Protein AF-0000000083459363 (afdb_homodimer)

Sequence (476 aa):
MCLPAVLCLMCAVLGGAWAQYNLQPQFSPGGDMAGFSLPEDTRPGAPVYRLQGTDPEGGLLHYSISGEHFNVDRMSGVVKLIKALDRETLDMLEVIISITDESLGGSEPNTVSLRREIRVLDVNDNPPVFQGRPYVMSVAENARIGSLLYTNISVTDRDSGVNAELDIKCLNCDEFDIETIKIDEGQYAVAVVLAKQLDYESAPGYSLILEASDSNPLFRLTATASVAVDVIDIQDQPMCLPAVLCLMCAVLGGAWAQYNLQPQFSPGGDMAGFSLPEDTRPGAPVYRLQGTDPEGGLLHYSISGEHFNVDRMSGVVKLIKALDRETLDMLEVIISITDESLGGSEPNTVSLRREIRVLDVNDNPPVFQGRPYVMSVAENARIGSLLYTNISVTDRDSGVNAELDIKCLNCDEFDIETIKIDEGQYAVAVVLAKQLDYESAPGYSLILEASDSNPLFRLTATASVAVDVIDIQDQP

InterPro domains:
  IPR002126 Cadherin-like [PF00028] (36-113)
  IPR002126 Cadherin-like [PF00028] (135-231)
  IPR002126 Cadherin-like [PR00205] (68-87)
  IPR002126 Cadherin-like [PR00205] (109-128)
  IPR002126 Cadherin-like [PR00205] (128-141)
  IPR002126 Cadherin-like [PR00205] (188-214)
  IPR002126 Cadherin-like [PR00205] (223-238)
  IPR002126 Cadherin-like [PS50268] (36-130)
  IPR002126 Cadherin-like [PS50268] (131-238)
  IPR002126 Cadherin-like [SM00112] (51-128)
  IPR002126 Cadherin-like [SM00112] (153-238)
  IPR015919 Cadherin-like superfamily [SSF49313] (35-130)
  IPR015919 Cadherin-like superfamily [SSF49313] (123-233)
  IPR020894 Cadherin conserved site [PS00232] (118-128)

Organism: Laodelphax striatellus (NCBI:txid195883)

Structure (mmCIF, N/CA/C/O backbone):
data_AF-0000000083459363-model_v1
#
loop_
_entity.id
_entity.type
_entity.pdbx_description
1 polymer 'Cadherin domain-containing protein'
#
loop_
_atom_site.group_PDB
_atom_site.id
_atom_site.type_symbol
_atom_site.label_atom_id
_atom_site.label_alt_id
_atom_site.label_comp_id
_atom_site.label_asym_id
_atom_site.label_entity_id
_atom_site.label_seq_id
_atom_site.pdbx_PDB_ins_code
_atom_site.Cartn_x
_atom_site.Cartn_y
_atom_site.Cartn_z
_atom_site.occupancy
_atom_site.B_iso_or_equiv
_atom_site.auth_seq_id
_atom_site.auth_comp_id
_atom_site.auth_asym_id
_atom_site.auth_atom_id
_atom_site.pdbx_PDB_model_num
ATOM 1 N N . MET A 1 1 ? -73.312 45.906 6.523 1 26.41 1 MET A N 1
ATOM 2 C CA . MET A 1 1 ? -71.938 45.906 6.078 1 26.41 1 MET A CA 1
ATOM 3 C C . MET A 1 1 ? -71.125 44.812 6.773 1 26.41 1 MET A C 1
ATOM 5 O O . MET A 1 1 ? -70.688 45 7.918 1 26.41 1 MET A O 1
ATOM 9 N N . CYS A 1 2 ? -71.5 43.5 6.68 1 31.8 2 CYS A N 1
ATOM 10 C CA . CYS A 1 2 ? -71 42.25 7.277 1 31.8 2 CYS A CA 1
ATOM 11 C C . CYS A 1 2 ? -69.562 41.969 6.812 1 31.8 2 CYS A C 1
ATOM 13 O O . CYS A 1 2 ? -69.312 41.812 5.613 1 31.8 2 CYS A O 1
ATOM 15 N N . LEU A 1 3 ? -68.562 42.594 7.504 1 35.59 3 LEU A N 1
ATOM 16 C CA . LEU A 1 3 ? -67.188 42.406 7.207 1 35.59 3 LEU A CA 1
ATOM 17 C C . LEU A 1 3 ? -66.812 40.906 7.254 1 35.59 3 LEU A C 1
ATOM 19 O O . LEU A 1 3 ? -67.062 40.219 8.242 1 35.59 3 LEU A O 1
ATOM 23 N N . PRO A 1 4 ? -66.5 40.219 6.117 1 40.41 4 PRO A N 1
ATOM 24 C CA . PRO A 1 4 ? -66.062 38.844 6.051 1 40.41 4 PRO A CA 1
ATOM 25 C C . PRO A 1 4 ? -64.75 38.594 6.816 1 40.41 4 PRO A C 1
ATOM 27 O O . PRO A 1 4 ? -63.875 39.438 6.844 1 40.41 4 PRO A O 1
ATOM 30 N N . ALA A 1 5 ? -64.812 37.875 8 1 42.56 5 ALA A N 1
ATOM 31 C CA . ALA A 1 5 ? -63.625 37.438 8.773 1 42.56 5 ALA A CA 1
ATOM 32 C C . ALA A 1 5 ? -62.688 36.594 7.914 1 42.56 5 ALA A C 1
ATOM 34 O O . ALA A 1 5 ? -63.094 35.625 7.305 1 42.56 5 ALA A O 1
ATOM 35 N N . VAL A 1 6 ? -61.656 37.281 7.301 1 39.94 6 VAL A N 1
ATOM 36 C CA . VAL A 1 6 ? -60.531 36.594 6.609 1 39.94 6 VAL A CA 1
ATOM 37 C C . VAL A 1 6 ? -59.906 35.562 7.535 1 39.94 6 VAL A C 1
ATOM 39 O O . VAL A 1 6 ? -59.438 35.906 8.633 1 39.94 6 VAL A O 1
ATOM 42 N N . LEU A 1 7 ? -60.344 34.312 7.516 1 40.03 7 LEU A N 1
ATOM 43 C CA . LEU A 1 7 ? -59.688 33.156 8.148 1 40.03 7 LEU A CA 1
ATOM 44 C C . LEU A 1 7 ? -58.219 33.062 7.703 1 40.03 7 LEU A C 1
ATOM 46 O O . LEU A 1 7 ? -57.938 32.875 6.516 1 40.03 7 LEU A O 1
ATOM 50 N N . CYS A 1 8 ? -57.344 33.906 8.258 1 37 8 CYS A N 1
ATOM 51 C CA . CYS A 1 8 ? -55.938 33.719 8.047 1 37 8 CYS A CA 1
ATOM 52 C C . CYS A 1 8 ? -55.5 32.281 8.398 1 37 8 CYS A C 1
ATOM 54 O O . CYS A 1 8 ? -55.562 31.891 9.5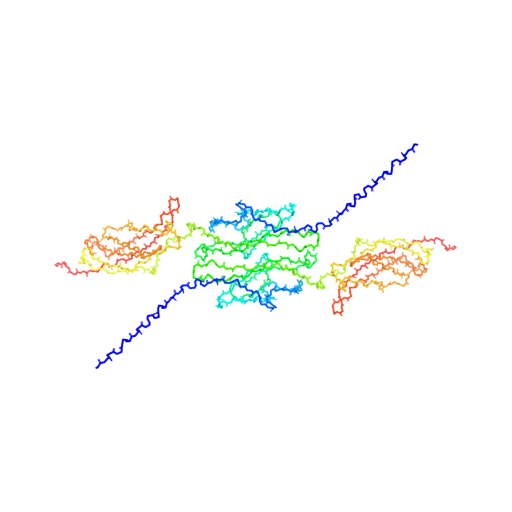55 1 37 8 CYS A O 1
ATOM 56 N N . LEU A 1 9 ? -55.781 31.391 7.488 1 38.59 9 LEU A N 1
ATOM 57 C CA . LEU A 1 9 ? -55.188 30.078 7.582 1 38.59 9 LEU A CA 1
ATOM 58 C C . LEU A 1 9 ? -53.688 30.188 7.84 1 38.59 9 LEU A C 1
ATOM 60 O O . LEU A 1 9 ? -52.938 30.719 7.008 1 38.59 9 LEU A O 1
ATOM 64 N N . MET A 1 10 ? -53.281 30.375 9.094 1 40.25 10 MET A N 1
ATOM 65 C CA . MET A 1 10 ? -51.875 30.203 9.445 1 40.25 10 MET A CA 1
ATOM 66 C C . MET A 1 10 ? -51.344 28.859 8.945 1 40.25 10 MET A C 1
ATOM 68 O O . MET A 1 10 ? -51.844 27.812 9.352 1 40.25 10 MET A O 1
ATOM 72 N N . CYS A 1 11 ? -50.969 28.781 7.715 1 39.31 11 CYS A N 1
ATOM 73 C CA . CYS A 1 11 ? -50.156 27.656 7.293 1 39.31 11 CYS A CA 1
ATOM 74 C C . CYS A 1 11 ? -48.938 27.516 8.188 1 39.31 11 CYS A C 1
ATOM 76 O O . CYS A 1 11 ? -48.031 28.375 8.172 1 39.31 11 CYS A O 1
ATOM 78 N N . ALA A 1 12 ? -49.188 27.062 9.422 1 41.41 12 ALA A N 1
ATOM 79 C CA . ALA A 1 12 ? -48 26.594 10.141 1 41.41 12 ALA A CA 1
ATOM 80 C C . ALA A 1 12 ? -47.125 25.719 9.258 1 41.41 12 ALA A C 1
ATOM 82 O O . ALA A 1 12 ? -47.562 24.688 8.766 1 41.41 12 ALA A O 1
ATOM 83 N N . VAL A 1 13 ? -46.25 26.375 8.484 1 42.5 13 VAL A N 1
ATOM 84 C CA . VAL A 1 13 ? -45.188 25.594 7.91 1 42.5 13 VAL A CA 1
ATOM 85 C C . VAL A 1 13 ? -44.531 24.719 8.992 1 42.5 13 VAL A C 1
ATOM 87 O O . VAL A 1 13 ? -43.969 25.219 9.961 1 42.5 13 VAL A O 1
ATOM 90 N N . LEU A 1 14 ? -45.312 23.719 9.469 1 44.09 14 LEU A N 1
ATOM 91 C CA . LEU A 1 14 ? -44.531 22.688 10.133 1 44.09 14 LEU A CA 1
ATOM 92 C C . LEU A 1 14 ? -43.219 22.438 9.391 1 44.09 14 LEU A C 1
ATOM 94 O O . LEU A 1 14 ? -43.219 21.953 8.266 1 44.09 14 LEU A O 1
ATOM 98 N N . GLY A 1 15 ? -42.406 23.453 9.344 1 42.12 15 GLY A N 1
ATOM 99 C CA . GLY A 1 15 ? -41.062 23.062 8.977 1 42.12 15 GLY A CA 1
ATOM 100 C C . GLY A 1 15 ? -40.594 21.781 9.656 1 42.12 15 GLY A C 1
ATOM 101 O O . GLY A 1 15 ? -40.188 21.797 10.82 1 42.12 15 GLY A O 1
ATOM 102 N N . GLY A 1 16 ? -41.469 20.797 9.586 1 43.62 16 GLY A N 1
ATOM 103 C CA . GLY A 1 16 ? -40.875 19.547 10.039 1 43.62 16 GLY A CA 1
ATOM 104 C C . GLY A 1 16 ? -39.406 19.406 9.656 1 43.62 16 GLY A C 1
ATOM 105 O O . GLY A 1 16 ? -39.031 19.641 8.5 1 43.62 16 GLY A O 1
ATOM 106 N N . ALA A 1 17 ? -38.625 19.844 10.445 1 46.44 17 ALA A N 1
ATOM 107 C CA . ALA A 1 17 ? -37.25 19.359 10.336 1 46.44 17 ALA A CA 1
ATOM 108 C C . ALA A 1 17 ? -37.188 17.906 9.867 1 46.44 17 ALA A C 1
ATOM 110 O O . ALA A 1 17 ? -37.406 16.984 10.656 1 46.44 17 ALA A O 1
ATOM 111 N N . TRP A 1 18 ? -37.719 17.438 8.812 1 47.19 18 TRP A N 1
ATOM 112 C CA . TRP A 1 18 ? -37.5 16.094 8.289 1 47.19 18 TRP A CA 1
ATOM 113 C C . TRP A 1 18 ? -36.031 15.695 8.398 1 47.19 18 TRP A C 1
ATOM 115 O O . TRP A 1 18 ? -35.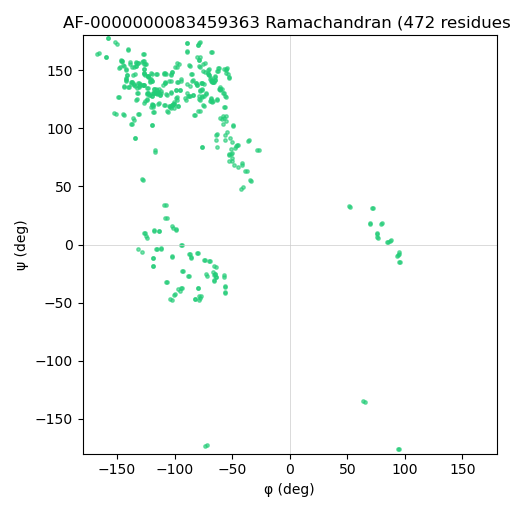188 16.297 7.77 1 47.19 18 TRP A O 1
ATOM 125 N N . ALA A 1 19 ? -35.625 15.484 9.594 1 54.5 19 ALA A N 1
ATOM 126 C CA . ALA A 1 19 ? -34.312 14.891 9.766 1 54.5 19 ALA A CA 1
ATOM 127 C C . ALA A 1 19 ? -33.938 14 8.57 1 54.5 19 ALA A C 1
ATOM 129 O O . ALA A 1 19 ? -34.656 13.039 8.273 1 54.5 19 ALA A O 1
ATOM 130 N N . GLN A 1 20 ? -33.469 14.555 7.516 1 65.94 20 GLN A N 1
ATOM 131 C CA . GLN A 1 20 ? -33.156 13.812 6.305 1 65.94 20 GLN A CA 1
ATOM 132 C C . GLN A 1 20 ? -32.312 12.586 6.617 1 65.94 20 GLN A C 1
ATOM 134 O O . GLN A 1 20 ? -31.297 12.695 7.336 1 65.94 20 GLN A O 1
ATOM 139 N N . TYR A 1 21 ? -32.969 11.383 6.641 1 82.25 21 TYR A N 1
ATOM 140 C CA . 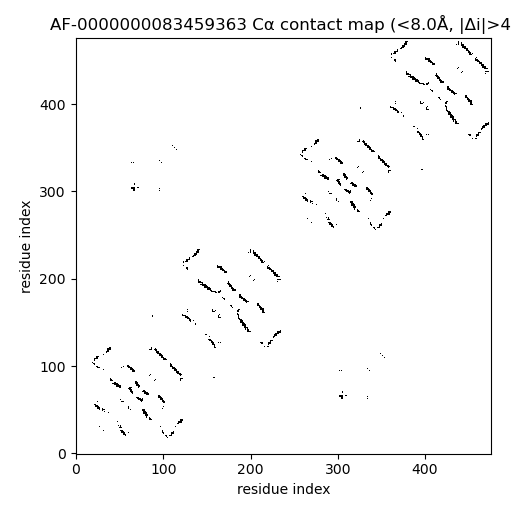TYR A 1 21 ? -32.281 10.102 6.855 1 82.25 21 TYR A CA 1
ATOM 141 C C . TYR A 1 21 ? -31.203 9.875 5.82 1 82.25 21 TYR A C 1
ATOM 143 O O . TYR A 1 21 ? -31.438 9.984 4.617 1 82.25 21 TYR A O 1
ATOM 151 N N . ASN A 1 22 ? -29.984 9.961 6.242 1 91.38 22 ASN A N 1
ATOM 152 C CA . ASN A 1 22 ? -28.859 9.648 5.371 1 91.38 22 ASN A CA 1
ATOM 153 C C . ASN A 1 22 ? -28.859 8.18 4.945 1 91.38 22 ASN A C 1
ATOM 155 O O . ASN A 1 22 ? -28.438 7.309 5.699 1 91.38 22 ASN A O 1
ATOM 159 N N . LEU A 1 23 ? -29.453 7.891 3.752 1 93.69 23 LEU A N 1
ATOM 160 C CA . LEU A 1 23 ? -29.516 6.531 3.232 1 93.69 23 LEU A CA 1
ATOM 161 C C . LEU A 1 23 ? -28.125 6.047 2.803 1 93.69 23 LEU A C 1
ATOM 163 O O . LEU A 1 23 ? -27.281 6.848 2.404 1 93.69 23 LEU A O 1
ATOM 167 N N . GLN A 1 24 ? -27.938 4.734 2.891 1 95.38 24 GLN A N 1
ATOM 168 C CA . GLN A 1 24 ? -26.656 4.152 2.518 1 95.38 24 GLN A CA 1
ATOM 169 C C . GLN A 1 24 ? -26.406 4.285 1.019 1 95.38 24 GLN A C 1
ATOM 171 O O . GLN A 1 24 ? -27.328 4.156 0.216 1 95.38 24 GLN A O 1
ATOM 176 N N . PRO A 1 25 ? -25.156 4.598 0.669 1 97.31 25 PRO A N 1
ATOM 177 C CA . PRO A 1 25 ? -24.812 4.551 -0.754 1 97.31 25 PRO A CA 1
ATOM 178 C C . PRO A 1 25 ? -24.828 3.133 -1.319 1 97.31 25 PRO A C 1
ATOM 180 O O . PRO A 1 25 ? -24.953 2.166 -0.564 1 97.31 25 PRO A O 1
ATOM 183 N N . GLN A 1 26 ? -24.828 3.047 -2.689 1 97.56 26 GLN A N 1
ATOM 184 C CA . GLN A 1 26 ? -24.828 1.748 -3.354 1 97.56 26 GLN A CA 1
ATOM 185 C C . GLN A 1 26 ? -23.859 1.732 -4.531 1 97.56 26 GLN A C 1
ATOM 187 O O . GLN A 1 26 ? -23.734 2.727 -5.25 1 97.56 26 GLN A O 1
ATOM 192 N N . PHE A 1 27 ? -23.172 0.582 -4.629 1 98.25 27 PHE A N 1
ATOM 193 C CA . PHE A 1 27 ? -22.375 0.422 -5.836 1 98.25 27 PHE A CA 1
ATOM 194 C C . PHE A 1 27 ? -23.266 0.347 -7.074 1 98.25 27 PHE A C 1
ATOM 196 O O . PHE A 1 27 ? -24.328 -0.278 -7.043 1 98.25 27 PHE A O 1
ATOM 203 N N . SER A 1 28 ? -22.797 0.964 -8.133 1 97.56 28 SER A N 1
ATOM 204 C CA . SER A 1 28 ? -23.516 0.863 -9.406 1 97.56 28 SER A CA 1
ATOM 205 C C . SER A 1 28 ? -23.234 -0.474 -10.086 1 97.56 28 SER A C 1
ATOM 207 O O . SER A 1 28 ? -22.188 -1.084 -9.867 1 97.56 28 SER A O 1
ATOM 209 N N . PRO A 1 29 ? -24.25 -0.841 -10.898 1 95 29 PRO A N 1
ATOM 210 C CA . PRO A 1 29 ? -23.969 -2.039 -11.695 1 95 29 PRO A CA 1
ATOM 211 C C . PRO A 1 29 ? -22.688 -1.896 -12.531 1 95 29 PRO A C 1
ATOM 213 O O . PRO A 1 29 ? -22.516 -0.892 -13.227 1 95 29 PRO A O 1
ATOM 216 N N . GLY A 1 30 ? -21.828 -2.814 -12.406 1 95.38 30 GLY A N 1
ATOM 217 C CA . GLY A 1 30 ? -20.578 -2.777 -13.156 1 95.38 30 GLY A CA 1
ATOM 218 C C . GLY A 1 30 ? -19.5 -1.962 -12.477 1 95.38 30 GLY A C 1
ATOM 219 O O . GLY A 1 30 ? -18.391 -1.855 -12.984 1 95.38 30 GLY A O 1
ATOM 220 N N . GLY A 1 31 ? -19.797 -1.458 -11.328 1 97.75 31 GLY A N 1
ATOM 221 C CA . GLY A 1 31 ? -18.844 -0.593 -10.648 1 97.75 31 GLY A CA 1
ATOM 222 C C . GLY A 1 31 ? -18.297 -1.199 -9.375 1 97.75 31 GLY A C 1
ATOM 223 O O . GLY A 1 31 ? -17.656 -0.508 -8.57 1 97.75 31 GLY A O 1
ATOM 224 N N . ASP A 1 32 ? -18.531 -2.514 -9.109 1 98 32 ASP A N 1
ATOM 225 C CA . ASP A 1 32 ? -18.203 -3.113 -7.82 1 98 32 ASP A CA 1
ATOM 226 C C . ASP A 1 32 ? -17.172 -4.219 -7.98 1 98 32 ASP A C 1
ATOM 228 O O . ASP A 1 32 ? -17.047 -5.098 -7.125 1 98 32 ASP A O 1
ATOM 232 N N . MET A 1 33 ? -16.531 -4.34 -9.133 1 97.31 33 MET A N 1
ATOM 233 C CA . MET A 1 33 ? -15.414 -5.246 -9.406 1 97.31 33 MET A CA 1
ATOM 234 C C . MET A 1 33 ? -15.891 -6.695 -9.414 1 97.31 33 MET A C 1
ATOM 236 O O . MET A 1 33 ? -15.086 -7.613 -9.25 1 97.31 33 MET A O 1
ATOM 240 N N . ALA A 1 34 ? -17.203 -6.867 -9.562 1 97.25 34 ALA A N 1
ATOM 241 C CA . ALA A 1 34 ? -17.703 -8.234 -9.688 1 97.25 34 ALA A CA 1
ATOM 242 C C . ALA A 1 34 ? -17.156 -8.906 -10.945 1 97.25 34 ALA A C 1
ATOM 244 O O . ALA A 1 34 ? -17.281 -8.359 -12.047 1 97.25 34 ALA A O 1
ATOM 245 N N . GLY A 1 35 ? -16.5 -10.078 -10.758 1 96.88 35 GLY A N 1
ATOM 246 C CA . GLY A 1 35 ? -16.016 -10.836 -11.898 1 96.88 35 GLY A CA 1
ATOM 247 C C . GLY A 1 35 ? -14.75 -10.25 -12.508 1 96.88 35 GLY A C 1
ATOM 248 O O . GLY A 1 35 ? -14.312 -10.672 -13.578 1 96.88 35 GLY A O 1
ATOM 249 N N . PHE A 1 36 ? -14.25 -9.273 -11.867 1 97.62 36 PHE A N 1
ATOM 250 C CA . PHE A 1 36 ? -13.055 -8.602 -12.367 1 97.62 36 PHE A CA 1
ATOM 251 C C . PHE A 1 36 ? -11.844 -9.523 -12.281 1 97.62 36 PHE A C 1
ATOM 253 O O . PHE A 1 36 ? -11.711 -10.289 -11.328 1 97.62 36 PHE A O 1
ATOM 260 N N . SER A 1 37 ? -10.953 -9.516 -13.273 1 98.38 37 SER A N 1
ATOM 261 C CA . SER A 1 37 ? -9.688 -10.242 -13.328 1 98.38 37 SER A CA 1
ATOM 262 C C . SER A 1 37 ? -8.625 -9.438 -14.07 1 98.38 37 SER A C 1
ATOM 264 O O . SER A 1 37 ? -8.938 -8.484 -14.773 1 98.38 37 SER A O 1
ATOM 266 N N . LEU A 1 38 ? -7.355 -9.812 -13.742 1 97.25 38 LEU A N 1
ATOM 267 C CA . LEU A 1 38 ? -6.281 -9.094 -14.422 1 97.25 38 LEU A CA 1
ATOM 268 C C . LEU A 1 38 ? -5.125 -10.031 -14.75 1 97.25 38 LEU A C 1
ATOM 270 O O . LEU A 1 38 ? -4.805 -10.93 -13.961 1 97.25 38 LEU A O 1
ATOM 274 N N . PRO A 1 39 ? -4.473 -9.805 -15.945 1 98.12 39 PRO A N 1
ATOM 275 C CA . PRO A 1 39 ? -3.277 -10.586 -16.266 1 98.12 39 PRO A CA 1
ATOM 276 C C . PRO A 1 39 ? -2.137 -10.344 -15.273 1 98.12 39 PRO A C 1
ATOM 278 O O . PRO A 1 39 ? -1.976 -9.227 -14.773 1 98.12 39 PRO A O 1
ATOM 281 N N . GLU A 1 40 ? -1.334 -11.375 -15.086 1 98.31 40 GLU A N 1
ATOM 282 C CA . GLU A 1 40 ? -0.263 -11.258 -14.094 1 98.31 40 GLU A CA 1
ATOM 283 C C . GLU A 1 40 ? 0.823 -10.297 -14.57 1 98.31 40 GLU A C 1
ATOM 285 O O . GLU A 1 40 ? 1.636 -9.82 -13.773 1 98.31 40 GLU A O 1
ATOM 290 N N . ASP A 1 41 ? 0.821 -9.93 -15.883 1 97.81 41 ASP A N 1
ATOM 291 C CA . ASP A 1 41 ? 1.887 -9.07 -16.391 1 97.81 41 ASP A CA 1
ATOM 292 C C . ASP A 1 41 ? 1.43 -7.613 -16.453 1 97.81 41 ASP A C 1
ATOM 294 O O . ASP A 1 41 ? 2.068 -6.789 -17.109 1 97.81 41 ASP A O 1
ATOM 298 N N . THR A 1 42 ? 0.257 -7.367 -15.789 1 98.12 42 THR A N 1
ATOM 299 C CA . THR A 1 42 ? -0.155 -5.969 -15.711 1 98.12 42 THR A CA 1
ATOM 300 C C . THR A 1 42 ? 0.897 -5.141 -14.977 1 98.12 42 THR A C 1
ATOM 302 O O . THR A 1 42 ? 1.383 -5.535 -13.914 1 98.12 42 THR A O 1
ATOM 305 N N . ARG A 1 43 ? 1.23 -4 -15.539 1 97.88 43 ARG A N 1
ATOM 306 C CA . ARG A 1 43 ? 2.305 -3.189 -14.977 1 97.88 43 ARG A CA 1
ATOM 307 C C . ARG A 1 43 ? 1.823 -2.416 -13.75 1 97.88 43 ARG A C 1
ATOM 309 O O . ARG A 1 43 ? 0.751 -1.81 -13.773 1 97.88 43 ARG A O 1
ATOM 316 N N . PRO A 1 44 ? 2.555 -2.434 -12.695 1 97.69 44 PRO A N 1
ATOM 317 C CA . PRO A 1 44 ? 2.215 -1.549 -11.578 1 97.69 44 PRO A CA 1
ATOM 318 C C . PRO A 1 44 ? 2.072 -0.09 -12.008 1 97.69 44 PRO A C 1
ATOM 320 O O . PRO A 1 44 ? 2.84 0.391 -12.844 1 97.69 44 PRO A O 1
ATOM 323 N N . GLY A 1 45 ? 1.17 0.601 -11.438 1 96.62 45 GLY A N 1
ATOM 324 C CA . GLY A 1 45 ? 0.891 1.983 -11.789 1 96.62 45 GLY A CA 1
ATOM 325 C C . GLY A 1 45 ? -0.25 2.125 -12.781 1 96.62 45 GLY A C 1
ATOM 326 O O . GLY A 1 45 ? -0.809 3.213 -12.938 1 96.62 45 GLY A O 1
ATOM 327 N N . ALA A 1 46 ? -0.642 1.087 -13.414 1 97 46 ALA A N 1
ATOM 328 C CA . ALA A 1 46 ? -1.683 1.109 -14.438 1 97 46 ALA A CA 1
ATOM 329 C C . ALA A 1 46 ? -3.068 1.214 -13.812 1 97 46 ALA A C 1
ATOM 331 O O . ALA A 1 46 ? -3.363 0.531 -12.828 1 97 46 ALA A O 1
ATOM 332 N N . PRO A 1 47 ? -3.885 2.123 -14.359 1 98.25 47 PRO A N 1
ATOM 333 C CA . PRO A 1 47 ? -5.297 2.064 -13.977 1 98.25 47 PRO A CA 1
ATOM 334 C C . PRO A 1 47 ? -6 0.815 -14.508 1 98.25 47 PRO A C 1
ATOM 336 O O . PRO A 1 47 ? -5.922 0.515 -15.703 1 98.25 47 PRO A O 1
ATOM 339 N N . VAL A 1 48 ? -6.605 0.085 -13.664 1 98.44 48 VAL A N 1
ATOM 340 C CA . VAL A 1 48 ? -7.09 -1.226 -14.086 1 98.44 48 VAL A CA 1
ATOM 341 C C . VAL A 1 48 ? -8.609 -1.291 -13.938 1 98.44 48 VAL A C 1
ATOM 343 O O . VAL A 1 48 ? -9.258 -2.182 -14.492 1 98.44 48 VAL A O 1
ATOM 346 N N . TYR A 1 49 ? -9.219 -0.402 -13.148 1 98.44 49 TYR A N 1
ATOM 347 C CA . TYR A 1 49 ? -10.656 -0.422 -12.891 1 98.44 49 TYR A CA 1
ATOM 348 C C . TYR A 1 49 ? -11.133 0.932 -12.391 1 98.44 49 TYR A C 1
ATOM 350 O O . TYR A 1 49 ? -10.328 1.785 -12.008 1 98.44 49 TYR A O 1
ATOM 358 N N . ARG A 1 50 ? -12.398 1.18 -12.469 1 98.56 50 ARG A N 1
ATOM 359 C CA . ARG A 1 50 ? -12.992 2.354 -11.836 1 98.56 50 ARG A CA 1
ATOM 360 C C . ARG A 1 50 ? -14.227 1.973 -11.023 1 98.56 50 ARG A C 1
ATOM 362 O O . ARG A 1 50 ? -15.227 1.53 -11.586 1 98.56 50 ARG A O 1
ATOM 369 N N . LEU A 1 51 ? -14.086 2.115 -9.688 1 98.75 51 LEU A N 1
ATOM 370 C CA . LEU A 1 51 ? -15.25 1.911 -8.828 1 98.75 51 LEU A CA 1
ATOM 371 C C . LEU A 1 51 ? -16.297 2.988 -9.062 1 98.75 51 LEU A C 1
ATOM 373 O O . LEU A 1 51 ? -15.961 4.156 -9.266 1 98.75 51 LEU A O 1
ATOM 377 N N . GLN A 1 52 ? -17.578 2.549 -9.055 1 98.31 52 GLN A N 1
ATOM 378 C CA . GLN A 1 52 ? -18.672 3.48 -9.258 1 98.31 52 GLN A CA 1
ATOM 379 C C . GLN A 1 52 ? -19.828 3.18 -8.297 1 98.31 52 GLN A C 1
ATOM 381 O O . GLN A 1 52 ? -20.141 2.016 -8.031 1 98.31 52 GLN A O 1
ATOM 386 N N . GLY A 1 53 ? -20.359 4.242 -7.789 1 97.88 53 GLY A N 1
ATOM 387 C CA . GLY A 1 53 ? -21.516 4.137 -6.91 1 97.88 53 GLY A CA 1
ATOM 388 C C . GLY A 1 53 ? -22.422 5.352 -6.969 1 97.88 53 GLY A C 1
ATOM 389 O O . GLY A 1 53 ? -22.156 6.297 -7.711 1 97.88 53 GLY A O 1
ATOM 390 N N . THR A 1 54 ? -23.578 5.164 -6.254 1 97.19 54 THR A N 1
ATOM 391 C CA . THR A 1 54 ? -24.547 6.254 -6.18 1 97.19 54 THR A CA 1
ATOM 392 C C . THR A 1 54 ? -24.984 6.5 -4.738 1 97.19 54 THR A C 1
ATOM 394 O O . THR A 1 54 ? -25.094 5.559 -3.951 1 97.19 54 THR A O 1
ATOM 397 N N . ASP A 1 55 ? -25.078 7.789 -4.488 1 96.31 55 ASP A N 1
ATOM 398 C CA . ASP A 1 55 ? -25.719 8.227 -3.254 1 96.31 55 ASP A CA 1
ATOM 399 C C . ASP A 1 55 ? -27.172 8.641 -3.504 1 96.31 55 ASP A C 1
ATOM 401 O O . ASP A 1 55 ? -27.438 9.477 -4.363 1 96.31 55 ASP A O 1
ATOM 405 N N . PRO A 1 56 ? -28.172 8.086 -2.768 1 94.06 56 PRO A N 1
ATOM 406 C CA . PRO A 1 56 ? -29.578 8.43 -3.016 1 94.06 56 PRO A CA 1
ATOM 407 C C . PRO A 1 56 ? -29.844 9.922 -2.893 1 94.06 56 PRO A C 1
ATOM 409 O O . PRO A 1 56 ? -30.75 10.445 -3.562 1 94.06 56 PRO A O 1
ATOM 412 N N . GLU A 1 57 ? -29.078 10.656 -2.098 1 92.75 57 GLU A N 1
ATOM 413 C CA . GLU A 1 57 ? -29.281 12.086 -1.905 1 92.75 57 GLU A CA 1
ATOM 414 C C . GLU A 1 57 ? -28.422 12.898 -2.867 1 92.75 57 GLU A C 1
ATOM 416 O O . GLU A 1 57 ? -28.438 14.133 -2.84 1 92.75 57 GLU A O 1
ATOM 421 N N . GLY A 1 58 ? -27.656 12.242 -3.672 1 92.56 58 GLY A N 1
ATOM 422 C CA . GLY A 1 58 ? -26.828 12.922 -4.656 1 92.56 58 GLY A CA 1
ATOM 423 C C . GLY A 1 58 ? -25.547 13.477 -4.074 1 92.56 58 GLY A C 1
ATOM 424 O O . GLY A 1 58 ? -24.922 14.367 -4.664 1 92.56 58 GLY A O 1
ATOM 425 N N . GLY A 1 59 ? -25.172 12.984 -2.924 1 92.44 59 GLY A N 1
ATOM 426 C CA . GLY A 1 59 ? -23.953 13.477 -2.279 1 92.44 59 GLY A CA 1
ATOM 427 C C . GLY A 1 59 ? -22.688 12.883 -2.859 1 92.44 59 GLY A C 1
ATOM 428 O O . GLY A 1 59 ? -22.75 11.961 -3.676 1 92.44 59 GLY A O 1
ATOM 429 N N . LEU A 1 60 ? -21.578 13.438 -2.422 1 94.56 60 LEU A N 1
ATOM 430 C CA . LEU A 1 60 ? -20.266 12.961 -2.846 1 94.56 60 LEU A CA 1
ATOM 431 C C . LEU A 1 60 ? -19.953 11.602 -2.229 1 94.56 60 LEU A C 1
ATOM 433 O O . LEU A 1 60 ? -20.406 11.297 -1.126 1 94.56 60 LEU A O 1
ATOM 437 N N . LEU A 1 61 ? -19.219 10.812 -2.982 1 96.88 61 LEU A N 1
ATOM 438 C CA . LEU A 1 61 ? -18.812 9.484 -2.525 1 96.88 61 LEU A CA 1
ATOM 439 C C . LEU A 1 61 ? -17.312 9.391 -2.379 1 96.88 61 LEU A C 1
ATOM 441 O O . LEU A 1 61 ? -16.562 10.031 -3.133 1 96.88 61 LEU A O 1
ATOM 445 N N . HIS A 1 62 ? -16.859 8.586 -1.384 1 97.62 62 HIS A N 1
ATOM 446 C CA . HIS A 1 62 ? -15.445 8.258 -1.189 1 97.62 62 HIS A CA 1
ATOM 447 C C . HIS A 1 62 ? -15.203 6.762 -1.342 1 97.62 62 HIS A C 1
ATOM 449 O O . HIS A 1 62 ? -15.883 5.949 -0.711 1 97.62 62 HIS A O 1
ATOM 455 N N . TYR A 1 63 ? -14.203 6.449 -2.156 1 98.19 63 TYR A N 1
ATOM 456 C CA . TYR A 1 63 ? -13.906 5.055 -2.463 1 98.19 63 TYR A CA 1
ATOM 457 C C . TYR A 1 63 ? -12.688 4.578 -1.688 1 98.19 63 TYR A C 1
ATOM 459 O O . TYR A 1 63 ? -11.773 5.359 -1.411 1 98.19 63 TYR A O 1
ATOM 467 N N . SER A 1 64 ? -12.719 3.289 -1.324 1 97.69 64 SER A N 1
ATOM 468 C CA . SER A 1 64 ? -11.594 2.662 -0.643 1 97.69 64 SER A CA 1
ATOM 469 C C . SER A 1 64 ? -11.43 1.207 -1.069 1 97.69 64 SER A C 1
ATOM 471 O O . SER A 1 64 ? -12.391 0.568 -1.498 1 97.69 64 SER A O 1
ATOM 473 N N . ILE A 1 65 ? -10.172 0.704 -0.956 1 97.75 65 ILE A N 1
ATOM 474 C CA . ILE A 1 65 ? -9.867 -0.691 -1.256 1 97.75 65 ILE A CA 1
ATOM 475 C C . ILE A 1 65 ? -8.828 -1.216 -0.271 1 97.75 65 ILE A C 1
ATOM 477 O O . ILE A 1 65 ? -7.883 -0.502 0.084 1 97.75 65 ILE A O 1
ATOM 481 N N . SER A 1 66 ? -8.984 -2.426 0.142 1 96.5 66 SER A N 1
ATOM 482 C CA . SER A 1 66 ? -8.07 -3.008 1.119 1 96.5 66 SER A CA 1
ATOM 483 C C . SER A 1 66 ? -6.887 -3.682 0.434 1 96.5 66 SER A C 1
ATOM 485 O O . SER A 1 66 ? -6.93 -3.949 -0.769 1 96.5 66 SER A O 1
ATOM 487 N N . GLY A 1 67 ? -5.902 -3.953 1.311 1 92.38 67 GLY A N 1
ATOM 488 C CA . GLY A 1 67 ? -4.781 -4.742 0.832 1 92.38 67 GLY A CA 1
ATOM 489 C C . GLY A 1 67 ? -3.617 -3.895 0.352 1 92.38 67 GLY A C 1
ATOM 490 O O . GLY A 1 67 ? -3.654 -2.666 0.448 1 92.38 67 GLY A O 1
ATOM 491 N N . GLU A 1 68 ? -2.617 -4.609 -0.175 1 90.31 68 GLU A N 1
ATOM 492 C CA . GLU A 1 68 ? -1.382 -3.91 -0.517 1 90.31 68 GLU A CA 1
ATOM 493 C C . GLU A 1 68 ? -1.172 -3.867 -2.027 1 90.31 68 GLU A C 1
ATOM 495 O O . GLU A 1 68 ? -0.241 -3.221 -2.514 1 90.31 68 GLU A O 1
ATOM 500 N N . HIS A 1 69 ? -2.074 -4.516 -2.775 1 95 69 HIS A N 1
ATOM 501 C CA . HIS A 1 69 ? -1.819 -4.66 -4.203 1 95 69 HIS A CA 1
ATOM 502 C C . HIS A 1 69 ? -2.459 -3.523 -4.996 1 95 69 HIS A C 1
ATOM 504 O O . HIS A 1 69 ? -2.07 -3.262 -6.137 1 95 69 HIS A O 1
ATOM 510 N N . PHE A 1 70 ? -3.471 -2.914 -4.398 1 96.5 70 PHE A N 1
ATOM 511 C CA . PHE A 1 70 ? -4.211 -1.881 -5.113 1 96.5 70 PHE A CA 1
ATOM 512 C C . PHE A 1 70 ? -4.273 -0.596 -4.297 1 96.5 70 PHE A C 1
ATOM 514 O O . PHE A 1 70 ? -4.184 -0.632 -3.066 1 96.5 70 PHE A O 1
ATOM 521 N N . ASN A 1 71 ? -4.359 0.446 -4.98 1 95.69 71 ASN A N 1
ATOM 522 C CA . ASN A 1 71 ? -4.777 1.729 -4.426 1 95.69 71 ASN A CA 1
ATOM 523 C C . ASN A 1 71 ? -5.926 2.336 -5.23 1 95.69 71 ASN A C 1
ATOM 525 O O . ASN A 1 71 ? -6.164 1.943 -6.375 1 95.69 71 ASN A O 1
ATOM 529 N N . VAL A 1 72 ? -6.637 3.201 -4.613 1 97.88 72 VAL A N 1
ATOM 530 C CA . VAL A 1 72 ? -7.762 3.83 -5.301 1 97.88 72 VAL A CA 1
ATOM 531 C C . VAL A 1 72 ? -7.758 5.332 -5.027 1 97.88 72 VAL A C 1
ATOM 533 O O . VAL A 1 72 ? -7.445 5.77 -3.918 1 97.88 72 VAL A O 1
ATOM 536 N N . ASP A 1 73 ? -8.031 6.086 -6.129 1 97.44 73 ASP A N 1
ATOM 537 C CA . ASP A 1 73 ? -8.344 7.492 -5.906 1 97.44 73 ASP A CA 1
ATOM 538 C C . ASP A 1 73 ? -9.664 7.648 -5.16 1 97.44 73 ASP A C 1
ATOM 540 O O . ASP A 1 73 ? -10.719 7.23 -5.656 1 97.44 73 ASP A O 1
ATOM 544 N N . ARG A 1 74 ? -9.633 8.305 -4.055 1 96.25 74 ARG A N 1
ATOM 545 C CA . ARG A 1 74 ? -10.766 8.336 -3.137 1 96.25 74 ARG A CA 1
ATOM 546 C C . ARG A 1 74 ? -11.961 9.047 -3.768 1 96.25 74 ARG A C 1
ATOM 548 O O . ARG A 1 74 ? -13.102 8.82 -3.369 1 96.25 74 ARG A O 1
ATOM 555 N N . MET A 1 75 ? -11.711 9.93 -4.688 1 96.81 75 MET A N 1
ATOM 556 C CA . MET A 1 75 ? -12.789 10.742 -5.246 1 96.81 75 MET A CA 1
ATOM 557 C C . MET A 1 75 ? -13.25 10.188 -6.586 1 96.81 75 MET A C 1
ATOM 559 O O . MET A 1 75 ? -14.453 10.062 -6.832 1 96.81 75 MET A O 1
ATOM 563 N N . SER A 1 76 ? -12.336 9.781 -7.457 1 97.81 76 SER A N 1
ATOM 564 C CA . SER A 1 76 ? -12.703 9.367 -8.805 1 97.81 76 SER A CA 1
ATOM 565 C C . SER A 1 76 ? -13.047 7.883 -8.859 1 97.81 76 SER A C 1
ATOM 567 O O . SER A 1 76 ? -13.742 7.43 -9.766 1 97.81 76 SER A O 1
ATOM 569 N N . GLY A 1 77 ? -12.477 7.094 -7.957 1 98.44 77 GLY A N 1
ATOM 570 C CA . GLY A 1 77 ? -12.719 5.66 -7.934 1 98.44 77 GLY A CA 1
ATOM 571 C C . GLY A 1 77 ? -11.773 4.879 -8.828 1 98.44 77 GLY A C 1
ATOM 572 O O . GLY A 1 77 ? -11.898 3.662 -8.961 1 98.44 77 GLY A O 1
ATOM 573 N N . VAL A 1 78 ? -10.836 5.641 -9.422 1 98.69 78 VAL A N 1
ATOM 574 C CA . VAL A 1 78 ? -9.891 4.953 -10.297 1 98.69 78 VAL A CA 1
ATOM 575 C C . VAL A 1 78 ? -8.961 4.07 -9.461 1 98.69 78 VAL A C 1
ATOM 577 O O . VAL A 1 78 ? -8.32 4.543 -8.523 1 98.69 78 VAL A O 1
ATOM 580 N N . VAL A 1 79 ? -8.93 2.783 -9.789 1 98.56 79 VAL A N 1
ATOM 581 C CA . VAL A 1 79 ? -8.102 1.793 -9.109 1 98.56 79 VAL A CA 1
ATOM 582 C C . VAL A 1 79 ? -6.828 1.539 -9.922 1 98.56 79 VAL A C 1
ATOM 584 O O . VAL A 1 79 ? -6.887 1.318 -11.133 1 98.56 79 VAL A O 1
ATOM 587 N N . LYS A 1 80 ? -5.707 1.559 -9.203 1 98.31 80 LYS A N 1
ATOM 588 C CA . LYS A 1 80 ? -4.422 1.273 -9.828 1 98.31 80 LYS A CA 1
ATOM 589 C C . LYS A 1 80 ? -3.738 0.081 -9.164 1 98.31 80 LYS A C 1
ATOM 591 O O . LYS A 1 80 ? -3.857 -0.115 -7.953 1 98.31 80 LYS A O 1
ATOM 596 N N . LEU A 1 81 ? -3.125 -0.748 -9.984 1 98 81 LEU A N 1
ATOM 597 C CA . LEU A 1 81 ? -2.238 -1.77 -9.438 1 98 81 LEU A CA 1
ATOM 598 C C . LEU A 1 81 ? -0.941 -1.15 -8.938 1 98 81 LEU A C 1
ATOM 600 O O . LEU A 1 81 ? -0.313 -0.353 -9.633 1 98 81 LEU A O 1
ATOM 604 N N . ILE A 1 82 ? -0.521 -1.484 -7.652 1 95.06 82 ILE A N 1
ATOM 605 C CA . ILE A 1 82 ? 0.667 -0.804 -7.145 1 95.06 82 ILE A CA 1
ATOM 606 C C . ILE A 1 82 ? 1.756 -1.829 -6.836 1 95.06 82 ILE A C 1
ATOM 608 O O . ILE A 1 82 ? 2.896 -1.462 -6.547 1 95.06 82 ILE A O 1
ATOM 612 N N . LYS A 1 83 ? 1.413 -3.1 -6.84 1 94.75 83 LYS A N 1
ATOM 613 C CA . LYS A 1 83 ? 2.365 -4.191 -6.648 1 94.75 83 LYS A CA 1
ATOM 614 C C . LYS A 1 83 ? 2.258 -5.219 -7.77 1 94.75 83 LYS A C 1
ATOM 616 O O . LYS A 1 83 ? 1.155 -5.578 -8.188 1 94.75 83 LYS A O 1
ATOM 621 N N . ALA A 1 84 ? 3.41 -5.621 -8.203 1 97.19 84 ALA A N 1
ATOM 622 C CA . ALA A 1 84 ? 3.434 -6.598 -9.289 1 97.19 84 ALA A CA 1
ATOM 623 C C . ALA A 1 84 ? 2.756 -7.898 -8.875 1 97.19 84 ALA A C 1
ATOM 625 O O . ALA A 1 84 ? 2.768 -8.266 -7.695 1 97.19 84 ALA A O 1
ATOM 626 N N . LEU A 1 85 ? 2.201 -8.594 -9.859 1 97.62 85 LEU A N 1
ATOM 627 C CA . LEU A 1 85 ? 1.523 -9.867 -9.641 1 97.62 85 LEU A CA 1
ATOM 628 C C . LEU A 1 85 ? 2.33 -11.023 -10.219 1 97.62 85 LEU A C 1
ATOM 630 O O . LEU A 1 85 ? 3.137 -10.828 -11.133 1 97.62 85 LEU A O 1
ATOM 634 N N . ASP A 1 86 ? 2.248 -12.117 -9.594 1 98.19 86 ASP A N 1
ATOM 635 C CA . ASP A 1 86 ? 2.801 -13.391 -10.047 1 98.19 86 ASP A CA 1
ATOM 636 C C . ASP A 1 86 ? 1.814 -14.531 -9.812 1 98.19 86 ASP A C 1
ATOM 638 O O . ASP A 1 86 ? 1.648 -14.992 -8.68 1 98.19 86 ASP A O 1
ATOM 642 N N . ARG A 1 87 ? 1.183 -14.93 -10.969 1 97.88 87 ARG A N 1
ATOM 643 C CA . ARG A 1 87 ? 0.128 -15.938 -10.867 1 97.88 87 ARG A CA 1
ATOM 644 C C . ARG A 1 87 ? 0.64 -17.203 -10.188 1 97.88 87 ARG A C 1
ATOM 646 O O . ARG A 1 87 ? -0.089 -17.844 -9.43 1 97.88 87 ARG A O 1
ATOM 653 N N . GLU A 1 88 ? 1.896 -17.531 -10.453 1 97.75 88 GLU A N 1
ATOM 654 C CA . GLU A 1 88 ? 2.477 -18.75 -9.898 1 97.75 88 GLU A CA 1
ATOM 655 C C . GLU A 1 88 ? 2.557 -18.688 -8.383 1 97.75 88 GLU A C 1
ATOM 657 O O . GLU A 1 88 ? 2.529 -19.719 -7.707 1 97.75 88 GLU A O 1
ATOM 662 N N . THR A 1 89 ? 2.666 -17.484 -7.809 1 96.56 89 THR A N 1
ATOM 663 C CA . THR A 1 89 ? 2.734 -17.297 -6.363 1 96.56 89 THR A CA 1
ATOM 664 C C . THR A 1 89 ? 1.349 -17.016 -5.789 1 96.56 89 THR A C 1
ATOM 666 O O . THR A 1 89 ? 1.013 -17.484 -4.703 1 96.56 89 THR A O 1
ATOM 669 N N . LEU A 1 90 ? 0.6 -16.281 -6.547 1 94.44 90 LEU A N 1
ATOM 670 C CA . LEU A 1 90 ? -0.724 -15.836 -6.129 1 94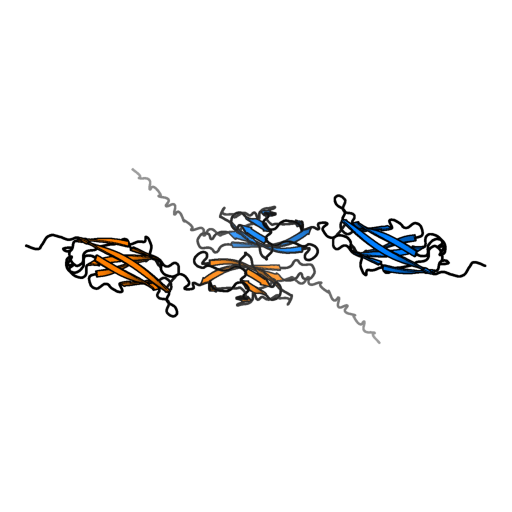.44 90 LEU A CA 1
ATOM 671 C C . LEU A 1 90 ? -1.687 -15.805 -7.312 1 94.44 90 LEU A C 1
ATOM 673 O O . LEU A 1 90 ? -1.583 -14.938 -8.18 1 94.44 90 LEU A O 1
ATOM 677 N N . ASP A 1 91 ? -2.701 -16.75 -7.277 1 96.44 91 ASP A N 1
ATOM 678 C CA . ASP A 1 91 ? -3.59 -16.812 -8.438 1 96.44 91 ASP A CA 1
ATOM 679 C C . ASP A 1 91 ? -4.926 -16.141 -8.148 1 96.44 91 ASP A C 1
ATOM 681 O O . ASP A 1 91 ? -5.766 -16 -9.039 1 96.44 91 ASP A O 1
ATOM 685 N N . MET A 1 92 ? -5.145 -15.805 -6.891 1 96.31 92 MET A N 1
ATOM 686 C CA . MET A 1 92 ? -6.371 -15.133 -6.473 1 96.31 92 MET A CA 1
ATOM 687 C C . MET A 1 92 ? -6.09 -14.133 -5.359 1 96.31 92 MET A C 1
ATOM 689 O O . MET A 1 92 ? -5.344 -14.43 -4.426 1 96.31 92 MET A O 1
ATOM 693 N N . LEU A 1 93 ? -6.691 -12.945 -5.477 1 93.69 93 LEU A N 1
ATOM 694 C CA . LEU A 1 93 ? -6.578 -11.891 -4.477 1 93.69 93 LEU A CA 1
ATOM 695 C C . LEU A 1 93 ? -7.941 -11.555 -3.879 1 93.69 93 LEU A C 1
ATOM 697 O O . LEU A 1 93 ? -8.938 -11.453 -4.605 1 93.69 93 LEU A O 1
ATOM 701 N N . GLU A 1 94 ? -7.945 -11.461 -2.594 1 93.69 94 GLU A N 1
ATOM 702 C CA . GLU A 1 94 ? -9.172 -11.008 -1.941 1 93.69 94 GLU A CA 1
ATOM 703 C C . GLU A 1 94 ? -9.047 -9.555 -1.495 1 93.69 94 GLU A C 1
ATOM 705 O O . GLU A 1 94 ? -8.062 -9.172 -0.863 1 93.69 94 GLU A O 1
ATOM 710 N N . VAL A 1 95 ? -9.984 -8.727 -1.792 1 96.62 95 VAL A N 1
ATOM 711 C CA . VAL A 1 95 ? -10.008 -7.328 -1.374 1 96.62 95 VAL A CA 1
ATOM 712 C C . VAL A 1 95 ? -11.383 -6.969 -0.831 1 96.62 95 VAL A C 1
ATOM 714 O O . VAL A 1 95 ? -12.367 -7.66 -1.105 1 96.62 95 VAL A O 1
ATOM 717 N N . ILE A 1 96 ? -11.398 -6.031 0.004 1 96.81 96 ILE A N 1
ATOM 718 C CA . ILE A 1 96 ? -12.641 -5.402 0.436 1 96.81 96 ILE A CA 1
ATOM 719 C C . ILE A 1 96 ? -12.734 -3.994 -0.15 1 96.81 96 ILE A C 1
ATOM 721 O O . ILE A 1 96 ? -11.852 -3.162 0.068 1 96.81 96 ILE A O 1
ATOM 725 N N . ILE A 1 97 ? -13.75 -3.729 -0.93 1 98.38 97 ILE A N 1
ATOM 726 C CA . ILE A 1 97 ? -13.984 -2.396 -1.478 1 98.38 97 ILE A CA 1
ATOM 727 C C . ILE A 1 97 ? -15.094 -1.706 -0.686 1 98.38 97 ILE A C 1
ATOM 729 O O . ILE A 1 97 ? -16 -2.365 -0.172 1 98.38 97 ILE A O 1
ATOM 733 N N . SER A 1 98 ? -14.977 -0.403 -0.607 1 98.12 98 SER A N 1
ATOM 734 C CA . SER A 1 98 ? -15.969 0.336 0.169 1 98.12 98 SER A CA 1
ATOM 735 C C . SER A 1 98 ? -16.328 1.659 -0.502 1 98.12 98 SER A C 1
ATOM 737 O O . SER A 1 98 ? -15.492 2.244 -1.207 1 98.12 98 SER A O 1
ATOM 739 N N . ILE A 1 99 ? -17.531 2.051 -0.363 1 98 99 ILE A N 1
ATOM 740 C CA . ILE A 1 99 ? -17.984 3.389 -0.718 1 98 99 ILE A CA 1
ATOM 741 C C . ILE A 1 99 ? -18.594 4.066 0.509 1 98 99 ILE A C 1
ATOM 743 O O . ILE A 1 99 ? -19.375 3.453 1.249 1 98 99 ILE A O 1
ATOM 747 N N . THR A 1 100 ? -18.172 5.238 0.812 1 96.75 100 THR A N 1
ATOM 748 C CA . THR A 1 100 ? -18.625 6.023 1.953 1 96.75 100 THR A CA 1
ATOM 749 C C . THR A 1 100 ? -19.25 7.34 1.491 1 96.75 100 THR A C 1
ATOM 751 O O . THR A 1 100 ? -18.672 8.047 0.667 1 96.75 100 THR A O 1
ATOM 754 N N . ASP A 1 101 ? -20.484 7.605 1.985 1 95.62 101 ASP A N 1
ATOM 755 C CA . ASP A 1 101 ? -21.109 8.883 1.641 1 95.62 101 ASP A CA 1
ATOM 756 C C . ASP A 1 101 ? -20.734 9.961 2.66 1 95.62 101 ASP A C 1
ATOM 758 O O . ASP A 1 101 ? -19.922 9.719 3.559 1 95.62 101 ASP A O 1
ATOM 762 N N . GLU A 1 102 ? -21.156 11.188 2.328 1 91.44 102 GLU A N 1
ATOM 763 C CA . GLU A 1 102 ? -20.859 12.305 3.227 1 91.44 102 GLU A CA 1
ATOM 764 C C . GLU A 1 102 ? -21.938 12.445 4.301 1 91.44 102 GLU A C 1
ATOM 766 O O . GLU A 1 102 ? -23.047 11.969 4.129 1 91.44 102 GLU A O 1
ATOM 771 N N . SER A 1 103 ? -21.531 13.039 5.461 1 85.94 103 SER A N 1
ATOM 772 C CA . SER A 1 103 ? -22.484 13.305 6.535 1 85.94 103 SER A CA 1
ATOM 773 C C . SER A 1 103 ? -23.578 14.266 6.078 1 85.94 103 SER A C 1
ATOM 775 O O . SER A 1 103 ? -23.312 15.195 5.309 1 85.94 103 SER A O 1
ATOM 777 N N . LEU A 1 104 ? -24.797 13.922 6.398 1 79.88 104 LEU A N 1
ATOM 778 C CA . LEU A 1 104 ? -25.922 14.805 6.164 1 79.88 104 LEU A CA 1
ATOM 779 C C . LEU A 1 104 ? -26.562 15.227 7.484 1 79.88 104 LEU A C 1
ATOM 781 O O . LEU A 1 104 ? -26.969 14.375 8.273 1 79.88 104 LEU A O 1
ATOM 785 N N . GLY A 1 105 ? -26.75 16.547 7.621 1 76.06 105 GLY A N 1
ATOM 786 C CA . GLY A 1 105 ? -27.484 17.078 8.758 1 76.06 105 GLY A CA 1
ATOM 787 C C . GLY A 1 105 ? -26.969 16.578 10.094 1 76.06 105 GLY A C 1
ATOM 788 O O . GLY A 1 105 ? -27.766 16.25 10.984 1 76.06 105 GLY A O 1
ATOM 789 N N . GLY A 1 106 ? -25.656 16.312 10.25 1 77.56 106 GLY A N 1
ATOM 790 C CA . GLY A 1 106 ? -25.094 15.891 11.523 1 77.56 106 GLY A CA 1
ATOM 791 C C . GLY A 1 106 ? -25.016 14.383 11.664 1 77.56 106 GLY A C 1
ATOM 792 O O . GLY A 1 106 ? -24.469 13.867 12.648 1 77.56 106 GLY A O 1
ATOM 793 N N . SER A 1 107 ? -25.641 13.68 10.695 1 81.06 107 SER A N 1
ATOM 794 C CA . SER A 1 107 ? -25.578 12.227 10.75 1 81.06 107 SER A CA 1
ATOM 795 C C . SER A 1 107 ? -24.203 11.719 10.32 1 81.06 107 SER A C 1
ATOM 797 O O . SER A 1 107 ? -23.484 12.398 9.586 1 81.06 107 SER A O 1
ATOM 799 N N . GLU A 1 108 ? -23.812 10.57 10.914 1 86.19 108 GLU A N 1
ATOM 800 C CA . GLU A 1 108 ? -22.547 9.938 10.547 1 86.19 108 GLU A CA 1
ATOM 801 C C . GLU A 1 108 ? -22.594 9.414 9.117 1 86.19 108 GLU A C 1
ATOM 803 O O . GLU A 1 108 ? -23.641 9.016 8.625 1 86.19 108 GLU A O 1
ATOM 808 N N . PRO A 1 109 ? -21.5 9.555 8.43 1 93 109 PRO A N 1
ATOM 809 C CA . PRO A 1 109 ? -21.453 8.969 7.09 1 93 109 PRO A CA 1
ATOM 810 C C . PRO A 1 109 ? -21.781 7.48 7.086 1 93 109 PRO A C 1
ATOM 812 O O . PRO A 1 109 ? -21.562 6.793 8.086 1 93 109 PRO A O 1
ATOM 815 N N . ASN A 1 110 ? -22.422 7.027 5.977 1 94.06 110 ASN A N 1
ATOM 816 C CA . ASN A 1 110 ? -22.672 5.605 5.77 1 94.06 110 ASN A CA 1
ATOM 817 C C . ASN A 1 110 ? -21.609 4.977 4.863 1 94.06 110 ASN A C 1
ATOM 819 O O . ASN A 1 110 ? -21.172 5.594 3.896 1 94.06 110 ASN A O 1
ATOM 823 N N . THR A 1 111 ? -21.219 3.74 5.258 1 95.75 111 THR A N 1
ATOM 824 C CA . THR A 1 111 ? -20.234 2.996 4.48 1 95.75 111 THR A CA 1
ATOM 825 C C . THR A 1 111 ? -20.797 1.639 4.062 1 95.75 111 THR A C 1
ATOM 827 O O . THR A 1 111 ? -21.406 0.939 4.867 1 95.75 111 THR A O 1
ATOM 830 N N . VAL A 1 112 ? -20.703 1.315 2.799 1 97 112 VAL A N 1
ATOM 831 C CA . VAL A 1 112 ? -21.031 -0.009 2.283 1 97 112 VAL A CA 1
ATOM 832 C C . VAL A 1 112 ? -19.766 -0.699 1.781 1 97 112 VAL A C 1
ATOM 834 O O . VAL A 1 112 ? -18.984 -0.112 1.022 1 97 112 VAL A O 1
ATOM 837 N N . SER A 1 113 ? -19.547 -1.96 2.254 1 96.62 113 SER A N 1
ATOM 838 C CA . SER A 1 113 ? -18.344 -2.701 1.877 1 96.62 113 SER A CA 1
ATOM 839 C C . SER A 1 113 ? -18.703 -4.039 1.233 1 96.62 113 SER A C 1
ATOM 841 O O . SER A 1 113 ? -19.703 -4.668 1.604 1 96.62 113 SER A O 1
ATOM 843 N N . LEU A 1 114 ? -17.875 -4.402 0.262 1 96.69 114 LEU A N 1
ATOM 844 C CA . LEU A 1 114 ? -18.047 -5.672 -0.439 1 96.69 114 LEU A CA 1
ATOM 845 C C . LEU A 1 114 ? -16.719 -6.438 -0.505 1 96.69 114 LEU A C 1
ATOM 847 O O . LEU A 1 114 ? -15.672 -5.848 -0.745 1 96.69 114 LEU A O 1
ATOM 851 N N . ARG A 1 115 ? -16.812 -7.734 -0.233 1 95.81 115 ARG A N 1
ATOM 852 C CA . ARG A 1 115 ? -15.688 -8.633 -0.439 1 95.81 115 ARG A CA 1
ATOM 853 C C . ARG A 1 115 ? -15.617 -9.102 -1.888 1 95.81 115 ARG A C 1
ATOM 855 O O . ARG A 1 115 ? -16.625 -9.516 -2.459 1 95.81 115 ARG A O 1
ATOM 862 N N . ARG A 1 116 ? -14.414 -8.953 -2.477 1 96.69 116 ARG A N 1
ATOM 863 C CA . ARG A 1 116 ? -14.234 -9.359 -3.867 1 96.69 116 ARG A CA 1
ATOM 864 C C . ARG A 1 116 ? -13.008 -10.258 -4.023 1 96.69 116 ARG A C 1
ATOM 866 O O . ARG A 1 116 ? -11.984 -10.031 -3.383 1 96.69 116 ARG A O 1
ATOM 873 N N . GLU A 1 117 ? -13.25 -11.273 -4.832 1 95.69 117 GLU A N 1
ATOM 874 C CA . GLU A 1 117 ? -12.141 -12.125 -5.25 1 95.69 117 GLU A CA 1
ATOM 875 C C . GLU A 1 117 ? -11.695 -11.797 -6.672 1 95.69 117 GLU A C 1
ATOM 877 O O . GLU A 1 117 ? -12.484 -11.883 -7.613 1 95.69 117 GLU A O 1
ATOM 882 N N . ILE A 1 118 ? -10.438 -11.406 -6.742 1 97.88 118 ILE A N 1
ATOM 883 C CA . ILE A 1 118 ? -9.875 -11.031 -8.039 1 97.88 118 ILE A CA 1
ATOM 884 C C . ILE A 1 118 ? -8.961 -12.141 -8.547 1 97.88 118 ILE A C 1
ATOM 886 O O . ILE A 1 118 ? -7.949 -12.461 -7.922 1 97.88 118 ILE A O 1
ATOM 890 N N . ARG A 1 119 ? -9.312 -12.672 -9.664 1 98.06 119 ARG A N 1
ATOM 891 C CA . ARG A 1 119 ? -8.484 -13.719 -10.273 1 98.06 119 ARG A CA 1
ATOM 892 C C . ARG A 1 119 ? -7.305 -13.109 -11.023 1 98.06 119 ARG A C 1
ATOM 894 O O . ARG A 1 119 ? -7.453 -12.102 -11.711 1 98.06 119 ARG A O 1
ATOM 901 N N . VAL A 1 120 ? -6.148 -13.711 -10.852 1 98.38 120 VAL A N 1
ATOM 902 C CA . VAL A 1 120 ? -4.949 -13.344 -11.602 1 98.38 120 VAL A CA 1
ATOM 903 C C . VAL A 1 120 ? -4.777 -14.281 -12.797 1 98.38 120 VAL A C 1
ATOM 905 O O . VAL A 1 120 ? -4.559 -15.477 -12.625 1 98.38 120 VAL A O 1
ATOM 908 N N . LEU A 1 121 ? -4.801 -13.727 -13.961 1 98.19 121 LEU A N 1
ATOM 909 C CA . LEU A 1 121 ? -4.777 -14.523 -15.18 1 98.19 121 LEU A CA 1
ATOM 910 C C . LEU A 1 121 ? -3.348 -14.891 -15.562 1 98.19 121 LEU A C 1
ATOM 912 O O . LEU A 1 121 ? -2.447 -14.055 -15.492 1 98.19 121 LEU A O 1
ATOM 916 N N . ASP A 1 122 ? -3.205 -16.078 -16.031 1 98.19 122 ASP A N 1
ATOM 917 C CA . ASP A 1 122 ? -1.893 -16.625 -16.359 1 98.19 122 ASP A CA 1
ATOM 918 C C . ASP A 1 122 ? -1.375 -16.031 -17.672 1 98.19 122 ASP A C 1
ATOM 920 O O . ASP A 1 122 ? -2.139 -15.859 -18.625 1 98.19 122 ASP A O 1
ATOM 924 N N . VAL A 1 123 ? -0.086 -15.719 -17.688 1 98 123 VAL A N 1
ATOM 925 C CA . VAL A 1 123 ? 0.664 -15.352 -18.891 1 98 123 VAL A CA 1
ATOM 926 C C . VAL A 1 123 ? 1.817 -16.328 -19.094 1 98 123 VAL A C 1
ATOM 928 O O . VAL A 1 123 ? 2.375 -16.859 -18.125 1 98 123 VAL A O 1
ATOM 931 N N . ASN A 1 124 ? 2.156 -16.578 -20.312 1 98.38 124 ASN A N 1
ATOM 932 C CA . ASN A 1 124 ? 3.221 -17.531 -20.625 1 98.38 124 ASN A CA 1
ATOM 933 C C . ASN A 1 124 ? 4.602 -16.938 -20.375 1 98.38 124 ASN A C 1
ATOM 935 O O . ASN A 1 124 ? 5.289 -16.531 -21.328 1 98.38 124 ASN A O 1
ATOM 939 N N . ASP A 1 125 ? 5.074 -16.984 -19.141 1 98.19 125 ASP A N 1
ATOM 940 C CA . ASP A 1 125 ? 6.348 -16.344 -18.812 1 98.19 125 ASP A CA 1
ATOM 941 C C . ASP A 1 125 ? 7.309 -17.344 -18.156 1 98.19 125 ASP A C 1
ATOM 943 O O . ASP A 1 125 ? 8.352 -16.953 -17.641 1 98.19 125 ASP A O 1
ATOM 947 N N . ASN A 1 126 ? 6.984 -18.547 -18.109 1 98.5 126 ASN A N 1
ATOM 948 C CA . ASN A 1 126 ? 7.871 -19.609 -17.641 1 98.5 126 ASN A CA 1
ATOM 949 C C . ASN A 1 126 ? 8.117 -20.641 -18.734 1 98.5 126 ASN A C 1
ATOM 951 O O . ASN A 1 126 ? 7.184 -21.328 -19.172 1 98.5 126 ASN A O 1
ATOM 955 N N . PRO A 1 127 ? 9.344 -20.797 -19.094 1 98.69 127 PRO A N 1
ATOM 956 C CA . PRO A 1 127 ? 9.648 -21.875 -20.031 1 98.69 127 PRO A CA 1
ATOM 957 C C . PRO A 1 127 ? 9.711 -23.25 -19.359 1 98.69 127 PRO A C 1
ATOM 959 O O . PRO A 1 127 ? 9.836 -23.328 -18.125 1 98.69 127 PRO A O 1
ATOM 962 N N . PRO A 1 128 ? 9.531 -24.281 -20.25 1 98.88 128 PRO A N 1
ATOM 963 C CA . PRO A 1 128 ? 9.766 -25.609 -19.688 1 98.88 128 PRO A CA 1
ATOM 964 C C . PRO A 1 128 ? 11.156 -25.75 -19.047 1 98.88 128 PRO A C 1
ATOM 966 O O . PRO A 1 128 ? 12.094 -25.078 -19.469 1 98.88 128 PRO A O 1
ATOM 969 N N . VAL A 1 129 ? 11.227 -26.625 -18.047 1 98.81 129 VAL A N 1
ATOM 970 C CA . VAL A 1 129 ? 12.508 -26.875 -17.391 1 98.81 129 VAL A CA 1
ATOM 971 C C . VAL A 1 129 ? 12.742 -28.375 -17.25 1 98.81 129 VAL A C 1
ATOM 973 O O . VAL A 1 129 ? 11.906 -29.094 -16.703 1 98.81 129 VAL A O 1
ATOM 976 N N . PHE A 1 130 ? 13.867 -28.812 -17.766 1 98.69 130 PHE A N 1
ATOM 977 C CA . PHE A 1 130 ? 14.305 -30.188 -17.547 1 98.69 130 PHE A CA 1
ATOM 978 C C . PHE A 1 130 ? 14.922 -30.328 -16.156 1 98.69 130 PHE A C 1
ATOM 980 O O . PHE A 1 130 ? 15.883 -29.641 -15.82 1 98.69 130 PHE A O 1
ATOM 987 N N . GLN A 1 131 ? 14.375 -31.234 -15.469 1 98 131 GLN A N 1
ATOM 988 C CA . GLN A 1 131 ? 14.844 -31.406 -14.102 1 98 131 GLN A CA 1
ATOM 989 C C . GLN A 1 131 ? 15.859 -32.531 -14.008 1 98 131 GLN A C 1
ATOM 991 O O . GLN A 1 131 ? 15.867 -33.438 -14.852 1 98 131 GLN A O 1
ATOM 996 N N . GLY A 1 132 ? 16.734 -32.469 -12.922 1 93.56 132 GLY A N 1
ATOM 997 C CA . GLY A 1 132 ? 17.609 -33.562 -12.609 1 93.56 132 GLY A CA 1
ATOM 998 C C . GLY A 1 132 ? 18.75 -33.719 -13.602 1 93.56 132 GLY A C 1
ATOM 999 O O . GLY A 1 132 ? 19.172 -34.844 -13.898 1 93.56 132 GLY A O 1
ATOM 1000 N N . ARG A 1 133 ? 19.25 -32.75 -14.195 1 93.56 133 ARG A N 1
ATOM 1001 C CA . ARG A 1 133 ? 20.391 -32.781 -15.109 1 93.56 133 ARG A CA 1
ATOM 1002 C C . ARG A 1 133 ? 21.703 -32.938 -14.352 1 93.56 133 ARG A C 1
ATOM 1004 O O . ARG A 1 133 ? 21.797 -32.594 -13.18 1 93.56 133 ARG A O 1
ATOM 1011 N N . PRO A 1 134 ? 22.766 -33.5 -15.078 1 95 134 PRO A N 1
ATOM 1012 C CA . PRO A 1 134 ? 22.797 -34 -16.453 1 95 134 PRO A CA 1
ATOM 1013 C C . PRO A 1 134 ? 22.219 -35.406 -16.578 1 95 134 PRO A C 1
ATOM 1015 O O . PRO A 1 134 ? 22.062 -36.094 -15.57 1 95 134 PRO A O 1
ATOM 1018 N N . TYR A 1 135 ? 21.859 -35.75 -17.812 1 97 135 TYR A N 1
ATOM 1019 C CA . TYR A 1 135 ? 21.328 -37.094 -18.094 1 97 135 TYR A CA 1
ATOM 1020 C C . TYR A 1 135 ? 22.391 -37.969 -18.766 1 97 135 TYR A C 1
ATOM 1022 O O . TYR A 1 135 ? 22.859 -37.625 -19.859 1 97 135 TYR A O 1
ATOM 1030 N N . VAL A 1 136 ? 22.703 -38.969 -18.078 1 96.19 136 VAL A N 1
ATOM 1031 C CA . VAL A 1 136 ? 23.703 -39.906 -18.594 1 96.19 136 VAL A CA 1
ATOM 1032 C C . VAL A 1 136 ? 23.219 -41.344 -18.438 1 96.19 136 VAL A C 1
ATOM 1034 O O . VAL A 1 136 ? 22.688 -41.688 -17.375 1 96.19 136 VAL A O 1
ATOM 1037 N N . MET A 1 137 ? 23.406 -42.125 -19.516 1 95.38 137 MET A N 1
ATOM 1038 C CA . MET A 1 137 ? 23.016 -43.531 -19.422 1 95.38 137 MET A CA 1
ATOM 1039 C C . MET A 1 137 ? 23.953 -44.406 -20.266 1 95.38 137 MET A C 1
ATOM 1041 O O . MET A 1 137 ? 24.641 -43.906 -21.156 1 95.38 137 MET A O 1
ATOM 1045 N N . SER A 1 138 ? 23.984 -45.688 -19.906 1 96.38 138 SER A N 1
ATOM 1046 C CA . SER A 1 138 ? 24.719 -46.719 -20.656 1 96.38 138 SER A CA 1
ATOM 1047 C C . SER A 1 138 ? 23.766 -47.812 -21.156 1 96.38 138 SER A C 1
ATOM 1049 O O . SER A 1 138 ? 22.828 -48.188 -20.453 1 96.38 138 SER A O 1
ATOM 1051 N N . VAL A 1 139 ? 24.078 -48.25 -22.406 1 96.44 139 VAL A N 1
ATOM 1052 C CA . VAL A 1 139 ? 23.25 -49.281 -23 1 96.44 139 VAL A CA 1
ATOM 1053 C C . VAL A 1 139 ? 24.125 -50.281 -23.75 1 96.44 139 VAL A C 1
ATOM 1055 O O . VAL A 1 139 ? 25.031 -49.906 -24.469 1 96.44 139 VAL A O 1
ATOM 1058 N N . ALA A 1 140 ? 23.828 -51.562 -23.547 1 95.81 140 ALA A N 1
ATOM 1059 C CA . ALA A 1 140 ? 24.547 -52.594 -24.297 1 95.81 140 ALA A CA 1
ATOM 1060 C C . ALA A 1 140 ? 24.141 -52.562 -25.766 1 95.81 140 ALA A C 1
ATOM 1062 O O . ALA A 1 140 ? 22.969 -52.344 -26.109 1 95.81 140 ALA A O 1
ATOM 1063 N N . GLU A 1 141 ? 25.141 -52.875 -26.641 1 95.56 141 GLU A N 1
ATOM 1064 C CA . GLU A 1 141 ? 24.859 -52.812 -28.062 1 95.56 141 GLU A CA 1
ATOM 1065 C C . GLU A 1 141 ? 23.812 -53.875 -28.484 1 95.56 141 GLU A C 1
ATOM 1067 O O . GLU A 1 141 ? 23.172 -53.719 -29.516 1 95.56 141 GLU A O 1
ATOM 1072 N N . ASN A 1 142 ? 23.594 -54.938 -27.625 1 94.25 142 ASN A N 1
ATOM 1073 C CA . ASN A 1 142 ? 22.641 -56 -27.969 1 94.25 142 ASN A CA 1
ATOM 1074 C C . ASN A 1 142 ? 21.312 -55.812 -27.234 1 94.25 142 ASN A C 1
ATOM 1076 O O . ASN A 1 142 ? 20.531 -56.75 -27.094 1 94.25 142 ASN A O 1
ATOM 1080 N N . ALA A 1 143 ? 21.188 -54.625 -26.703 1 95.19 143 ALA A N 1
ATOM 1081 C CA . ALA A 1 143 ? 19.922 -54.312 -26.062 1 95.19 143 ALA A CA 1
ATOM 1082 C C . ALA A 1 143 ? 18.75 -54.531 -27.031 1 95.19 143 ALA A C 1
ATOM 1084 O O . ALA A 1 143 ? 18.891 -54.312 -28.234 1 95.19 143 ALA A O 1
ATOM 1085 N N . ARG A 1 144 ? 17.625 -54.875 -26.484 1 96.06 144 ARG A N 1
ATOM 1086 C CA . ARG A 1 144 ? 16.469 -55.156 -27.328 1 96.06 144 ARG A CA 1
ATOM 1087 C C . ARG A 1 144 ? 15.758 -53.906 -27.766 1 96.06 144 ARG A C 1
ATOM 1089 O O . ARG A 1 144 ? 15.57 -52.969 -26.984 1 96.06 144 ARG A O 1
ATOM 1096 N N . ILE A 1 145 ? 15.383 -53.938 -29 1 96.12 145 ILE A N 1
ATOM 1097 C CA . ILE A 1 145 ? 14.578 -52.844 -29.516 1 96.12 145 ILE A CA 1
ATOM 1098 C C . ILE A 1 145 ? 13.289 -52.719 -28.719 1 96.12 145 ILE A C 1
ATOM 1100 O O . ILE A 1 145 ? 12.656 -53.719 -28.391 1 96.12 145 ILE A O 1
ATOM 1104 N N . GLY A 1 146 ? 12.938 -51.5 -28.344 1 95.25 146 GLY A N 1
ATOM 1105 C CA . GLY A 1 146 ? 11.727 -51.25 -27.578 1 95.25 146 GLY A CA 1
ATOM 1106 C C . GLY A 1 146 ? 11.969 -51.188 -26.078 1 95.25 146 GLY A C 1
ATOM 1107 O O . GLY A 1 146 ? 11.078 -50.812 -25.312 1 95.25 146 GLY A O 1
ATOM 1108 N N . SER A 1 147 ? 13.18 -51.5 -25.672 1 94.31 147 SER A N 1
ATOM 1109 C CA . SER A 1 147 ? 13.5 -51.469 -24.25 1 94.31 147 SER A CA 1
ATOM 1110 C C . SER A 1 147 ? 13.508 -50.031 -23.719 1 94.31 147 SER A C 1
ATOM 1112 O O . SER A 1 147 ? 13.93 -49.125 -24.422 1 94.31 147 SER A O 1
ATOM 1114 N N . LEU A 1 148 ? 13.023 -49.906 -22.5 1 94.12 148 LEU A N 1
ATOM 1115 C CA . LEU A 1 148 ? 13.117 -48.656 -21.797 1 94.12 148 LEU A CA 1
ATOM 1116 C C . LEU A 1 148 ? 14.523 -48.438 -21.219 1 94.12 148 LEU A C 1
ATOM 1118 O O . LEU A 1 148 ? 14.953 -49.188 -20.359 1 94.12 148 LEU A O 1
ATOM 1122 N N . LEU A 1 149 ? 15.117 -47.438 -21.75 1 93.19 149 LEU A N 1
ATOM 1123 C CA . LEU A 1 149 ? 16.531 -47.281 -21.422 1 93.19 149 LEU A CA 1
ATOM 1124 C C . LEU A 1 149 ? 16.719 -46.312 -20.266 1 93.19 149 LEU A C 1
ATOM 1126 O O . LEU A 1 149 ? 17.609 -46.469 -19.438 1 93.19 149 LEU A O 1
ATOM 1130 N N . TYR A 1 150 ? 16 -45.25 -20.188 1 90.19 150 TYR A N 1
ATOM 1131 C CA . TYR A 1 150 ? 16.125 -44.188 -19.203 1 90.19 150 TYR A CA 1
ATOM 1132 C C . TYR A 1 150 ? 14.773 -43.562 -18.906 1 90.19 150 TYR A C 1
ATOM 1134 O O . TYR A 1 150 ? 14.094 -43.062 -19.812 1 90.19 150 TYR A O 1
ATOM 1142 N N . THR A 1 151 ? 14.398 -43.5 -17.609 1 88.44 151 THR A N 1
ATOM 1143 C CA . THR A 1 151 ? 13.031 -43.094 -17.297 1 88.44 151 THR A CA 1
ATOM 1144 C C . THR A 1 151 ? 13.023 -41.938 -16.312 1 88.44 151 THR A C 1
ATOM 1146 O O . THR A 1 151 ? 11.961 -41.469 -15.883 1 88.44 151 THR A O 1
ATOM 1149 N N . ASN A 1 152 ? 14.102 -41.344 -16.031 1 91.31 152 ASN A N 1
ATOM 1150 C CA . ASN A 1 152 ? 14.164 -40.375 -14.938 1 91.31 152 ASN A CA 1
ATOM 1151 C C . ASN A 1 152 ? 14.289 -38.938 -15.453 1 91.31 152 ASN A C 1
ATOM 1153 O O . ASN A 1 152 ? 15 -38.125 -14.867 1 91.31 152 ASN A O 1
ATOM 1157 N N . ILE A 1 153 ? 13.656 -38.719 -16.578 1 96.88 153 ILE A N 1
ATOM 1158 C CA . ILE A 1 153 ? 13.664 -37.344 -17.078 1 96.88 153 ILE A CA 1
ATOM 1159 C C . ILE A 1 153 ? 12.344 -36.688 -16.734 1 96.88 153 ILE A C 1
ATOM 1161 O O . ILE A 1 153 ? 11.273 -37.156 -17.109 1 96.88 153 ILE A O 1
ATOM 1165 N N . SER A 1 154 ? 12.469 -35.594 -15.984 1 98.06 154 SER A N 1
ATOM 1166 C CA . SER A 1 154 ? 11.289 -34.812 -15.625 1 98.06 154 SER A CA 1
ATOM 1167 C C . SER A 1 154 ? 11.336 -33.406 -16.234 1 98.06 154 SER A C 1
ATOM 1169 O O . SER A 1 154 ? 12.383 -32.75 -16.219 1 98.06 154 SER A O 1
ATOM 1171 N N . VAL A 1 155 ? 10.234 -33.062 -16.859 1 98.69 155 VAL A N 1
ATOM 1172 C CA . VAL A 1 155 ? 10.102 -31.703 -17.422 1 98.69 155 VAL A CA 1
ATOM 1173 C C . VAL A 1 155 ? 8.938 -30.984 -16.75 1 98.69 155 VAL A C 1
ATOM 1175 O O . VAL A 1 155 ? 7.848 -31.547 -16.609 1 98.69 155 VAL A O 1
ATOM 1178 N N . THR A 1 156 ? 9.219 -29.766 -16.297 1 98.75 156 THR A N 1
ATOM 1179 C CA . THR A 1 156 ? 8.172 -29.016 -15.617 1 98.75 156 THR A CA 1
ATOM 1180 C C . THR A 1 156 ? 7.988 -27.641 -16.25 1 98.75 156 THR A C 1
ATOM 1182 O O . THR A 1 156 ? 8.906 -27.109 -16.875 1 98.75 156 THR A O 1
ATOM 1185 N N . ASP A 1 157 ? 6.793 -27.156 -16.25 1 98.81 157 ASP A N 1
ATOM 1186 C CA . ASP A 1 157 ? 6.406 -25.797 -16.609 1 98.81 157 ASP A CA 1
ATOM 1187 C C . ASP A 1 157 ? 5.473 -25.203 -15.555 1 98.81 157 ASP A C 1
ATOM 1189 O O . ASP A 1 157 ? 4.441 -25.781 -15.227 1 98.81 157 ASP A O 1
ATOM 1193 N N . ARG A 1 158 ? 5.781 -24 -15.094 1 98.56 158 ARG A N 1
ATOM 1194 C CA . ARG A 1 158 ? 5.09 -23.453 -13.93 1 98.56 158 ARG A CA 1
ATOM 1195 C C . ARG A 1 158 ? 3.801 -22.75 -14.344 1 98.56 158 ARG A C 1
ATOM 1197 O O . ARG A 1 158 ? 2.967 -22.438 -13.492 1 98.56 158 ARG A O 1
ATOM 1204 N N . ASP A 1 159 ? 3.635 -22.531 -15.609 1 98.56 159 ASP A N 1
ATOM 1205 C CA . ASP A 1 159 ? 2.43 -21.844 -16.047 1 98.56 159 ASP A CA 1
ATOM 1206 C C . ASP A 1 159 ? 1.201 -22.734 -15.922 1 98.56 159 ASP A C 1
ATOM 1208 O O . ASP A 1 159 ? 1.244 -23.766 -15.234 1 98.56 159 ASP A O 1
ATOM 1212 N N . SER A 1 160 ? 0.059 -22.219 -16.469 1 97.38 160 SER A N 1
ATOM 1213 C CA . SER A 1 160 ? -1.19 -22.969 -16.391 1 97.38 160 SER A CA 1
ATOM 1214 C C . SER A 1 160 ? -1.826 -23.109 -17.766 1 97.38 160 SER A C 1
ATOM 1216 O O . SER A 1 160 ? -1.508 -22.359 -18.688 1 97.38 160 SER A O 1
ATOM 1218 N N . GLY A 1 161 ? -2.654 -24.141 -17.875 1 97 161 GLY A N 1
ATOM 1219 C CA . GLY A 1 161 ? -3.381 -24.344 -19.125 1 97 161 GLY A CA 1
ATOM 1220 C C . GLY A 1 161 ? -2.473 -24.641 -20.312 1 97 161 GLY A C 1
ATOM 1221 O O . GLY A 1 161 ? -1.567 -25.469 -20.203 1 97 161 GLY A O 1
ATOM 1222 N N . VAL A 1 162 ? -2.701 -24.016 -21.422 1 97.81 162 VAL A N 1
ATOM 1223 C CA . VAL A 1 162 ? -1.978 -24.266 -22.672 1 97.81 162 VAL A CA 1
ATOM 1224 C C . VAL A 1 162 ? -0.521 -23.828 -22.516 1 97.81 162 VAL A C 1
ATOM 1226 O O . VAL A 1 162 ? 0.364 -24.359 -23.188 1 97.81 162 VAL A O 1
ATOM 1229 N N . ASN A 1 163 ? -0.336 -22.891 -21.547 1 98.5 163 ASN A N 1
ATOM 1230 C CA . ASN A 1 163 ? 1.018 -22.391 -21.328 1 98.5 163 ASN A CA 1
ATOM 1231 C C . ASN A 1 163 ? 1.883 -23.422 -20.609 1 98.5 163 ASN A C 1
ATOM 1233 O O . ASN A 1 163 ? 3.107 -23.281 -20.562 1 98.5 163 ASN A O 1
ATOM 1237 N N . ALA A 1 164 ? 1.252 -24.453 -20.062 1 98.5 164 ALA A N 1
ATOM 1238 C CA . ALA A 1 164 ? 1.979 -25.484 -19.344 1 98.5 164 ALA A CA 1
ATOM 1239 C C . ALA A 1 164 ? 1.847 -26.828 -20.062 1 98.5 164 ALA A C 1
ATOM 1241 O O . ALA A 1 164 ? 2.32 -27.859 -19.562 1 98.5 164 ALA A O 1
ATOM 1242 N N . GLU A 1 165 ? 1.089 -26.891 -21.094 1 98.56 165 GLU A N 1
ATOM 1243 C CA . GLU A 1 165 ? 0.979 -28.094 -21.906 1 98.56 165 GLU A CA 1
ATOM 1244 C C . GLU A 1 165 ? 2.211 -28.281 -22.797 1 98.56 165 GLU A C 1
ATOM 1246 O O . GLU A 1 165 ? 2.469 -27.453 -23.688 1 98.56 165 GLU A O 1
ATOM 1251 N N . LEU A 1 166 ? 2.879 -29.391 -22.594 1 98.69 166 LEU A N 1
ATOM 1252 C CA . LEU A 1 166 ? 4.195 -29.516 -23.203 1 98.69 166 LEU A CA 1
ATOM 1253 C C . LEU A 1 166 ? 4.164 -30.516 -24.359 1 98.69 166 LEU A C 1
ATOM 1255 O O . LEU A 1 166 ? 3.486 -31.531 -24.281 1 98.69 166 LEU A O 1
ATOM 1259 N N . ASP A 1 167 ? 4.836 -30.203 -25.422 1 98.12 167 ASP A N 1
ATOM 1260 C CA . ASP A 1 167 ? 5.238 -31.094 -26.5 1 98.12 167 ASP A CA 1
ATOM 1261 C C . ASP A 1 167 ? 6.734 -31.406 -26.438 1 98.12 167 ASP A C 1
ATOM 1263 O O . ASP A 1 167 ? 7.562 -30.5 -26.516 1 98.12 167 ASP A O 1
ATOM 1267 N N . ILE A 1 168 ? 7.023 -32.594 -26.188 1 98.5 168 ILE A N 1
ATOM 1268 C CA . ILE A 1 168 ? 8.422 -33 -26.047 1 98.5 168 ILE A CA 1
ATOM 1269 C C . ILE A 1 168 ? 8.828 -33.906 -27.203 1 98.5 168 ILE A C 1
ATOM 1271 O O . ILE A 1 168 ? 8.117 -34.844 -27.531 1 98.5 168 ILE A O 1
ATOM 1275 N N . LYS A 1 169 ? 9.961 -33.594 -27.781 1 97.5 169 LYS A N 1
ATOM 1276 C CA . LYS A 1 169 ? 10.461 -34.375 -28.922 1 97.5 169 LYS A CA 1
ATOM 1277 C C . LYS A 1 169 ? 11.961 -34.594 -28.812 1 97.5 169 LYS A C 1
ATOM 1279 O O . LYS A 1 169 ? 12.656 -33.875 -28.078 1 97.5 169 LYS A O 1
ATOM 1284 N N . CYS A 1 170 ? 12.352 -35.562 -29.406 1 97.31 170 CYS A N 1
ATOM 1285 C CA . CYS A 1 170 ? 13.781 -35.781 -29.609 1 97.31 170 CYS A CA 1
ATOM 1286 C C . CYS A 1 170 ? 14.211 -35.375 -31.016 1 97.31 170 CYS A C 1
ATOM 1288 O O . CYS A 1 170 ? 13.695 -35.875 -32 1 97.31 170 CYS A O 1
ATOM 1290 N N . LEU A 1 171 ? 15.133 -34.438 -31.109 1 96.12 171 LEU A N 1
ATOM 1291 C CA . LEU A 1 171 ? 15.469 -33.75 -32.375 1 96.12 171 LEU A CA 1
ATOM 1292 C C . LEU A 1 171 ? 16.391 -34.625 -33.219 1 96.12 171 LEU A C 1
ATOM 1294 O O . LEU A 1 171 ? 16.359 -34.562 -34.438 1 96.12 171 LEU A O 1
ATOM 1298 N N . ASN A 1 172 ? 17.312 -35.344 -32.656 1 93.88 172 ASN A N 1
ATOM 1299 C CA . ASN A 1 172 ? 18.281 -36.125 -33.406 1 93.88 172 ASN A CA 1
ATOM 1300 C C . ASN A 1 172 ? 18.312 -37.562 -32.906 1 93.88 172 ASN A C 1
ATOM 1302 O O . ASN A 1 172 ? 19.375 -38.125 -32.625 1 93.88 172 ASN A O 1
ATOM 1306 N N . CYS A 1 173 ? 17.094 -38.125 -32.969 1 89.5 173 CYS A N 1
ATOM 1307 C CA . CYS A 1 173 ? 17.016 -39.469 -32.344 1 89.5 173 CYS A CA 1
ATOM 1308 C C . CYS A 1 173 ? 16.656 -40.5 -33.406 1 89.5 173 CYS A C 1
ATOM 1310 O O . CYS A 1 173 ? 15.547 -41.031 -33.406 1 89.5 173 CYS A O 1
ATOM 1312 N N . ASP A 1 174 ? 17.641 -40.938 -34.156 1 92.12 174 ASP A N 1
ATOM 1313 C CA . ASP A 1 174 ? 17.406 -41.969 -35.188 1 92.12 174 ASP A CA 1
ATOM 1314 C C . ASP A 1 174 ? 17.328 -43.375 -34.531 1 92.12 174 ASP A C 1
ATOM 1316 O O . ASP A 1 174 ? 16.391 -44.125 -34.812 1 92.12 174 ASP A O 1
ATOM 1320 N N . GLU A 1 175 ? 18.266 -43.656 -33.688 1 95.31 175 GLU A N 1
ATOM 1321 C CA . GLU A 1 175 ? 18.328 -45 -33.062 1 95.31 175 GLU A CA 1
ATOM 1322 C C . GLU A 1 175 ? 17.469 -45.062 -31.797 1 95.31 175 GLU A C 1
ATOM 1324 O O . GLU A 1 175 ? 17.25 -46.125 -31.25 1 95.31 175 GLU A O 1
ATOM 1329 N N . PHE A 1 176 ? 16.984 -43.906 -31.406 1 96.62 176 PHE A N 1
ATOM 1330 C CA . PHE A 1 176 ? 16.234 -43.812 -30.156 1 96.62 176 PHE A CA 1
ATOM 1331 C C . PHE A 1 176 ? 14.883 -43.156 -30.391 1 96.62 176 PHE A C 1
ATOM 1333 O O . PHE A 1 176 ? 14.641 -42.594 -31.453 1 96.62 176 PHE A O 1
ATOM 1340 N N . ASP A 1 177 ? 13.984 -43.312 -29.422 1 96.31 177 ASP A N 1
ATOM 1341 C CA . ASP A 1 177 ? 12.688 -42.656 -29.344 1 96.31 177 ASP A CA 1
ATOM 1342 C C . ASP A 1 177 ? 12.367 -42.25 -27.906 1 96.31 177 ASP A C 1
ATOM 1344 O O . ASP A 1 177 ? 13.125 -42.562 -26.984 1 96.31 177 ASP A O 1
ATOM 1348 N N . ILE A 1 178 ? 11.344 -41.438 -27.828 1 97.31 178 ILE A N 1
ATOM 1349 C CA . ILE A 1 178 ? 10.961 -41.062 -26.469 1 97.31 178 ILE A CA 1
ATOM 1350 C C . ILE A 1 178 ? 9.484 -41.344 -26.25 1 97.31 178 ILE A C 1
ATOM 1352 O O . ILE A 1 178 ? 8.695 -41.344 -27.203 1 97.31 178 ILE A O 1
ATOM 1356 N N . GLU A 1 179 ? 9.188 -41.688 -25.062 1 96.44 179 GLU A N 1
ATOM 1357 C CA . GLU A 1 179 ? 7.816 -41.75 -24.562 1 96.44 179 GLU A CA 1
ATOM 1358 C C . GLU A 1 179 ? 7.562 -40.719 -23.5 1 96.44 179 GLU A C 1
ATOM 1360 O O . GLU A 1 179 ? 8.367 -40.531 -22.578 1 96.44 179 GLU A O 1
ATOM 1365 N N . THR A 1 180 ? 6.469 -40 -23.703 1 97.19 180 THR A N 1
ATOM 1366 C CA . THR A 1 180 ? 6.137 -38.906 -22.766 1 97.19 180 THR A CA 1
ATOM 1367 C C . THR A 1 180 ? 4.84 -39.219 -22.031 1 97.19 180 THR A C 1
ATOM 1369 O O . THR A 1 180 ? 3.867 -39.688 -22.625 1 97.19 180 THR A O 1
ATOM 1372 N N . ILE A 1 181 ? 4.887 -39.031 -20.766 1 96.31 181 ILE A N 1
ATOM 1373 C CA . ILE A 1 181 ? 3.695 -39.219 -19.938 1 96.31 181 ILE A CA 1
ATOM 1374 C C . ILE A 1 181 ? 3.4 -37.938 -19.156 1 96.31 181 ILE A C 1
ATOM 1376 O O . ILE A 1 181 ? 4.289 -37.375 -18.516 1 96.31 181 ILE A O 1
ATOM 1380 N N . LYS A 1 182 ? 2.154 -37.5 -19.219 1 97.38 182 LYS A N 1
ATOM 1381 C CA . LYS A 1 182 ? 1.724 -36.344 -18.422 1 97.38 182 LYS A CA 1
ATOM 1382 C C . LYS A 1 182 ? 1.358 -36.75 -17 1 97.38 182 LYS A C 1
ATOM 1384 O O . LYS A 1 182 ? 0.379 -37.469 -16.797 1 97.38 182 LYS A O 1
ATOM 1389 N N . ILE A 1 183 ? 2.137 -36.344 -16.078 1 97.12 183 ILE A N 1
ATOM 1390 C CA . ILE A 1 183 ? 1.931 -36.688 -14.672 1 97.12 183 ILE A CA 1
ATOM 1391 C C . ILE A 1 183 ? 0.893 -35.75 -14.062 1 97.12 183 ILE A C 1
ATOM 1393 O O . ILE A 1 183 ? 0.016 -36.188 -13.312 1 97.12 183 ILE A O 1
ATOM 1397 N N . ASP A 1 184 ? 1.002 -34.406 -14.289 1 97.62 184 ASP A N 1
ATOM 1398 C CA . ASP A 1 184 ? 0.141 -33.344 -13.836 1 97.62 184 ASP A CA 1
ATOM 1399 C C . ASP A 1 184 ? 0.278 -32.094 -14.734 1 97.62 184 ASP A C 1
ATOM 1401 O O . ASP A 1 184 ? 1.046 -32.125 -15.695 1 97.62 184 ASP A O 1
ATOM 1405 N N . GLU A 1 185 ? -0.499 -31.109 -14.422 1 97.25 185 GLU A N 1
ATOM 1406 C CA . GLU A 1 185 ? -0.377 -29.875 -15.195 1 97.25 185 GLU A CA 1
ATOM 1407 C C . GLU A 1 185 ? 1.05 -29.328 -15.156 1 97.25 185 GLU A C 1
ATOM 1409 O O . GLU A 1 185 ? 1.575 -29.031 -14.078 1 97.25 185 GLU A O 1
ATOM 1414 N N . GLY A 1 186 ? 1.558 -29.281 -16.266 1 98.19 186 GLY A N 1
ATOM 1415 C CA . GLY A 1 186 ? 2.9 -28.734 -16.391 1 98.19 186 GLY A CA 1
ATOM 1416 C C . GLY A 1 186 ? 3.979 -29.703 -15.922 1 98.19 186 GLY A C 1
ATOM 1417 O O . GLY A 1 186 ? 5.129 -29.297 -15.727 1 98.19 186 GLY A O 1
ATOM 1418 N N . GLN A 1 187 ? 3.59 -30.938 -15.648 1 98.44 187 GLN A N 1
ATOM 1419 C CA . GLN A 1 187 ? 4.551 -31.938 -15.203 1 98.44 187 GLN A CA 1
ATOM 1420 C C . GLN A 1 187 ? 4.523 -33.156 -16.109 1 98.44 187 GLN A C 1
ATOM 1422 O O . GLN A 1 187 ? 3.496 -33.844 -16.219 1 98.44 187 GLN A O 1
ATOM 1427 N N . TYR A 1 188 ? 5.684 -33.5 -16.625 1 98.5 188 TYR A N 1
ATOM 1428 C CA . TYR A 1 188 ? 5.789 -34.625 -17.578 1 98.5 188 TYR A CA 1
ATOM 1429 C C . TYR A 1 188 ? 6.98 -35.5 -17.25 1 98.5 188 TYR A C 1
ATOM 1431 O O . TYR A 1 188 ? 8.008 -35.031 -16.75 1 98.5 188 TYR A O 1
ATOM 1439 N N . ALA A 1 189 ? 6.789 -36.719 -17.5 1 98 189 ALA A N 1
ATOM 1440 C CA . ALA A 1 189 ? 7.875 -37.688 -17.469 1 98 189 ALA A CA 1
ATOM 1441 C C . ALA A 1 189 ? 8.242 -38.156 -18.875 1 98 189 ALA A C 1
ATOM 1443 O O . ALA A 1 189 ? 7.359 -38.406 -19.703 1 98 189 ALA A O 1
ATOM 1444 N N . VAL A 1 190 ? 9.508 -38.281 -19.125 1 97.69 190 VAL A N 1
ATOM 1445 C CA . VAL A 1 190 ? 10.016 -38.719 -20.422 1 97.69 190 VAL A CA 1
ATOM 1446 C C . VAL A 1 190 ? 10.906 -39.938 -20.25 1 97.69 190 VAL A C 1
ATOM 1448 O O . VAL A 1 190 ? 11.734 -40 -19.328 1 97.69 190 VAL A O 1
ATOM 1451 N N . ALA A 1 191 ? 10.672 -40.875 -21.094 1 96.62 191 ALA A N 1
ATOM 1452 C CA . ALA A 1 191 ? 11.5 -42.062 -21.141 1 96.62 191 ALA A CA 1
ATOM 1453 C C . ALA A 1 191 ? 12.156 -42.219 -22.516 1 96.62 191 ALA A C 1
ATOM 1455 O O . ALA A 1 191 ? 11.531 -41.938 -23.547 1 96.62 191 ALA A O 1
ATOM 1456 N N . VAL A 1 192 ? 13.383 -42.688 -22.453 1 96.94 192 VAL A N 1
ATOM 1457 C CA . VAL A 1 192 ? 14.094 -42.969 -23.703 1 96.94 192 VAL A CA 1
ATOM 1458 C C . VAL A 1 192 ? 13.938 -44.438 -24.047 1 96.94 192 VAL A C 1
ATOM 1460 O O . VAL A 1 192 ? 14.117 -45.312 -23.188 1 96.94 192 VAL A O 1
ATOM 1463 N N . VAL A 1 193 ? 13.602 -44.656 -25.281 1 96.75 193 VAL A N 1
ATOM 1464 C CA . VAL A 1 193 ? 13.398 -46.031 -25.75 1 96.75 193 VAL A CA 1
ATOM 1465 C C . VAL A 1 193 ? 14.32 -46.312 -26.938 1 96.75 193 VAL A C 1
ATOM 1467 O O . VAL A 1 193 ? 14.609 -45.406 -27.734 1 96.75 193 VAL A O 1
ATOM 1470 N N . LEU A 1 194 ? 14.781 -47.562 -26.969 1 97.25 194 LEU A N 1
ATOM 1471 C CA . LEU A 1 194 ? 15.602 -47.969 -28.109 1 97.25 194 LEU A CA 1
ATOM 1472 C C . LEU A 1 194 ? 14.734 -48.219 -29.344 1 97.25 194 LEU A C 1
ATOM 1474 O O . LEU A 1 194 ? 13.781 -48.969 -29.281 1 97.25 194 LEU A O 1
ATOM 1478 N N . ALA A 1 195 ? 15.062 -47.594 -30.438 1 97 195 ALA A N 1
ATOM 1479 C CA . ALA A 1 195 ? 14.234 -47.688 -31.625 1 97 195 ALA A CA 1
ATOM 1480 C C . ALA A 1 195 ? 14.898 -48.562 -32.688 1 97 195 ALA A C 1
ATOM 1482 O O . ALA A 1 195 ? 14.219 -49.188 -33.531 1 97 195 ALA A O 1
ATOM 1483 N N . LYS A 1 196 ? 16.25 -48.594 -32.781 1 96.88 196 LYS A N 1
ATOM 1484 C CA . LYS A 1 196 ? 17.031 -49.406 -33.688 1 96.88 196 LYS A CA 1
ATOM 1485 C C . LYS A 1 196 ? 18.172 -50.094 -33 1 96.88 196 LYS A C 1
ATOM 1487 O O . LYS A 1 196 ? 18.656 -49.656 -31.953 1 96.88 196 LYS A O 1
ATOM 1492 N N . GLN A 1 197 ? 18.578 -51.156 -33.625 1 95.06 197 GLN A N 1
ATOM 1493 C CA . GLN A 1 197 ? 19.703 -51.875 -33.062 1 95.06 197 GLN A CA 1
ATOM 1494 C C . GLN A 1 197 ? 20.969 -51.031 -33.094 1 95.06 197 GLN A C 1
ATOM 1496 O O . GLN A 1 197 ? 21.25 -50.344 -34.062 1 95.06 197 GLN A O 1
ATOM 1501 N N . LEU A 1 198 ? 21.766 -51.25 -32.031 1 95.19 198 LEU A N 1
ATOM 1502 C CA . LEU A 1 198 ? 23 -50.5 -31.906 1 95.19 198 LEU A CA 1
ATOM 1503 C C . LEU A 1 198 ? 24.203 -51.312 -32.375 1 95.19 198 LEU A C 1
ATOM 1505 O O . LEU A 1 198 ? 24.109 -52.531 -32.5 1 95.19 198 LEU A O 1
ATOM 1509 N N . ASP A 1 199 ? 25.172 -50.562 -32.812 1 93.88 199 ASP A N 1
ATOM 1510 C CA . ASP A 1 199 ? 26.453 -51.125 -33.188 1 93.88 199 ASP A CA 1
ATOM 1511 C C . ASP A 1 199 ? 27.625 -50.344 -32.656 1 93.88 199 ASP A C 1
ATOM 1513 O O . ASP A 1 199 ? 27.922 -49.25 -33.156 1 93.88 199 ASP A O 1
ATOM 1517 N N . TYR A 1 200 ? 28.266 -50.906 -31.688 1 94.19 200 TYR A N 1
ATOM 1518 C CA . TYR A 1 200 ? 29.359 -50.219 -31 1 94.19 200 TYR A CA 1
ATOM 1519 C C . TYR A 1 200 ? 30.438 -49.781 -31.984 1 94.19 200 TYR A C 1
ATOM 1521 O O . TYR A 1 200 ? 30.984 -48.688 -31.844 1 94.19 200 TYR A O 1
ATOM 1529 N N . GLU A 1 201 ? 30.719 -50.656 -32.906 1 93.38 201 GLU A N 1
ATOM 1530 C CA . GLU A 1 201 ? 31.781 -50.406 -33.875 1 93.38 201 GLU A CA 1
ATOM 1531 C C . GLU A 1 201 ? 31.422 -49.219 -34.781 1 93.38 201 GLU A C 1
ATOM 1533 O O . GLU A 1 201 ? 32.312 -48.5 -35.25 1 93.38 201 GLU A O 1
ATOM 1538 N N . SER A 1 202 ? 30.156 -49.062 -35 1 92.25 202 SER A N 1
ATOM 1539 C CA . SER A 1 202 ? 29.703 -47.938 -35.812 1 92.25 202 SER A CA 1
ATOM 1540 C C . SER A 1 202 ? 29.703 -46.656 -35 1 92.25 202 SER A C 1
ATOM 1542 O O . SER A 1 202 ? 30.125 -45.594 -35.5 1 92.25 202 SER A O 1
ATOM 1544 N N . ALA A 1 203 ? 29.188 -46.719 -33.75 1 94.12 203 ALA A N 1
ATOM 1545 C CA . ALA A 1 203 ? 29.078 -45.562 -32.875 1 94.12 203 ALA A CA 1
ATOM 1546 C C . ALA A 1 203 ? 29.156 -45.969 -31.406 1 94.12 203 ALA A C 1
ATOM 1548 O O . ALA A 1 203 ? 28.203 -46.531 -30.875 1 94.12 203 ALA A O 1
ATOM 1549 N N . PRO A 1 204 ? 30.188 -45.594 -30.75 1 94.75 204 PRO A N 1
ATOM 1550 C CA . PRO A 1 204 ? 30.328 -46 -29.344 1 94.75 204 PRO A CA 1
ATOM 1551 C C . PRO A 1 204 ? 29.5 -45.156 -28.391 1 94.75 204 PRO A C 1
ATOM 1553 O O . PRO A 1 204 ? 29.438 -45.438 -27.203 1 94.75 204 PRO A O 1
ATOM 1556 N N . GLY A 1 205 ? 28.906 -44.094 -28.984 1 96.69 205 GLY A N 1
ATOM 1557 C CA . GLY A 1 205 ? 28.078 -43.25 -28.141 1 96.69 205 GLY A CA 1
ATOM 1558 C C . GLY A 1 205 ? 27.203 -42.312 -28.953 1 96.69 205 GLY A C 1
ATOM 1559 O O . GLY A 1 205 ? 27.406 -42.125 -30.156 1 96.69 205 GLY A O 1
ATOM 1560 N N . TYR A 1 206 ? 26.234 -41.781 -28.219 1 96.81 206 TYR A N 1
ATOM 1561 C CA . TYR A 1 206 ? 25.312 -40.812 -28.828 1 96.81 206 TYR A CA 1
ATOM 1562 C C . TYR A 1 206 ? 25.078 -39.656 -27.891 1 96.81 206 TYR A C 1
ATOM 1564 O O . TYR A 1 206 ? 25.219 -39.781 -26.672 1 96.81 206 TYR A O 1
ATOM 1572 N N . SER A 1 207 ? 24.766 -38.5 -28.406 1 97 207 SER A N 1
ATOM 1573 C CA . SER A 1 207 ? 24.25 -37.344 -27.688 1 97 207 SER A CA 1
ATOM 1574 C C . SER A 1 207 ? 22.875 -36.938 -28.219 1 97 207 SER A C 1
ATOM 1576 O O . SER A 1 207 ? 22.781 -36.281 -29.266 1 97 207 SER A O 1
ATOM 1578 N N . LEU A 1 208 ? 21.906 -37.312 -27.453 1 97.38 208 LEU A N 1
ATOM 1579 C CA . LEU A 1 208 ? 20.547 -37 -27.875 1 97.38 208 LEU A CA 1
ATOM 1580 C C . LEU A 1 208 ? 20.141 -35.594 -27.438 1 97.38 208 LEU A C 1
ATOM 1582 O O . LEU A 1 208 ? 20.516 -35.156 -26.344 1 97.38 208 LEU A O 1
ATOM 1586 N N . ILE A 1 209 ? 19.328 -34.906 -28.203 1 98.06 209 ILE A N 1
ATOM 1587 C CA . ILE A 1 209 ? 18.828 -33.594 -27.859 1 98.06 209 ILE A CA 1
ATOM 1588 C C . ILE A 1 209 ? 17.297 -33.625 -27.734 1 98.06 209 ILE A C 1
ATOM 1590 O O . ILE A 1 209 ? 16.594 -33.906 -28.719 1 98.06 209 ILE A O 1
ATOM 1594 N N . LEU A 1 210 ? 16.906 -33.406 -26.531 1 98.19 210 LEU A N 1
ATOM 1595 C CA . LEU A 1 210 ? 15.477 -33.312 -26.266 1 98.19 210 LEU A CA 1
ATOM 1596 C C . LEU A 1 210 ? 15.031 -31.844 -26.297 1 98.19 210 LEU A C 1
ATOM 1598 O O . LEU A 1 210 ? 15.75 -30.953 -25.828 1 98.19 210 LEU A O 1
ATOM 1602 N N . GLU A 1 211 ? 13.828 -31.609 -26.875 1 98.62 211 GLU A N 1
ATOM 1603 C CA . GLU A 1 211 ? 13.234 -30.281 -26.891 1 98.62 211 GLU A CA 1
ATOM 1604 C C . GLU A 1 211 ? 11.828 -30.297 -26.312 1 98.62 211 GLU A C 1
ATOM 1606 O O . GLU A 1 211 ? 10.992 -31.109 -26.688 1 98.62 211 GLU A O 1
ATOM 1611 N N . ALA A 1 212 ? 11.695 -29.484 -25.328 1 98.81 212 ALA A N 1
ATOM 1612 C CA . ALA A 1 212 ? 10.359 -29.266 -24.781 1 98.81 212 ALA A CA 1
ATOM 1613 C C . ALA A 1 212 ? 9.82 -27.891 -25.156 1 98.81 212 ALA A C 1
ATOM 1615 O O . ALA A 1 212 ? 10.508 -26.891 -25.016 1 98.81 212 ALA A O 1
ATOM 1616 N N . SER A 1 213 ? 8.578 -27.906 -25.688 1 98.62 213 SER A N 1
ATOM 1617 C CA . SER A 1 213 ? 7.895 -26.672 -26.062 1 98.62 213 SER A CA 1
ATOM 1618 C C . SER A 1 213 ? 6.5 -26.594 -25.438 1 98.62 213 SER A C 1
ATOM 1620 O O . SER A 1 213 ? 5.777 -27.594 -25.422 1 98.62 213 SER A O 1
ATOM 1622 N N . ASP A 1 214 ? 6.203 -25.375 -24.938 1 98.69 214 ASP A N 1
ATOM 1623 C CA . ASP A 1 214 ? 4.832 -25.234 -24.469 1 98.69 214 ASP A CA 1
ATOM 1624 C C . ASP A 1 214 ? 3.869 -25.031 -25.641 1 98.69 214 ASP A C 1
ATOM 1626 O O . ASP A 1 214 ? 4.293 -24.938 -26.781 1 98.69 214 ASP A O 1
ATOM 1630 N N . SER A 1 215 ? 2.604 -25.016 -25.344 1 98.31 215 SER A N 1
ATOM 1631 C CA . SER A 1 215 ? 1.611 -25.047 -26.406 1 98.31 215 SER A CA 1
ATOM 1632 C C . SER A 1 215 ? 0.921 -23.688 -26.547 1 98.31 215 SER A C 1
ATOM 1634 O O . SER A 1 215 ? -0.228 -23.609 -26.984 1 98.31 215 SER A O 1
ATOM 1636 N N . ASN A 1 216 ? 1.584 -22.625 -26.078 1 97.94 216 ASN A N 1
ATOM 1637 C CA . ASN A 1 216 ? 1.022 -21.297 -26.328 1 97.94 216 ASN A CA 1
ATOM 1638 C C . ASN A 1 216 ? 0.835 -21.047 -27.812 1 97.94 216 ASN A C 1
ATOM 1640 O O . ASN A 1 216 ? 1.765 -21.234 -28.609 1 97.94 216 ASN A O 1
ATOM 1644 N N . PRO A 1 217 ? -0.279 -20.609 -28.25 1 96.31 217 PRO A N 1
ATOM 1645 C CA . PRO A 1 217 ? -0.563 -20.5 -29.688 1 96.31 217 PRO A CA 1
ATOM 1646 C C . PRO A 1 217 ? 0.199 -19.344 -30.359 1 96.31 217 PRO A C 1
ATOM 1648 O O . PRO A 1 217 ? 0.447 -19.391 -31.562 1 96.31 217 PRO A O 1
ATOM 1651 N N . LEU A 1 218 ? 0.556 -18.344 -29.594 1 94.88 218 LEU A N 1
ATOM 1652 C CA . LEU A 1 218 ? 1.161 -17.156 -30.203 1 94.88 218 LEU A CA 1
ATOM 1653 C C . LEU A 1 218 ? 2.67 -17.141 -29.969 1 94.88 218 LEU A C 1
ATOM 1655 O O . LEU A 1 218 ? 3.439 -16.891 -30.906 1 94.88 218 LEU A O 1
ATOM 1659 N N . PHE A 1 219 ? 3.096 -17.406 -28.672 1 94.81 219 PHE A N 1
ATOM 1660 C CA . PHE A 1 219 ? 4.508 -17.328 -28.312 1 94.81 219 PHE A CA 1
ATOM 1661 C C . PHE A 1 219 ? 4.93 -18.531 -27.484 1 94.81 219 PHE A C 1
ATOM 1663 O O . PHE A 1 219 ? 4.891 -18.484 -26.25 1 94.81 219 PHE A O 1
ATOM 1670 N N . ARG A 1 220 ? 5.391 -19.5 -28.172 1 97.69 220 ARG A N 1
ATOM 1671 C CA . ARG A 1 220 ? 5.82 -20.703 -27.469 1 97.69 220 ARG A CA 1
ATOM 1672 C C . ARG A 1 220 ? 7.18 -20.5 -26.812 1 97.69 220 ARG A C 1
ATOM 1674 O O . ARG A 1 220 ? 8.062 -19.859 -27.391 1 97.69 220 ARG A O 1
ATOM 1681 N N . LEU A 1 221 ? 7.301 -20.984 -25.656 1 98.69 221 LEU A N 1
ATOM 1682 C CA . LEU A 1 221 ? 8.594 -21.062 -24.984 1 98.69 221 LEU A CA 1
ATOM 1683 C C . LEU A 1 221 ? 9.148 -22.484 -25.016 1 98.69 221 LEU A C 1
ATOM 1685 O O . LEU A 1 221 ? 8.398 -23.438 -24.875 1 98.69 221 LEU A O 1
ATOM 1689 N N . THR A 1 222 ? 10.477 -22.578 -25.219 1 98.56 222 THR A N 1
ATOM 1690 C CA . THR A 1 222 ? 11.102 -23.875 -25.422 1 98.56 222 THR A CA 1
ATOM 1691 C C . THR A 1 222 ? 12.336 -24.031 -24.531 1 98.56 222 THR A C 1
ATOM 1693 O O . THR A 1 222 ? 12.883 -23.031 -24.047 1 98.56 222 THR A O 1
ATOM 1696 N N . ALA A 1 223 ? 12.672 -25.234 -24.266 1 98.69 223 ALA A N 1
ATOM 1697 C CA . ALA A 1 223 ? 13.906 -25.625 -23.594 1 98.69 223 ALA A CA 1
ATOM 1698 C C . ALA A 1 223 ? 14.484 -26.906 -24.188 1 98.69 223 ALA A C 1
ATOM 1700 O O . ALA A 1 223 ? 13.75 -27.734 -24.734 1 98.69 223 ALA A O 1
ATOM 1701 N N . THR A 1 224 ? 15.781 -27.016 -24.109 1 98.44 224 THR A N 1
ATOM 1702 C CA . THR A 1 224 ? 16.438 -28.219 -24.609 1 98.44 224 THR A CA 1
ATOM 1703 C C . THR A 1 224 ? 17.312 -28.844 -23.531 1 98.44 224 THR A C 1
ATOM 1705 O O . THR A 1 224 ? 17.703 -28.172 -22.578 1 98.44 224 THR A O 1
ATOM 1708 N N . ALA A 1 225 ? 17.516 -30.062 -23.672 1 97.94 225 ALA A N 1
ATOM 1709 C CA . ALA A 1 225 ? 18.438 -30.828 -22.828 1 97.94 225 ALA A CA 1
ATOM 1710 C C . ALA A 1 225 ? 19.078 -31.953 -23.609 1 97.94 225 ALA A C 1
ATOM 1712 O O . ALA A 1 225 ? 18.516 -32.469 -24.578 1 97.94 225 ALA A O 1
ATOM 1713 N N . SER A 1 226 ? 20.25 -32.281 -23.156 1 97.75 226 SER A N 1
ATOM 1714 C CA . SER A 1 226 ? 20.969 -33.375 -23.797 1 97.75 226 SER A CA 1
ATOM 1715 C C . SER A 1 226 ? 21 -34.625 -22.922 1 97.75 226 SER A C 1
ATOM 1717 O O . SER A 1 226 ? 21.016 -34.531 -21.703 1 97.75 226 SER A O 1
ATOM 1719 N N . VAL A 1 227 ? 20.969 -35.75 -23.578 1 97.31 227 VAL A N 1
ATOM 1720 C CA . VAL A 1 227 ? 21.156 -37.062 -22.938 1 97.31 227 VAL A CA 1
ATOM 1721 C C . VAL A 1 227 ? 22.375 -37.75 -23.516 1 97.31 227 VAL A C 1
ATOM 1723 O O . VAL A 1 227 ? 22.422 -38.031 -24.719 1 97.31 227 VAL A O 1
ATOM 1726 N N . ALA A 1 228 ? 23.328 -38 -22.625 1 97.5 228 ALA A N 1
ATOM 1727 C CA . ALA A 1 228 ? 24.5 -38.719 -23.047 1 97.5 228 ALA A CA 1
ATOM 1728 C C . ALA A 1 228 ? 24.281 -40.25 -22.938 1 97.5 228 ALA A C 1
ATOM 1730 O O . ALA A 1 228 ? 23.906 -40.719 -21.875 1 97.5 228 ALA A O 1
ATOM 1731 N N . VAL A 1 229 ? 24.562 -40.938 -24.078 1 97.12 229 VAL A N 1
ATOM 1732 C CA . VAL A 1 229 ? 24.375 -42.375 -24.125 1 97.12 229 VAL A CA 1
ATOM 1733 C C . VAL A 1 229 ? 25.719 -43.062 -24.422 1 97.12 229 VAL A C 1
ATOM 1735 O O . VAL A 1 229 ? 26.312 -42.844 -25.469 1 97.12 229 VAL A O 1
ATOM 1738 N N . ASP A 1 230 ? 26.141 -43.906 -23.531 1 97.25 230 ASP A N 1
ATOM 1739 C CA . ASP A 1 230 ? 27.328 -44.719 -23.75 1 97.25 230 ASP A CA 1
ATOM 1740 C C . ASP A 1 230 ? 26.922 -46.156 -24.188 1 97.25 230 ASP A C 1
ATOM 1742 O O . ASP A 1 230 ? 26.141 -46.812 -23.5 1 97.25 230 ASP A O 1
ATOM 1746 N N . VAL A 1 231 ? 27.453 -46.531 -25.375 1 97 231 VAL A N 1
ATOM 1747 C CA . VAL A 1 231 ? 27.156 -47.875 -25.859 1 97 231 VAL A CA 1
ATOM 1748 C C . VAL A 1 231 ? 28.219 -48.875 -25.359 1 97 231 VAL A C 1
ATOM 1750 O O . VAL A 1 231 ? 29.422 -48.625 -25.547 1 97 231 VAL A O 1
ATOM 1753 N N . ILE A 1 232 ? 27.766 -49.875 -24.719 1 96.19 232 ILE A N 1
ATOM 1754 C CA . ILE A 1 232 ? 28.672 -50.875 -24.172 1 96.19 232 ILE A CA 1
ATOM 1755 C C . ILE A 1 232 ? 28.953 -51.969 -25.234 1 96.19 232 ILE A C 1
ATOM 1757 O O . ILE A 1 232 ? 28.016 -52.531 -25.781 1 96.19 232 ILE A O 1
ATOM 1761 N N . ASP A 1 233 ? 30.203 -52.188 -25.422 1 93.94 233 ASP A N 1
ATOM 1762 C CA . ASP A 1 233 ? 30.625 -53.188 -26.406 1 93.94 233 ASP A CA 1
ATOM 1763 C C . ASP A 1 233 ? 30.391 -54.625 -25.875 1 93.94 233 ASP A C 1
ATOM 1765 O O . ASP A 1 233 ? 30.734 -54.938 -24.734 1 93.94 233 ASP A O 1
ATOM 1769 N N . ILE A 1 234 ? 29.719 -55.375 -26.703 1 89.5 234 ILE A N 1
ATOM 1770 C CA . ILE A 1 234 ? 29.562 -56.781 -26.438 1 89.5 234 ILE A CA 1
ATOM 1771 C C . ILE A 1 234 ? 30.297 -57.594 -27.5 1 89.5 234 ILE A C 1
ATOM 1773 O O . ILE A 1 234 ? 30.094 -57.406 -28.688 1 89.5 234 ILE A O 1
ATOM 1777 N N . GLN A 1 235 ? 31.281 -58.469 -27.125 1 84 235 GLN A N 1
ATOM 1778 C CA . GLN A 1 235 ? 32.125 -59.219 -28.047 1 84 235 GLN A CA 1
ATOM 1779 C C . GLN A 1 235 ? 31.281 -60.094 -28.984 1 84 235 GLN A C 1
ATOM 1781 O O . GLN A 1 235 ? 30.547 -60.969 -28.531 1 84 235 GLN A O 1
ATOM 1786 N N . ASP A 1 236 ? 31.078 -59.812 -30.125 1 71.31 236 ASP A N 1
ATOM 1787 C CA . ASP A 1 236 ? 30.281 -60.625 -31.078 1 71.31 236 ASP A CA 1
ATOM 1788 C C . ASP A 1 236 ? 31.078 -60.875 -32.344 1 71.31 236 ASP A C 1
ATOM 1790 O O . ASP A 1 236 ? 30.547 -61.469 -33.312 1 71.31 236 ASP A O 1
ATOM 1794 N N . GLN A 1 237 ? 32.25 -60.281 -32.531 1 65.69 237 GLN A N 1
ATOM 1795 C CA . GLN A 1 237 ? 33 -60.594 -33.719 1 65.69 237 GLN A CA 1
ATOM 1796 C C . GLN A 1 237 ? 33.906 -61.781 -33.5 1 65.69 237 GLN A C 1
ATOM 1798 O O . GLN A 1 237 ? 34.406 -62 -32.375 1 65.69 237 GLN A O 1
ATOM 1803 N N . PRO A 1 238 ? 33.969 -62.719 -34.531 1 60.75 238 PRO A N 1
ATOM 1804 C CA . PRO A 1 238 ? 34.906 -63.844 -34.438 1 60.75 238 PRO A CA 1
ATOM 1805 C C . PRO A 1 238 ? 36.344 -63.375 -34.312 1 60.75 238 PRO A C 1
ATOM 1807 O O . PRO A 1 238 ? 36.688 -62.281 -34.75 1 60.75 238 PRO A O 1
ATOM 1810 N N . MET B 1 1 ? -48.406 -66.438 28.406 1 26.77 1 MET B N 1
ATOM 1811 C CA . MET B 1 1 ? -47.219 -65.625 28.484 1 26.77 1 MET B CA 1
ATOM 1812 C C . MET B 1 1 ? -47.219 -64.562 27.375 1 26.77 1 MET B C 1
ATOM 1814 O O . MET B 1 1 ? -47.219 -64.875 26.188 1 26.77 1 MET B O 1
ATOM 1818 N N . CYS B 1 2 ? -47.875 -63.375 27.594 1 30.92 2 CYS B N 1
ATOM 1819 C CA . CYS B 1 2 ? -48.188 -62.188 26.781 1 30.92 2 CYS B CA 1
ATOM 1820 C C . CYS B 1 2 ? -46.875 -61.469 26.375 1 30.92 2 CYS B C 1
ATOM 1822 O O . CYS B 1 2 ? -46.094 -61.094 27.234 1 30.92 2 CYS B O 1
ATOM 1824 N N . LEU B 1 3 ? -46.281 -61.844 25.219 1 35.41 3 LEU B N 1
ATOM 1825 C CA . LEU B 1 3 ? -45.062 -61.281 24.641 1 35.41 3 LEU B CA 1
ATOM 1826 C C . LEU B 1 3 ? -45.188 -59.781 24.484 1 35.41 3 LEU B C 1
ATOM 1828 O O . LEU B 1 3 ? -46.094 -59.281 23.797 1 35.41 3 LEU B O 1
ATOM 1832 N N . PRO B 1 4 ? -44.688 -58.938 25.422 1 39.28 4 PRO B N 1
ATOM 1833 C CA . PRO B 1 4 ? -44.781 -57.469 25.281 1 39.28 4 PRO B CA 1
ATOM 1834 C C . PRO B 1 4 ? -44.125 -56.969 24 1 39.28 4 PRO B C 1
ATOM 1836 O O . PRO B 1 4 ? -43.125 -57.531 23.562 1 39.28 4 PRO B O 1
ATOM 1839 N N . ALA B 1 5 ? -44.938 -56.469 23.016 1 41.34 5 ALA B N 1
ATOM 1840 C CA . ALA B 1 5 ? -44.469 -55.812 21.781 1 41.34 5 ALA B CA 1
ATOM 1841 C C . ALA B 1 5 ? -43.562 -54.625 22.094 1 41.34 5 ALA B C 1
ATOM 1843 O O . ALA B 1 5 ? -43.906 -53.719 22.844 1 41.34 5 ALA B O 1
ATOM 1844 N N . VAL B 1 6 ? -42.219 -54.875 22.203 1 40.22 6 VAL B N 1
ATOM 1845 C CA . VAL B 1 6 ? -41.188 -53.844 22.312 1 40.22 6 VAL B CA 1
ATOM 1846 C C . VAL B 1 6 ? -41.406 -52.812 21.203 1 40.22 6 VAL B C 1
ATOM 1848 O O . VAL B 1 6 ? -41.375 -53.125 20.016 1 40.22 6 VAL B O 1
ATOM 1851 N N . LEU B 1 7 ? -42.25 -51.75 21.453 1 40.28 7 LEU B N 1
ATOM 1852 C CA . LEU B 1 7 ? -42.344 -50.562 20.609 1 40.28 7 LEU B CA 1
ATOM 1853 C C . LEU B 1 7 ? -40.969 -49.969 20.344 1 40.28 7 LEU B C 1
ATOM 1855 O O . LEU B 1 7 ? -40.312 -49.531 21.281 1 40.28 7 LEU B O 1
ATOM 1859 N N . CYS B 1 8 ? -40.188 -50.531 19.453 1 37.09 8 CYS B N 1
ATOM 1860 C CA . CYS B 1 8 ? -38.969 -49.906 18.984 1 37.09 8 CYS B CA 1
ATOM 1861 C C . CYS B 1 8 ? -39.219 -48.469 18.547 1 37.09 8 CYS B C 1
ATOM 1863 O O . CYS B 1 8 ? -39.906 -48.219 17.547 1 37.09 8 CYS B O 1
ATOM 1865 N N . LEU B 1 9 ? -39.406 -47.594 19.531 1 39.28 9 LEU B N 1
ATOM 1866 C CA . LEU B 1 9 ? -39.406 -46.188 19.219 1 39.28 9 LEU B CA 1
ATOM 1867 C C . LEU B 1 9 ? -38.219 -45.844 18.297 1 39.28 9 LEU B C 1
ATOM 1869 O O . LEU B 1 9 ? -37.062 -46 18.703 1 39.28 9 LEU B O 1
ATOM 1873 N N . MET B 1 10 ? -38.375 -46 17 1 40.19 10 MET B N 1
ATOM 1874 C CA . MET B 1 10 ? -37.438 -45.438 16.047 1 40.19 10 MET B CA 1
ATOM 1875 C C . MET B 1 10 ? -37.188 -43.969 16.328 1 40.19 10 MET B C 1
ATOM 1877 O O . MET B 1 10 ? -38.094 -43.156 16.234 1 40.19 10 MET B O 1
ATOM 1881 N N . CYS B 1 11 ? -36.375 -43.688 17.281 1 39.78 11 CYS B N 1
ATOM 1882 C CA . CYS B 1 11 ? -35.844 -42.312 17.344 1 39.78 11 CYS B CA 1
ATOM 1883 C C . CYS B 1 11 ? -35.281 -41.875 16 1 39.78 11 CYS B C 1
ATOM 1885 O O . CYS B 1 11 ? -34.25 -42.406 15.562 1 39.78 11 CYS B O 1
ATOM 1887 N N . ALA B 1 12 ? -36.188 -41.625 15.047 1 41.72 12 ALA B N 1
ATOM 1888 C CA . ALA B 1 12 ? -35.688 -40.906 13.883 1 41.72 12 ALA B CA 1
ATOM 1889 C C . ALA B 1 12 ? -34.844 -39.719 14.305 1 41.72 12 ALA B C 1
ATOM 1891 O O . ALA B 1 12 ? -35.312 -38.812 15 1 41.72 12 ALA B O 1
ATOM 1892 N N . VAL B 1 13 ? -33.594 -40 14.555 1 42.62 13 VAL B N 1
ATOM 1893 C CA . VAL B 1 13 ? -32.656 -38.875 14.609 1 42.62 13 VAL B CA 1
ATOM 1894 C C . VAL B 1 13 ? -32.906 -37.938 13.43 1 42.62 13 VAL B C 1
ATOM 1896 O O . VAL B 1 13 ? -32.75 -38.344 12.273 1 42.62 13 VAL B O 1
ATOM 1899 N N . LEU B 1 14 ? -34.094 -37.281 13.453 1 44.53 14 LEU B N 1
ATOM 1900 C CA . LEU B 1 14 ? -34.094 -36.125 12.562 1 44.53 14 LEU B CA 1
ATOM 1901 C C . LEU B 1 14 ? -32.719 -35.438 12.594 1 44.53 14 LEU B C 1
ATOM 1903 O O . LEU B 1 14 ? -32.344 -34.875 13.617 1 44.53 14 LEU B O 1
ATOM 1907 N N . GLY B 1 15 ? -31.719 -36.125 12.172 1 42.34 15 GLY B N 1
ATOM 1908 C CA . GLY B 1 15 ? -30.578 -35.281 11.859 1 42.34 15 GLY B CA 1
ATOM 1909 C C . GLY B 1 15 ? -30.953 -34 11.164 1 42.34 15 GLY B C 1
ATOM 1910 O O . GLY B 1 15 ? -31.188 -33.969 9.953 1 42.34 15 GLY B O 1
ATOM 1911 N N . GLY B 1 16 ? -31.922 -33.312 11.742 1 44.03 16 GLY B N 1
ATOM 1912 C CA . GLY B 1 16 ? -32.062 -31.984 11.172 1 44.03 16 GLY B CA 1
ATOM 1913 C C . GLY B 1 16 ? -30.734 -31.375 10.758 1 44.03 16 GLY B C 1
ATOM 1914 O O . GLY B 1 16 ? -29.766 -31.375 11.531 1 44.03 16 GLY B O 1
ATOM 1915 N N . ALA B 1 17 ? -30.391 -31.594 9.641 1 46.53 17 ALA B N 1
ATOM 1916 C CA . ALA B 1 17 ? -29.375 -30.719 9.062 1 46.53 17 ALA B CA 1
ATOM 1917 C C . ALA B 1 17 ? -29.516 -29.297 9.562 1 46.53 17 ALA B C 1
ATOM 1919 O O . ALA B 1 17 ? -30.375 -28.547 9.078 1 46.53 17 ALA B O 1
ATOM 1920 N N . TRP B 1 18 ? -29.531 -28.906 10.797 1 47.06 18 TRP B N 1
ATOM 1921 C CA . TRP B 1 18 ? -29.484 -27.516 11.258 1 47.06 18 TRP B CA 1
ATOM 1922 C C . TRP B 1 18 ? -28.484 -26.703 10.445 1 47.06 18 TRP B C 1
ATOM 1924 O O . TRP B 1 18 ? -27.281 -26.969 10.477 1 47.06 18 TRP B O 1
ATOM 1934 N N . ALA B 1 19 ? -28.828 -26.5 9.203 1 54.16 19 ALA B N 1
ATOM 1935 C CA . ALA B 1 19 ? -28.047 -25.547 8.414 1 54.16 19 ALA B CA 1
ATOM 1936 C C . ALA B 1 19 ? -27.406 -24.5 9.312 1 54.16 19 ALA B C 1
ATOM 1938 O O . ALA B 1 19 ? -28.094 -23.766 10.023 1 54.16 19 ALA B O 1
ATOM 1939 N N . GLN B 1 20 ? -26.297 -24.797 9.938 1 66.12 20 GLN B N 1
ATOM 1940 C CA . GLN B 1 20 ? -25.625 -23.891 10.859 1 66.12 20 GLN B CA 1
ATOM 1941 C C . GLN B 1 20 ? -25.469 -22.5 10.242 1 66.12 20 GLN B C 1
ATOM 1943 O O . GLN B 1 20 ? -25.031 -22.359 9.102 1 66.12 20 GLN B O 1
ATOM 1948 N N . TYR B 1 21 ? -26.344 -21.531 10.688 1 82.19 21 TYR B N 1
ATOM 1949 C CA . TYR B 1 21 ? -26.312 -20.141 10.258 1 82.19 21 TYR B CA 1
ATOM 1950 C C . TYR B 1 21 ? -24.969 -19.5 10.578 1 82.19 21 TYR B C 1
ATOM 1952 O O . TYR B 1 21 ? -24.484 -19.578 11.711 1 82.19 21 TYR B O 1
ATOM 1960 N N . ASN B 1 22 ? -24.203 -19.266 9.57 1 91.44 22 ASN B N 1
ATOM 1961 C CA . ASN B 1 22 ? -22.938 -18.547 9.742 1 91.44 22 ASN B CA 1
ATOM 1962 C C . ASN B 1 22 ? -23.156 -17.125 10.234 1 91.44 22 ASN B C 1
ATOM 1964 O O . ASN B 1 22 ? -23.484 -16.234 9.453 1 91.44 22 ASN B O 1
ATOM 1968 N N . LEU B 1 23 ? -23.078 -16.906 11.578 1 93.69 23 LEU B N 1
ATOM 1969 C CA . LEU B 1 23 ? -23.266 -15.594 12.172 1 93.69 23 LEU B CA 1
ATOM 1970 C C . LEU B 1 23 ? -22.078 -14.68 11.852 1 93.69 23 LEU B C 1
ATOM 1972 O O . LEU B 1 23 ? -20.953 -15.156 11.672 1 93.69 23 LEU B O 1
ATOM 1976 N N . GLN B 1 24 ? -22.359 -13.391 11.781 1 95.31 24 GLN B N 1
ATOM 1977 C CA . GLN B 1 24 ? -21.312 -12.422 11.477 1 95.31 24 GLN B CA 1
ATOM 1978 C C . GLN B 1 24 ? -20.281 -12.344 12.594 1 95.31 24 GLN B C 1
ATOM 1980 O O . GLN B 1 24 ? -20.625 -12.422 13.773 1 95.31 24 GLN B O 1
ATOM 1985 N N . PRO B 1 25 ? -19 -12.234 12.203 1 97.31 25 PRO B N 1
ATOM 1986 C CA . PRO B 1 25 ? -18 -11.969 13.227 1 97.31 25 PRO B CA 1
ATOM 1987 C C . PRO B 1 25 ? -18.125 -10.57 13.828 1 97.31 25 PRO B C 1
ATOM 1989 O O . PRO B 1 25 ? -18.906 -9.758 13.352 1 97.31 25 PRO B O 1
ATOM 1992 N N . GLN B 1 26 ? -17.422 -10.375 15 1 97.62 26 GLN B N 1
ATOM 1993 C CA . GLN B 1 26 ? -17.453 -9.078 15.664 1 97.62 26 GLN B CA 1
ATOM 1994 C C . GLN B 1 26 ? -16.062 -8.672 16.156 1 97.62 26 GLN B C 1
ATOM 1996 O O . GLN B 1 26 ? -15.289 -9.523 16.594 1 97.62 26 GLN B O 1
ATOM 2001 N N . PHE B 1 27 ? -15.805 -7.379 15.977 1 98.25 27 PHE B N 1
ATOM 2002 C CA . PHE B 1 27 ? -14.578 -6.887 16.578 1 98.25 27 PHE B CA 1
ATOM 2003 C C . PHE B 1 27 ? -14.656 -6.973 18.109 1 98.25 27 PHE B C 1
ATOM 2005 O O . PHE B 1 27 ? -15.703 -6.699 18.688 1 98.25 27 PHE B O 1
ATOM 2012 N N . SER B 1 28 ? -13.555 -7.328 18.703 1 97.62 28 SER B N 1
ATOM 2013 C CA . SER B 1 28 ? -13.477 -7.332 20.156 1 97.62 28 SER B CA 1
ATOM 2014 C C . SER B 1 28 ? -13.289 -5.922 20.703 1 97.62 28 SER B C 1
ATOM 2016 O O . SER B 1 28 ? -12.742 -5.051 20.031 1 97.62 28 SER B O 1
ATOM 2018 N N . PRO B 1 29 ? -13.789 -5.801 21.969 1 95 29 PRO B N 1
ATOM 2019 C CA . PRO B 1 29 ? -13.492 -4.508 22.594 1 95 29 PRO B CA 1
ATOM 2020 C C . PRO B 1 29 ? -11.992 -4.199 22.625 1 95 29 PRO B C 1
ATOM 2022 O O . PRO B 1 29 ? -11.195 -5.047 23.031 1 95 29 PRO B O 1
ATOM 2025 N N . GLY B 1 30 ? -11.633 -3.074 22.156 1 95.38 30 GLY B N 1
ATOM 2026 C CA . GLY B 1 30 ? -10.234 -2.68 22.125 1 95.38 30 GLY B CA 1
ATOM 2027 C C . GLY B 1 30 ? -9.492 -3.195 20.906 1 95.38 30 GLY B C 1
ATOM 2028 O O . GLY B 1 30 ? -8.305 -2.928 20.734 1 95.38 30 GLY B O 1
ATOM 2029 N N . GLY B 1 31 ? -10.195 -3.865 20.047 1 97.75 31 GLY B N 1
ATOM 2030 C CA . GLY B 1 31 ? -9.539 -4.465 18.891 1 97.75 31 GLY B CA 1
ATOM 2031 C C . GLY B 1 31 ? -9.961 -3.838 17.578 1 97.75 31 GLY B C 1
ATOM 2032 O O . GLY B 1 31 ? -9.68 -4.379 16.516 1 97.75 31 GLY B O 1
ATOM 2033 N N . ASP B 1 32 ? -10.672 -2.666 17.594 1 98.06 32 ASP B N 1
ATOM 2034 C CA . ASP B 1 32 ? -11.273 -2.107 16.391 1 98.06 32 ASP B CA 1
ATOM 2035 C C . ASP B 1 32 ? -10.688 -0.735 16.062 1 98.06 32 ASP B C 1
ATOM 2037 O O . ASP B 1 32 ? -11.305 0.064 15.367 1 98.06 32 ASP B O 1
ATOM 2041 N N . MET B 1 33 ? -9.602 -0.344 16.719 1 97.38 33 MET B N 1
ATOM 2042 C CA . MET B 1 33 ? -8.844 0.871 16.438 1 97.38 33 MET B CA 1
ATOM 2043 C C . MET B 1 33 ? -9.641 2.113 16.828 1 97.38 33 MET B C 1
ATOM 2045 O O . MET B 1 33 ? -9.359 3.209 16.344 1 97.38 33 MET B O 1
ATOM 2049 N N . ALA B 1 34 ? -10.656 1.903 17.656 1 97.25 34 ALA B N 1
ATOM 2050 C CA . ALA B 1 34 ? -11.391 3.072 18.141 1 97.25 34 ALA B CA 1
ATOM 2051 C C . ALA B 1 34 ? -10.484 3.975 18.984 1 97.25 34 ALA B C 1
ATOM 2053 O O . ALA B 1 34 ? -9.844 3.514 19.922 1 97.25 34 ALA B O 1
ATOM 2054 N N . GLY B 1 35 ? -10.414 5.273 18.594 1 96.81 35 GLY B N 1
ATOM 2055 C CA . GLY B 1 35 ? -9.641 6.242 19.359 1 96.81 35 GLY B CA 1
ATOM 2056 C C . GLY B 1 35 ? -8.148 6.105 19.156 1 96.81 35 GLY B C 1
ATOM 2057 O O . GLY B 1 35 ? -7.359 6.73 19.875 1 96.81 35 GLY B O 1
ATOM 2058 N N . PHE B 1 36 ? -7.793 5.258 18.266 1 97.62 36 PHE B N 1
ATOM 2059 C CA . PHE B 1 36 ? -6.383 5.016 18 1 97.62 36 PHE B CA 1
ATOM 2060 C C . PHE B 1 36 ? -5.73 6.242 17.375 1 97.62 36 PHE B C 1
ATOM 2062 O O . PHE B 1 36 ? -6.352 6.934 16.562 1 97.62 36 PHE B O 1
ATOM 2069 N N . SER B 1 37 ? -4.504 6.59 17.734 1 98.38 37 SER B N 1
ATOM 2070 C CA . SER B 1 37 ? -3.684 7.66 17.172 1 98.38 37 SER B CA 1
ATOM 2071 C C . SER B 1 37 ? -2.207 7.277 17.172 1 98.38 37 SER B C 1
ATOM 2073 O O . SER B 1 37 ? -1.802 6.332 17.844 1 98.38 37 SER B O 1
ATOM 2075 N N . LEU B 1 38 ? -1.47 7.984 16.266 1 97.31 38 LEU B N 1
ATOM 2076 C CA . LEU B 1 38 ? -0.044 7.688 16.188 1 97.31 38 LEU B CA 1
ATOM 2077 C C . LEU B 1 38 ? 0.768 8.961 15.961 1 97.31 38 LEU B C 1
ATOM 2079 O O . LEU B 1 38 ? 0.343 9.852 15.227 1 97.31 38 LEU B O 1
ATOM 2083 N N . PRO B 1 39 ? 1.992 9.023 16.625 1 98.12 39 PRO B N 1
ATOM 2084 C CA . PRO B 1 39 ? 2.879 10.156 16.328 1 98.12 39 PRO B CA 1
ATOM 2085 C C . PRO B 1 39 ? 3.348 10.18 14.875 1 98.12 39 PRO B C 1
ATOM 2087 O O . PRO B 1 39 ? 3.547 9.125 14.273 1 98.12 39 PRO B O 1
ATOM 2090 N N . GLU B 1 40 ? 3.574 11.383 14.375 1 98.38 40 GLU B N 1
ATOM 2091 C CA . GLU B 1 40 ? 3.949 11.508 12.977 1 98.38 40 GLU B CA 1
ATOM 2092 C C . GLU B 1 40 ? 5.348 10.953 12.727 1 98.38 40 GLU B C 1
ATOM 2094 O O . GLU B 1 40 ? 5.723 10.688 11.578 1 98.38 40 GLU B O 1
ATOM 2099 N N . ASP B 1 41 ? 6.137 10.711 13.805 1 97.88 41 ASP B N 1
ATOM 2100 C CA . ASP B 1 41 ? 7.508 10.25 13.602 1 97.88 41 ASP B CA 1
ATOM 2101 C C . ASP B 1 41 ? 7.605 8.734 13.773 1 97.88 41 ASP B C 1
ATOM 2103 O O . ASP B 1 41 ? 8.703 8.195 13.922 1 97.88 41 ASP B O 1
ATOM 2107 N N . THR B 1 42 ? 6.391 8.086 13.797 1 98.12 42 THR B N 1
ATOM 2108 C CA . THR B 1 42 ? 6.434 6.633 13.82 1 98.12 42 THR B CA 1
ATOM 2109 C C . THR B 1 42 ? 7.133 6.094 12.578 1 98.12 42 THR B C 1
ATOM 2111 O O . THR B 1 42 ? 6.848 6.527 11.461 1 98.12 42 THR B O 1
ATOM 2114 N N . ARG B 1 43 ? 8.039 5.164 12.773 1 97.88 43 ARG B N 1
ATOM 2115 C CA . ARG B 1 43 ? 8.844 4.664 11.664 1 97.88 43 ARG B CA 1
ATOM 2116 C C . ARG B 1 43 ? 8.047 3.678 10.812 1 97.88 43 ARG B C 1
ATOM 2118 O O . ARG B 1 43 ? 7.383 2.783 11.344 1 97.88 43 ARG B O 1
ATOM 2125 N N . PRO B 1 44 ? 8.055 3.811 9.531 1 97.62 44 PRO B N 1
ATOM 2126 C CA . PRO B 1 44 ? 7.461 2.771 8.688 1 97.62 44 PRO B CA 1
ATOM 2127 C C . PRO B 1 44 ? 8 1.378 9 1 97.62 44 PRO B C 1
ATOM 2129 O O . PRO B 1 44 ? 9.195 1.22 9.266 1 97.62 44 PRO B O 1
ATOM 2132 N N . GLY B 1 45 ? 7.191 0.4 8.922 1 96.62 45 GLY B N 1
ATOM 2133 C CA . GLY B 1 45 ? 7.566 -0.966 9.25 1 96.62 45 GLY B CA 1
ATOM 2134 C C . GLY B 1 45 ? 7.219 -1.352 10.68 1 96.62 45 GLY B C 1
ATOM 2135 O O . GLY B 1 45 ? 7.176 -2.537 11.016 1 96.62 45 GLY B O 1
ATOM 2136 N N . ALA B 1 46 ? 6.93 -0.421 11.508 1 97.06 46 ALA B N 1
ATOM 2137 C CA . ALA B 1 46 ? 6.648 -0.66 12.922 1 97.06 46 ALA B CA 1
ATOM 2138 C C . ALA B 1 46 ? 5.242 -1.229 13.109 1 97.06 46 ALA B C 1
ATOM 2140 O O . ALA B 1 46 ? 4.285 -0.754 12.492 1 97.06 46 ALA B O 1
ATOM 2141 N N . PRO B 1 47 ? 5.156 -2.289 13.938 1 98.25 47 PRO B N 1
ATOM 2142 C CA . PRO B 1 47 ? 3.812 -2.689 14.367 1 98.25 47 PRO B CA 1
ATOM 2143 C C . PRO B 1 47 ? 3.156 -1.664 15.289 1 98.25 47 PRO B C 1
ATOM 2145 O O . PRO B 1 47 ? 3.756 -1.252 16.281 1 98.25 47 PRO B O 1
ATOM 2148 N N . VAL B 1 48 ? 2.008 -1.219 14.953 1 98.44 48 VAL B N 1
ATOM 2149 C CA . VAL B 1 48 ? 1.459 -0.078 15.68 1 98.44 48 VAL B CA 1
ATOM 2150 C C . VAL B 1 48 ? 0.152 -0.479 16.359 1 98.44 48 VAL B C 1
ATOM 2152 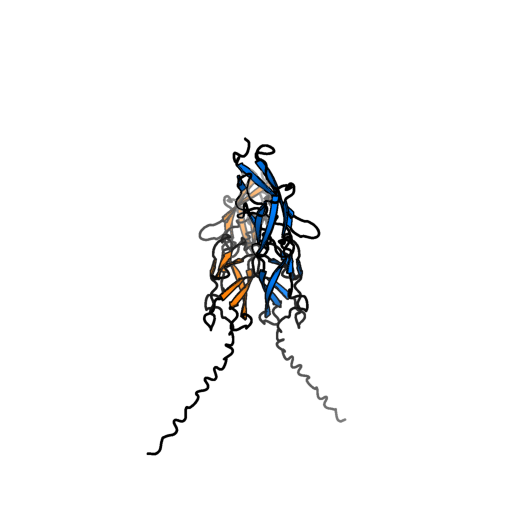O O . VAL B 1 48 ? -0.335 0.226 17.25 1 98.44 48 VAL B O 1
ATOM 2155 N N . TYR B 1 49 ? -0.488 -1.577 15.938 1 98.44 49 TYR B N 1
ATOM 2156 C CA . TYR B 1 49 ? -1.773 -2.006 16.469 1 98.44 49 TYR B CA 1
ATOM 2157 C C . TYR B 1 49 ? -2.021 -3.482 16.188 1 98.44 49 TYR B C 1
ATOM 2159 O O . TYR B 1 49 ? -1.325 -4.086 15.367 1 98.44 49 TYR B O 1
ATOM 2167 N N . ARG B 1 50 ? -2.912 -4.082 16.891 1 98.56 50 ARG B N 1
ATOM 2168 C CA . ARG B 1 50 ? -3.367 -5.43 16.562 1 98.56 50 ARG B CA 1
ATOM 2169 C C . ARG B 1 50 ? -4.891 -5.508 16.562 1 98.56 50 ARG B C 1
ATOM 2171 O O . ARG B 1 50 ? -5.527 -5.336 17.609 1 98.56 50 ARG B O 1
ATOM 2178 N N . LEU B 1 51 ? -5.453 -5.711 15.344 1 98.75 51 LEU B N 1
ATOM 2179 C CA . LEU B 1 51 ? -6.891 -5.938 15.242 1 98.75 51 LEU B CA 1
ATOM 2180 C C . LEU B 1 51 ? -7.281 -7.254 15.906 1 98.75 51 LEU B C 1
ATOM 2182 O O . LEU B 1 51 ? -6.562 -8.25 15.797 1 98.75 51 LEU B O 1
ATOM 2186 N N . GLN B 1 52 ? -8.422 -7.223 16.609 1 98.31 52 GLN B N 1
ATOM 2187 C CA . GLN B 1 52 ? -8.93 -8.414 17.266 1 98.31 52 GLN B CA 1
ATOM 2188 C C . GLN B 1 52 ? -10.438 -8.555 17.094 1 98.31 52 GLN B C 1
ATOM 2190 O O . GLN B 1 52 ? -11.164 -7.555 17.125 1 98.31 52 GLN B O 1
ATOM 2195 N N . GLY B 1 53 ? -10.828 -9.758 16.875 1 97.94 53 GLY B N 1
ATOM 2196 C CA . GLY B 1 53 ? -12.242 -10.07 16.75 1 97.94 53 GLY B CA 1
ATOM 2197 C C . GLY B 1 53 ? -12.578 -11.492 17.172 1 97.94 53 GLY B C 1
ATOM 2198 O O . GLY B 1 53 ? -11.695 -12.25 17.578 1 97.94 53 GLY B O 1
ATOM 2199 N N . THR B 1 54 ? -13.93 -11.719 17.172 1 97.19 54 THR B N 1
ATOM 2200 C CA . THR B 1 54 ? -14.414 -13.047 17.531 1 97.19 54 THR B CA 1
ATOM 2201 C C . THR B 1 54 ? -15.445 -13.531 16.516 1 97.19 54 THR B C 1
ATOM 2203 O O . THR B 1 54 ? -16.234 -12.734 15.992 1 97.19 54 THR B O 1
ATOM 2206 N N . ASP B 1 55 ? -15.273 -14.805 16.234 1 96.38 55 ASP B N 1
ATOM 2207 C CA . ASP B 1 55 ? -16.312 -15.516 15.492 1 96.38 55 ASP B CA 1
ATOM 2208 C C . ASP B 1 55 ? -17.219 -16.312 16.438 1 96.38 55 ASP B C 1
ATOM 2210 O O . ASP B 1 55 ? -16.734 -17.125 17.234 1 96.38 55 ASP B O 1
ATOM 2214 N N . PRO B 1 56 ? -18.578 -16.141 16.391 1 94.06 56 PRO B N 1
ATOM 2215 C CA . PRO B 1 56 ? -19.453 -16.859 17.312 1 94.06 56 PRO B CA 1
ATOM 2216 C C . PRO B 1 56 ? -19.297 -18.375 17.234 1 94.06 56 PRO B C 1
ATOM 2218 O O . PRO B 1 56 ? -19.5 -19.078 18.219 1 94.06 56 PRO B O 1
ATOM 2221 N N . GLU B 1 57 ? -18.875 -18.906 16.094 1 92.75 57 GLU B N 1
ATOM 2222 C CA . GLU B 1 57 ? -18.719 -20.344 15.914 1 92.75 57 GLU B CA 1
ATOM 2223 C C . GLU B 1 57 ? -17.281 -20.781 16.203 1 92.75 57 GLU B C 1
ATOM 2225 O O . GLU B 1 57 ? -16.953 -21.953 16.094 1 92.75 57 GLU B O 1
ATOM 2230 N N . GLY B 1 58 ? -16.453 -19.859 16.547 1 92.56 58 GLY B N 1
ATOM 2231 C CA . GLY B 1 58 ? -15.07 -20.172 16.875 1 92.56 58 GLY B CA 1
ATOM 2232 C C . GLY B 1 58 ? -14.188 -20.375 15.656 1 92.56 58 GLY B C 1
ATOM 2233 O O . GLY B 1 58 ? -13.117 -20.984 15.758 1 92.56 58 GLY B O 1
ATOM 2234 N N . GLY B 1 59 ? -14.648 -19.906 14.523 1 92.38 59 GLY B N 1
ATOM 2235 C CA . GLY B 1 59 ? -13.875 -20.078 13.297 1 92.38 59 GLY B CA 1
ATOM 2236 C C . GLY B 1 59 ? -12.734 -19.078 13.164 1 92.38 59 GLY B C 1
ATOM 2237 O O . GLY B 1 59 ? -12.617 -18.156 13.969 1 92.38 59 GLY B O 1
ATOM 2238 N N . LEU B 1 60 ? -11.906 -19.312 12.164 1 94.62 60 LEU B N 1
ATOM 2239 C CA . LEU B 1 60 ? -10.773 -18.438 11.867 1 94.62 60 LEU B CA 1
ATOM 2240 C C . LEU B 1 60 ? -11.258 -17.109 11.305 1 94.62 60 LEU B C 1
ATOM 2242 O O . LEU B 1 60 ? -12.297 -17.047 10.641 1 94.62 60 LEU B O 1
ATOM 2246 N N . LEU B 1 61 ? -10.516 -16.062 11.625 1 96.94 61 LEU B N 1
ATOM 2247 C CA . LEU B 1 61 ? -10.828 -14.727 11.141 1 96.94 61 LEU B CA 1
ATOM 2248 C C . LEU B 1 61 ? -9.727 -14.211 10.227 1 96.94 61 LEU B C 1
ATOM 2250 O O . LEU B 1 61 ? -8.547 -14.531 10.414 1 96.94 61 LEU B O 1
ATOM 2254 N N . HIS B 1 62 ? -10.125 -13.406 9.219 1 97.62 62 HIS B N 1
ATOM 2255 C CA . HIS B 1 62 ? -9.203 -12.695 8.344 1 97.62 62 HIS B CA 1
ATOM 2256 C C . HIS B 1 62 ? -9.367 -11.188 8.477 1 97.62 62 HIS B C 1
ATOM 2258 O O . HIS B 1 62 ? -10.484 -10.672 8.367 1 97.62 62 HIS B O 1
ATOM 2264 N N . TYR B 1 63 ? -8.242 -10.516 8.664 1 98.25 63 TYR B N 1
ATOM 2265 C CA . TYR B 1 63 ? -8.258 -9.07 8.891 1 98.25 63 TYR B CA 1
ATOM 2266 C C . TYR B 1 63 ? -7.836 -8.32 7.629 1 98.25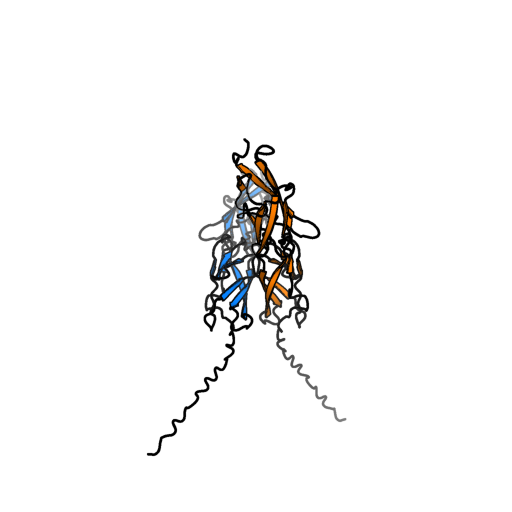 63 TYR B C 1
ATOM 2268 O O . TYR B 1 63 ? -7.02 -8.82 6.848 1 98.25 63 TYR B O 1
ATOM 2276 N N . SER B 1 64 ? -8.438 -7.152 7.441 1 97.69 64 SER B N 1
ATOM 2277 C CA . SER B 1 64 ? -8.086 -6.277 6.328 1 97.69 64 SER B CA 1
ATOM 2278 C C . SER B 1 64 ? -8.164 -4.809 6.727 1 97.69 64 SER B C 1
ATOM 2280 O O . SER B 1 64 ? -8.891 -4.449 7.652 1 97.69 64 SER B O 1
ATOM 2282 N N . ILE B 1 65 ? -7.367 -3.969 6.02 1 97.81 65 ILE B N 1
ATOM 2283 C CA . ILE B 1 65 ? -7.379 -2.527 6.238 1 97.81 65 ILE B CA 1
ATOM 2284 C C . ILE B 1 65 ? -7.223 -1.803 4.902 1 97.81 65 ILE B C 1
ATOM 2286 O O . ILE B 1 65 ? -6.445 -2.23 4.047 1 97.81 65 ILE B O 1
ATOM 2290 N N . SER B 1 66 ? -7.922 -0.731 4.734 1 96.44 66 SER B N 1
ATOM 2291 C CA . SER B 1 66 ? -7.879 0.01 3.479 1 96.44 66 SER B CA 1
ATOM 2292 C C . SER B 1 66 ? -6.773 1.06 3.494 1 96.44 66 SER B C 1
ATOM 2294 O O . SER B 1 66 ? -6.25 1.403 4.555 1 96.44 66 SER B O 1
ATOM 2296 N N . GLY B 1 67 ? -6.52 1.538 2.26 1 92.38 67 GLY B N 1
ATOM 2297 C CA . GLY B 1 67 ? -5.605 2.662 2.143 1 92.38 67 GLY B CA 1
ATOM 2298 C C . GLY B 1 67 ? -4.176 2.242 1.864 1 92.38 67 GLY B C 1
ATOM 2299 O O . GLY B 1 67 ? -3.893 1.053 1.708 1 92.38 67 GLY B O 1
ATOM 2300 N N . GLU B 1 68 ? -3.312 3.256 1.84 1 90.19 68 GLU B N 1
ATOM 2301 C CA . GLU B 1 68 ? -1.941 2.986 1.416 1 90.19 68 GLU B CA 1
ATOM 2302 C C . GLU B 1 68 ? -0.964 3.146 2.576 1 90.19 68 GLU B C 1
ATOM 2304 O O . GLU B 1 68 ? 0.228 2.865 2.434 1 90.19 68 GLU B O 1
ATOM 2309 N N . HIS B 1 69 ? -1.484 3.553 3.74 1 95 69 HIS B N 1
ATOM 2310 C CA . HIS B 1 69 ? -0.571 3.891 4.824 1 95 69 HIS B CA 1
ATOM 2311 C C . HIS B 1 69 ? -0.327 2.689 5.734 1 95 69 HIS B C 1
ATOM 2313 O O . HIS B 1 69 ? 0.658 2.658 6.477 1 95 69 HIS B O 1
ATOM 2319 N N . PHE B 1 70 ? -1.266 1.757 5.711 1 96.5 70 PHE B N 1
ATOM 2320 C CA . PHE B 1 70 ? -1.172 0.618 6.617 1 96.5 70 PHE B CA 1
ATOM 2321 C C . PHE B 1 70 ? -1.269 -0.694 5.848 1 96.5 70 PHE B C 1
ATOM 2323 O O . PHE B 1 70 ? -1.852 -0.743 4.762 1 96.5 70 PHE B O 1
ATOM 2330 N N . ASN B 1 71 ? -0.66 -1.653 6.383 1 95.69 71 ASN B N 1
ATOM 2331 C CA . ASN B 1 71 ? -0.904 -3.047 6.027 1 95.69 71 ASN B CA 1
ATOM 2332 C C . ASN B 1 71 ? -1.22 -3.893 7.258 1 95.69 71 ASN B C 1
ATOM 2334 O O . ASN B 1 71 ? -0.919 -3.496 8.383 1 95.69 71 ASN B O 1
ATOM 2338 N N . VAL B 1 72 ? -1.861 -4.984 7.027 1 97.88 72 VAL B N 1
ATOM 2339 C CA . VAL B 1 72 ? -2.211 -5.855 8.141 1 97.88 72 VAL B CA 1
ATOM 2340 C C . VAL B 1 72 ? -1.911 -7.309 7.781 1 97.88 72 VAL B C 1
ATOM 2342 O O . VAL B 1 72 ? -2.117 -7.723 6.637 1 97.88 72 VAL B O 1
ATOM 2345 N N . ASP B 1 73 ? -1.327 -8.008 8.789 1 97.44 73 ASP B N 1
ATOM 2346 C CA . ASP B 1 73 ? -1.28 -9.453 8.641 1 97.44 73 ASP B CA 1
ATOM 2347 C C . ASP B 1 73 ? -2.682 -10.062 8.703 1 97.44 73 ASP B C 1
ATOM 2349 O O . ASP B 1 73 ? -3.379 -9.922 9.711 1 97.44 73 ASP B O 1
ATOM 2353 N N . ARG B 1 74 ? -3.053 -10.766 7.695 1 96.25 74 ARG B N 1
ATOM 2354 C CA . ARG B 1 74 ? -4.43 -11.211 7.516 1 96.25 74 ARG B CA 1
ATOM 2355 C C . ARG B 1 74 ? -4.836 -12.188 8.617 1 96.25 74 ARG B C 1
ATOM 2357 O O . ARG B 1 74 ? -6.023 -12.344 8.906 1 96.25 74 ARG B O 1
ATOM 2364 N N . MET B 1 75 ? -3.889 -12.867 9.188 1 96.81 75 MET B N 1
ATOM 2365 C CA . MET B 1 75 ? -4.211 -13.914 10.156 1 96.81 75 MET B CA 1
ATOM 2366 C C . MET B 1 75 ? -4.035 -13.406 11.586 1 96.81 75 MET B C 1
ATOM 2368 O O . MET B 1 75 ? -4.902 -13.617 12.43 1 96.81 75 MET B O 1
ATOM 2372 N N . SER B 1 76 ? -2.957 -12.68 11.867 1 97.81 76 SER B N 1
ATOM 2373 C CA . SER B 1 76 ? -2.658 -12.281 13.242 1 97.81 76 SER B CA 1
ATOM 2374 C C . SER B 1 76 ? -3.344 -10.961 13.594 1 97.81 76 SER B C 1
ATOM 2376 O O . SER B 1 76 ? -3.547 -10.656 14.766 1 97.81 76 SER B O 1
ATOM 2378 N N . GLY B 1 77 ? -3.605 -10.125 12.602 1 98.44 77 GLY B N 1
ATOM 2379 C CA . GLY B 1 77 ? -4.234 -8.836 12.828 1 98.44 77 GLY B CA 1
ATOM 2380 C C . GLY B 1 77 ? -3.24 -7.734 13.156 1 98.44 77 GLY B C 1
ATOM 2381 O O . GLY B 1 77 ? -3.629 -6.598 13.438 1 98.44 77 GLY B O 1
ATOM 2382 N N . VAL B 1 78 ? -1.955 -8.125 13.109 1 98.69 78 VAL B N 1
ATOM 2383 C CA . VAL B 1 78 ? -0.944 -7.113 13.406 1 98.69 78 VAL B CA 1
ATOM 2384 C C . VAL B 1 78 ? -0.907 -6.07 12.289 1 98.69 78 VAL B C 1
ATOM 2386 O O . VAL B 1 78 ? -0.759 -6.414 11.117 1 98.69 78 VAL B O 1
ATOM 2389 N N . VAL B 1 79 ? -1.087 -4.812 12.656 1 98.56 79 VAL B N 1
ATOM 2390 C CA . VAL B 1 79 ? -1.08 -3.684 11.734 1 98.56 79 VAL B CA 1
ATOM 2391 C C . VAL B 1 79 ? 0.283 -2.996 11.766 1 98.56 79 VAL B C 1
ATOM 2393 O O . VAL B 1 79 ? 0.81 -2.699 12.844 1 98.56 79 VAL B O 1
ATOM 2396 N N . LYS B 1 80 ? 0.808 -2.738 10.578 1 98.31 80 LYS B N 1
ATOM 2397 C CA . LYS B 1 80 ? 2.08 -2.033 10.461 1 98.31 80 LYS B CA 1
ATOM 2398 C C . LYS B 1 80 ? 1.924 -0.753 9.641 1 98.31 80 LYS B C 1
ATOM 2400 O O . LYS B 1 80 ? 1.133 -0.706 8.703 1 98.31 80 LYS B O 1
ATOM 2405 N N . LEU B 1 81 ? 2.605 0.284 10.086 1 97.94 81 LEU B N 1
ATOM 2406 C CA . LEU B 1 81 ? 2.721 1.472 9.25 1 97.94 81 LEU B CA 1
ATOM 2407 C C . LEU B 1 81 ? 3.67 1.223 8.078 1 97.94 81 LEU B C 1
ATOM 2409 O O . LEU B 1 81 ? 4.773 0.708 8.273 1 97.94 81 LEU B O 1
ATOM 2413 N N . ILE B 1 82 ? 3.229 1.561 6.793 1 95.06 82 ILE B N 1
ATOM 2414 C CA . ILE B 1 82 ? 4.109 1.223 5.68 1 95.06 82 ILE B CA 1
ATOM 2415 C C . ILE B 1 82 ? 4.516 2.494 4.941 1 95.06 82 ILE B C 1
ATOM 2417 O O . ILE B 1 82 ? 5.379 2.459 4.059 1 95.06 82 ILE B O 1
ATOM 2421 N N . LYS B 1 83 ? 3.869 3.6 5.23 1 94.69 83 LYS B N 1
ATOM 2422 C CA . LYS B 1 83 ? 4.203 4.902 4.664 1 94.69 83 LYS B CA 1
ATOM 2423 C C . LYS B 1 83 ? 4.406 5.941 5.762 1 94.69 83 LYS B C 1
ATOM 2425 O O . LYS B 1 83 ? 3.643 5.992 6.727 1 94.69 83 LYS B O 1
ATOM 2430 N N . ALA B 1 84 ? 5.438 6.711 5.555 1 97.19 84 ALA B N 1
ATOM 2431 C CA . ALA B 1 84 ? 5.742 7.738 6.551 1 97.19 84 ALA B CA 1
ATOM 2432 C C . ALA B 1 84 ? 4.598 8.742 6.672 1 97.19 84 ALA B C 1
ATOM 2434 O O . ALA B 1 84 ? 3.877 8.992 5.703 1 97.19 84 ALA B O 1
ATOM 2435 N N . LEU B 1 85 ? 4.477 9.32 7.863 1 97.62 85 LEU B N 1
ATOM 2436 C CA . LEU B 1 85 ? 3.443 10.312 8.148 1 97.62 85 LEU B CA 1
ATOM 2437 C C . LEU B 1 85 ? 4.051 11.695 8.312 1 97.62 85 LEU B C 1
ATOM 2439 O O . LEU B 1 85 ? 5.234 11.828 8.633 1 97.62 85 LEU B O 1
ATOM 2443 N N . ASP B 1 86 ? 3.33 12.656 7.93 1 98.19 86 ASP B N 1
ATOM 2444 C CA . ASP B 1 86 ? 3.633 14.07 8.133 1 98.19 86 ASP B CA 1
ATOM 2445 C C . ASP B 1 86 ? 2.385 14.844 8.547 1 98.19 86 ASP B C 1
ATOM 2447 O O . ASP B 1 86 ? 1.522 15.133 7.715 1 98.19 86 ASP B O 1
ATOM 2451 N N . ARG B 1 87 ? 2.361 15.141 9.883 1 97.88 87 ARG B N 1
ATOM 2452 C CA . ARG B 1 87 ? 1.17 15.773 10.438 1 97.88 87 ARG B CA 1
ATOM 2453 C C . ARG B 1 87 ? 0.846 17.062 9.703 1 97.88 87 ARG B C 1
ATOM 2455 O O . ARG B 1 87 ? -0.324 17.391 9.492 1 97.88 87 ARG B O 1
ATOM 2462 N N . GLU B 1 88 ? 1.891 17.781 9.305 1 97.75 88 GLU B N 1
ATOM 2463 C CA . GLU B 1 88 ? 1.703 19.078 8.641 1 97.75 88 GLU B CA 1
ATOM 2464 C C . GLU B 1 88 ? 0.989 18.891 7.301 1 97.75 88 GLU B C 1
ATOM 2466 O O . GLU B 1 88 ? 0.31 19.812 6.828 1 97.75 88 GLU B O 1
ATOM 2471 N N . THR B 1 89 ? 1.137 17.734 6.648 1 96.56 89 THR B N 1
ATOM 2472 C CA . THR B 1 89 ? 0.49 17.438 5.375 1 96.56 89 THR B CA 1
ATOM 2473 C C . THR B 1 89 ? -0.834 16.719 5.59 1 96.56 89 THR B C 1
ATOM 2475 O O . THR B 1 89 ? -1.812 16.969 4.883 1 96.56 89 THR B O 1
ATOM 2478 N N . LEU B 1 90 ? -0.821 15.867 6.57 1 94.38 90 LEU B N 1
ATOM 2479 C CA . LEU B 1 90 ? -1.966 15.016 6.879 1 94.38 90 LEU B CA 1
ATOM 2480 C C . LEU B 1 90 ? -2.104 14.805 8.383 1 94.38 90 LEU B C 1
ATOM 2482 O O . LEU B 1 90 ? -1.301 14.094 8.992 1 94.38 90 LEU B O 1
ATOM 2486 N N . ASP B 1 91 ? -3.215 15.398 8.953 1 96.44 91 ASP B N 1
ATOM 2487 C CA . ASP B 1 91 ? -3.336 15.305 10.406 1 96.44 91 ASP B CA 1
ATOM 2488 C C . ASP B 1 91 ? -4.352 14.234 10.805 1 96.44 91 ASP B C 1
ATOM 2490 O O . ASP B 1 91 ? -4.512 13.938 11.992 1 96.44 91 ASP B O 1
ATOM 2494 N N . MET B 1 92 ? -5.09 13.75 9.836 1 96.31 92 MET B N 1
ATOM 2495 C CA . MET B 1 92 ? -6.09 12.711 10.07 1 96.31 92 MET B CA 1
ATOM 2496 C C . MET B 1 92 ? -6.156 11.742 8.891 1 96.31 92 MET B C 1
ATOM 2498 O O . MET B 1 92 ? -6.148 12.164 7.734 1 96.31 92 MET B O 1
ATOM 2502 N N . LEU B 1 93 ? -6.215 10.445 9.195 1 93.69 93 LEU B N 1
ATOM 2503 C CA . LEU B 1 93 ? -6.344 9.391 8.195 1 93.69 93 LEU B CA 1
ATOM 2504 C C . LEU B 1 93 ? -7.645 8.617 8.383 1 93.69 93 LEU B C 1
ATOM 2506 O O . LEU B 1 93 ? -8.016 8.289 9.516 1 93.69 93 LEU B O 1
ATOM 2510 N N . GLU B 1 94 ? -8.305 8.414 7.289 1 93.75 94 GLU B N 1
ATOM 2511 C CA . GLU B 1 94 ? -9.492 7.566 7.344 1 93.75 94 GLU B CA 1
ATOM 2512 C C . GLU B 1 94 ? -9.203 6.18 6.777 1 93.75 94 GLU B C 1
ATOM 2514 O O . GLU B 1 94 ? -8.633 6.055 5.688 1 93.75 94 GLU B O 1
ATOM 2519 N N . VAL B 1 95 ? -9.547 5.133 7.457 1 96.62 95 VAL B N 1
ATOM 2520 C CA . VAL B 1 95 ? -9.375 3.762 6.988 1 96.62 95 VAL B CA 1
ATOM 2521 C C . VAL B 1 95 ? -10.656 2.967 7.223 1 96.62 95 VAL B C 1
ATOM 2523 O O . VAL B 1 95 ? -11.5 3.363 8.031 1 96.62 95 VAL B O 1
ATOM 2526 N N . ILE B 1 96 ? -10.828 2.002 6.445 1 96.81 96 ILE B N 1
ATOM 2527 C CA . ILE B 1 96 ? -11.867 0.999 6.68 1 96.81 96 ILE B CA 1
ATOM 2528 C C . ILE B 1 96 ? -11.219 -0.319 7.102 1 96.81 96 ILE B C 1
ATOM 2530 O O . ILE B 1 96 ? -10.383 -0.868 6.379 1 96.81 96 ILE B O 1
ATOM 2534 N N . ILE B 1 97 ? -11.531 -0.808 8.273 1 98.38 97 ILE B N 1
ATOM 2535 C CA . ILE B 1 97 ? -11.039 -2.098 8.742 1 98.38 97 ILE B CA 1
ATOM 2536 C C . ILE B 1 97 ? -12.133 -3.15 8.602 1 98.38 97 ILE B C 1
ATOM 2538 O O . ILE B 1 97 ? -13.328 -2.838 8.711 1 98.38 97 ILE B O 1
ATOM 2542 N N . SER B 1 98 ? -11.695 -4.359 8.352 1 98.12 98 SER B N 1
ATOM 2543 C CA . SER B 1 98 ? -12.68 -5.422 8.148 1 98.12 98 SER B CA 1
ATOM 2544 C C . SER B 1 98 ? -12.211 -6.727 8.789 1 98.12 98 SER B C 1
ATOM 2546 O O . SER B 1 98 ? -11.008 -6.98 8.891 1 98.12 98 SER B O 1
ATOM 2548 N N . ILE B 1 99 ? -13.133 -7.473 9.281 1 98 99 ILE B N 1
ATOM 2549 C CA . ILE B 1 99 ? -12.922 -8.852 9.703 1 98 99 ILE B CA 1
ATOM 2550 C C . ILE B 1 99 ? -13.852 -9.781 8.93 1 98 99 ILE B C 1
ATOM 2552 O O . ILE B 1 99 ? -15.031 -9.492 8.758 1 98 99 ILE B O 1
ATOM 2556 N N . THR B 1 100 ? -13.32 -10.797 8.352 1 96.75 100 THR B N 1
ATOM 2557 C CA . THR B 1 100 ? -14.055 -11.773 7.555 1 96.75 100 THR B CA 1
ATOM 2558 C C . THR B 1 100 ? -13.922 -13.172 8.156 1 96.75 100 THR B C 1
ATOM 2560 O O . THR B 1 100 ? -12.812 -13.609 8.484 1 96.75 100 THR B O 1
ATOM 2563 N N . ASP B 1 101 ? -15.094 -13.836 8.367 1 95.62 101 ASP B N 1
ATOM 2564 C CA . ASP B 1 101 ? -15.023 -15.203 8.867 1 95.62 101 ASP B CA 1
ATOM 2565 C C . ASP B 1 101 ? -14.953 -16.203 7.723 1 95.62 101 ASP B C 1
ATOM 2567 O O . ASP B 1 101 ? -14.844 -15.812 6.559 1 95.62 101 ASP B O 1
ATOM 2571 N N . GLU B 1 102 ? -14.742 -17.469 8.109 1 91.44 102 GLU B N 1
ATOM 2572 C CA . GLU B 1 102 ? -14.656 -18.516 7.098 1 91.44 102 GLU B CA 1
ATOM 2573 C C . GLU B 1 102 ? -16.031 -19.062 6.75 1 91.44 102 GLU B C 1
ATOM 2575 O O . GLU B 1 102 ? -16.984 -18.938 7.531 1 91.44 102 GLU B O 1
ATOM 2580 N N . SER B 1 103 ? -16.156 -19.594 5.5 1 85.88 103 SER B N 1
ATOM 2581 C CA . SER B 1 103 ? -17.406 -20.234 5.074 1 85.88 103 SER B CA 1
ATOM 2582 C C . SER B 1 103 ? -17.75 -21.422 5.953 1 85.88 103 SER B C 1
ATOM 2584 O O . SER B 1 103 ? -16.859 -22.172 6.379 1 85.88 103 SER B O 1
ATOM 2586 N N . LEU B 1 104 ? -18.984 -21.5 6.359 1 80 104 LEU B N 1
ATOM 2587 C CA . LEU B 1 104 ? -19.5 -22.672 7.078 1 80 104 LEU B CA 1
ATOM 2588 C C . LEU B 1 104 ? -20.578 -23.375 6.266 1 80 104 LEU B C 1
ATOM 2590 O O . LEU B 1 104 ? -21.578 -22.75 5.883 1 80 104 LEU B O 1
ATOM 2594 N N . GLY B 1 105 ? -20.406 -24.703 6.133 1 76 105 GLY B N 1
ATOM 2595 C CA . GLY B 1 105 ? -21.438 -25.516 5.512 1 76 105 GLY B CA 1
ATOM 2596 C C . GLY B 1 105 ? -21.891 -25 4.16 1 76 105 GLY B C 1
ATOM 2597 O O . GLY B 1 105 ? -23.078 -25 3.855 1 76 105 GLY B O 1
ATOM 2598 N N . GLY B 1 106 ? -21 -24.375 3.352 1 77.5 106 GLY B N 1
ATOM 2599 C CA . GLY B 1 106 ? -21.359 -23.906 2.023 1 77.5 106 GLY B CA 1
ATOM 2600 C C . GLY B 1 106 ? -21.812 -22.453 2.002 1 77.5 106 GLY B C 1
ATOM 2601 O O . GLY B 1 106 ? -22.047 -21.891 0.932 1 77.5 106 GLY B O 1
ATOM 2602 N N . SER B 1 107 ? -22.016 -21.906 3.223 1 81.25 107 SER B N 1
ATOM 2603 C CA . SER B 1 107 ? -22.422 -20.516 3.275 1 81.25 107 SER B CA 1
ATOM 2604 C C . SER B 1 107 ? -21.25 -19.578 2.951 1 81.25 107 SER B C 1
ATOM 2606 O O . SER B 1 107 ? -20.078 -19.953 3.141 1 81.25 107 SER B O 1
ATOM 2608 N N . GLU B 1 108 ? -21.578 -18.422 2.344 1 86.19 108 GLU B N 1
ATOM 2609 C CA . GLU B 1 108 ? -20.562 -17.422 2.037 1 86.19 108 GLU B CA 1
ATOM 2610 C C . GLU B 1 108 ? -19.984 -16.797 3.312 1 86.19 108 GLU B C 1
ATOM 2612 O O . GLU B 1 108 ? -20.688 -16.688 4.32 1 86.19 108 GLU B O 1
ATOM 2617 N N . PRO B 1 109 ? -18.719 -16.562 3.307 1 93.06 109 PRO B N 1
ATOM 2618 C CA . PRO B 1 109 ? -18.141 -15.867 4.461 1 93.06 109 PRO B CA 1
ATOM 2619 C C . PRO B 1 109 ? -18.844 -14.547 4.766 1 93.06 109 PRO B C 1
ATOM 2621 O O . PRO B 1 109 ? -19.406 -13.914 3.863 1 93.06 109 PRO B O 1
ATOM 2624 N N . ASN B 1 110 ? -18.906 -14.195 6.074 1 94 110 ASN B N 1
ATOM 2625 C CA . ASN B 1 110 ? -19.422 -12.898 6.504 1 94 110 ASN B CA 1
ATOM 2626 C C . ASN B 1 110 ? -18.281 -11.906 6.766 1 94 110 ASN B C 1
ATOM 2628 O O . ASN B 1 110 ? -17.234 -12.281 7.301 1 94 110 ASN B O 1
ATOM 2632 N N . THR B 1 111 ? -18.547 -10.656 6.324 1 95.81 111 THR B N 1
ATOM 2633 C CA . THR B 1 111 ? -17.562 -9.586 6.531 1 95.81 111 THR B CA 1
ATOM 2634 C C . THR B 1 111 ? -18.188 -8.43 7.301 1 95.81 111 THR B C 1
ATOM 2636 O O . THR B 1 111 ? -19.312 -8.016 7.008 1 95.81 111 THR B O 1
ATOM 2639 N N . VAL B 1 112 ? -17.547 -7.973 8.344 1 97.06 112 VAL B N 1
ATOM 2640 C CA . VAL B 1 112 ? -17.922 -6.766 9.07 1 97.06 112 VAL B CA 1
ATOM 2641 C C . VAL B 1 112 ? -16.859 -5.691 8.891 1 97.06 112 VAL B C 1
ATOM 2643 O O . VAL B 1 112 ? -15.664 -5.957 9.07 1 97.06 112 VAL B O 1
ATOM 2646 N N . SER B 1 113 ? -17.312 -4.48 8.484 1 96.62 113 SER B N 1
ATOM 2647 C CA . SER B 1 113 ? -16.375 -3.387 8.242 1 96.62 113 SER B CA 1
ATOM 2648 C C . SER B 1 113 ? -16.703 -2.166 9.086 1 96.62 113 SER B C 1
ATOM 2650 O O . SER B 1 113 ? -17.875 -1.893 9.352 1 96.62 113 SER B O 1
ATOM 2652 N N . LEU B 1 114 ? -15.648 -1.477 9.5 1 96.69 114 LEU B N 1
ATOM 2653 C CA . LEU B 1 114 ? -15.781 -0.261 10.297 1 96.69 114 LEU B CA 1
ATOM 2654 C C . LEU B 1 114 ? -14.93 0.863 9.719 1 96.69 114 LEU B C 1
ATOM 2656 O O . LEU B 1 114 ? -13.789 0.633 9.312 1 96.69 114 LEU B O 1
ATOM 2660 N N . ARG B 1 115 ? -15.523 2.043 9.656 1 95.81 115 ARG B N 1
ATOM 2661 C CA . ARG B 1 115 ? -14.781 3.248 9.312 1 95.81 115 ARG B CA 1
ATOM 2662 C C . ARG B 1 115 ? -14.102 3.844 10.539 1 95.81 115 ARG B C 1
ATOM 2664 O O . ARG B 1 115 ? -14.727 3.992 11.594 1 95.81 115 ARG B O 1
ATOM 2671 N N . ARG B 1 116 ? -12.789 4.105 10.391 1 96.75 116 ARG B N 1
ATOM 2672 C CA . ARG B 1 116 ? -12.031 4.66 11.508 1 96.75 116 ARG B CA 1
ATOM 2673 C C . ARG B 1 116 ? -11.234 5.887 11.07 1 96.75 116 ARG B C 1
ATOM 2675 O O . ARG B 1 116 ? -10.688 5.918 9.969 1 96.75 116 ARG B O 1
ATOM 2682 N N . GLU B 1 117 ? -11.297 6.855 11.961 1 95.69 117 GLU B N 1
ATOM 2683 C CA . GLU B 1 117 ? -10.445 8.031 11.797 1 95.69 117 GLU B CA 1
ATOM 2684 C C . GLU B 1 117 ? -9.242 7.969 12.734 1 95.69 117 GLU B C 1
ATOM 2686 O O . GLU B 1 117 ? -9.406 7.898 13.953 1 95.69 117 GLU B O 1
ATOM 2691 N N . ILE B 1 118 ? -8.094 7.973 12.109 1 97.88 118 ILE B N 1
ATOM 2692 C CA . ILE B 1 118 ? -6.852 7.891 12.867 1 97.88 118 ILE B CA 1
ATOM 2693 C C . ILE B 1 118 ? -6.184 9.266 12.922 1 97.88 118 ILE B C 1
ATOM 2695 O O . ILE B 1 118 ? -5.793 9.805 11.883 1 97.88 118 ILE B O 1
ATOM 2699 N N . ARG B 1 119 ? -6.02 9.773 14.094 1 98.06 119 ARG B N 1
ATOM 2700 C CA . ARG B 1 119 ? -5.355 11.055 14.266 1 98.06 119 ARG B CA 1
ATOM 2701 C C . ARG B 1 119 ? -3.838 10.898 14.219 1 98.06 119 ARG B C 1
ATOM 2703 O O . ARG B 1 119 ? -3.291 9.953 14.789 1 98.06 119 ARG B O 1
ATOM 2710 N N . VAL B 1 120 ? -3.182 11.797 13.531 1 98.38 120 VAL B N 1
ATOM 2711 C CA . VAL B 1 120 ? -1.725 11.875 13.5 1 98.38 120 VAL B CA 1
ATOM 2712 C C . VAL B 1 120 ? -1.24 12.914 14.508 1 98.38 120 VAL B C 1
ATOM 2714 O O . VAL B 1 120 ? -1.513 14.109 14.352 1 98.38 120 VAL B O 1
ATOM 2717 N N . LEU B 1 121 ? -0.476 12.492 15.453 1 98.25 121 LEU B N 1
ATOM 2718 C CA . LEU B 1 121 ? -0.056 13.367 16.547 1 98.25 121 LEU B CA 1
ATOM 2719 C C . LEU B 1 121 ? 1.176 14.172 16.156 1 98.25 121 LEU B C 1
ATOM 2721 O O . LEU B 1 121 ? 2.104 13.641 15.539 1 98.25 121 LEU B O 1
ATOM 2725 N N . ASP B 1 122 ? 1.184 15.391 16.562 1 98.25 122 ASP B N 1
ATOM 2726 C CA . ASP B 1 122 ? 2.248 16.328 16.219 1 98.25 122 ASP B CA 1
ATOM 2727 C C . ASP B 1 122 ? 3.521 16.031 17 1 98.25 122 ASP B C 1
ATOM 2729 O O . ASP B 1 122 ? 3.463 15.711 18.203 1 98.25 122 ASP B O 1
ATOM 2733 N N . VAL B 1 123 ? 4.648 16.109 16.328 1 98 123 VAL B N 1
ATOM 2734 C CA . VAL B 1 123 ? 5.984 16.094 16.906 1 98 123 VAL B CA 1
ATOM 2735 C C . VAL B 1 123 ? 6.727 17.375 16.562 1 98 123 VAL B C 1
ATOM 2737 O O . VAL B 1 123 ? 6.512 17.953 15.492 1 98 123 VAL B O 1
ATOM 2740 N N . ASN B 1 124 ? 7.57 17.828 17.453 1 98.38 124 ASN B N 1
ATOM 2741 C CA . ASN B 1 124 ? 8.297 19.078 17.234 1 98.38 124 ASN B CA 1
ATOM 2742 C C . ASN B 1 124 ? 9.445 18.891 16.25 1 98.38 124 ASN B C 1
ATOM 2744 O O . ASN B 1 124 ? 10.609 18.812 16.641 1 98.38 124 ASN B O 1
ATOM 2748 N N . ASP B 1 125 ? 9.164 18.953 14.945 1 98.19 125 ASP B N 1
ATOM 2749 C CA . ASP B 1 125 ? 10.195 18.688 13.938 1 98.19 125 ASP B CA 1
ATOM 2750 C C . ASP B 1 125 ? 10.336 19.875 12.977 1 98.19 125 ASP B C 1
ATOM 2752 O O . ASP B 1 125 ? 11.031 19.781 11.969 1 98.19 125 ASP B O 1
ATOM 2756 N N . ASN B 1 126 ? 9.68 20.922 13.203 1 98.5 126 ASN B N 1
ATOM 2757 C CA . ASN B 1 126 ? 9.836 22.156 12.438 1 98.5 126 ASN B CA 1
ATOM 2758 C C . ASN B 1 126 ? 10.289 23.312 13.328 1 98.5 126 ASN B C 1
ATOM 2760 O O . ASN B 1 126 ? 9.57 23.719 14.242 1 98.5 126 ASN B O 1
ATOM 2764 N N . PRO B 1 127 ? 11.414 23.844 12.992 1 98.62 127 PRO B N 1
ATOM 2765 C CA . PRO B 1 127 ? 11.836 25.047 13.719 1 98.62 127 PRO B CA 1
ATOM 2766 C C . PRO B 1 127 ? 11.125 26.312 13.234 1 98.62 127 PRO B C 1
ATOM 2768 O O . PRO B 1 127 ? 10.562 26.328 12.141 1 98.62 127 PRO B O 1
ATOM 2771 N N . PRO B 1 128 ? 11.141 27.312 14.172 1 98.88 128 PRO B N 1
ATOM 2772 C CA . PRO B 1 128 ? 10.648 28.609 13.68 1 98.88 128 PRO B CA 1
ATOM 2773 C C . PRO B 1 128 ? 11.383 29.078 12.43 1 98.88 128 PRO B C 1
ATOM 2775 O O . PRO B 1 128 ? 12.555 28.75 12.234 1 98.88 128 PRO B O 1
ATOM 2778 N N . VAL B 1 129 ? 10.664 29.859 11.625 1 98.81 129 VAL B N 1
ATOM 2779 C CA . VAL B 1 129 ? 11.266 30.406 10.414 1 98.81 129 VAL B CA 1
ATOM 2780 C C . VAL B 1 129 ? 10.945 31.891 10.297 1 98.81 129 VAL B C 1
ATOM 2782 O O . VAL B 1 129 ? 9.773 32.281 10.344 1 98.81 129 VAL B O 1
ATOM 2785 N N . PHE B 1 130 ? 11.977 32.688 10.188 1 98.69 130 PHE B N 1
ATOM 2786 C CA . PHE B 1 130 ? 11.805 34.125 9.883 1 98.69 130 PHE B CA 1
ATOM 2787 C C . PHE B 1 130 ? 11.531 34.312 8.398 1 98.69 130 PHE B C 1
ATOM 2789 O O . PHE B 1 130 ? 12.336 33.938 7.551 1 98.69 130 PHE B O 1
ATOM 2796 N N . GLN B 1 131 ? 10.461 34.938 8.164 1 98 131 GLN B N 1
ATOM 2797 C CA . GLN B 1 131 ? 10.07 35.125 6.77 1 98 131 GLN B CA 1
ATOM 2798 C C . GLN B 1 131 ? 10.5 36.469 6.25 1 98 131 GLN B C 1
ATOM 2800 O O . GLN B 1 131 ? 10.688 37.406 7.031 1 98 131 GLN B O 1
ATOM 2805 N N . GLY B 1 132 ? 10.664 36.562 4.875 1 93.56 132 GLY B N 1
ATOM 2806 C CA . GLY B 1 132 ? 10.883 37.844 4.238 1 93.56 132 GLY B CA 1
ATOM 2807 C C . GLY B 1 132 ? 12.258 38.406 4.496 1 93.56 132 GLY B C 1
ATOM 2808 O O . GLY B 1 132 ? 12.422 39.625 4.621 1 93.56 132 GLY B O 1
ATOM 2809 N N . ARG B 1 133 ? 13.266 37.688 4.664 1 93.62 133 ARG B N 1
ATOM 2810 C CA . ARG B 1 133 ? 14.648 38.125 4.852 1 93.62 133 ARG B CA 1
ATOM 2811 C C . ARG B 1 133 ? 15.25 38.625 3.539 1 93.62 133 ARG B C 1
ATOM 2813 O O . ARG B 1 133 ? 14.828 38.188 2.461 1 93.62 133 ARG B O 1
ATOM 2820 N N . PRO B 1 134 ? 16.312 39.5 3.646 1 94.94 134 PRO B N 1
ATOM 2821 C CA . PRO B 1 134 ? 16.906 40.125 4.84 1 94.94 134 PRO B CA 1
ATOM 2822 C C . PRO B 1 134 ? 16.094 41.281 5.355 1 94.94 134 PRO B C 1
ATOM 2824 O O . PRO B 1 134 ? 15.234 41.812 4.637 1 94.94 134 PRO B O 1
ATOM 2827 N N . TYR B 1 135 ? 16.328 41.656 6.629 1 97.06 135 TYR B N 1
ATOM 2828 C CA . TYR B 1 135 ? 15.672 42.781 7.254 1 97.06 135 TYR B CA 1
ATOM 2829 C C . TYR B 1 135 ? 16.609 43.969 7.34 1 97.06 135 TYR B C 1
ATOM 2831 O O . TYR B 1 135 ? 17.656 43.906 7.996 1 97.06 135 TYR B O 1
ATOM 2839 N N . VAL B 1 136 ? 16.188 45 6.684 1 96.19 136 VAL B N 1
ATOM 2840 C CA . VAL B 1 136 ? 16.984 46.219 6.691 1 96.19 136 VAL B CA 1
ATOM 2841 C C . VAL B 1 136 ? 16.078 47.406 6.93 1 96.19 136 VAL B C 1
ATOM 2843 O O . VAL B 1 136 ? 15 47.5 6.344 1 96.19 136 VAL B O 1
ATOM 2846 N N . MET B 1 137 ? 16.578 48.312 7.816 1 95.31 137 MET B N 1
ATOM 2847 C CA . MET B 1 137 ? 15.805 49.531 8.062 1 95.31 137 MET B CA 1
ATOM 2848 C C . MET B 1 137 ? 16.734 50.719 8.344 1 95.31 137 MET B C 1
ATOM 2850 O O . MET B 1 137 ? 17.891 50.5 8.688 1 95.31 137 MET B O 1
ATOM 2854 N N . SER B 1 138 ? 16.188 51.906 8.141 1 96.38 138 SER B N 1
ATOM 2855 C CA . SER B 1 138 ? 16.844 53.188 8.484 1 96.38 138 SER B CA 1
ATOM 2856 C C . SER B 1 138 ? 16.031 53.969 9.5 1 96.38 138 SER B C 1
ATOM 2858 O O . SER B 1 138 ? 14.805 54 9.43 1 96.38 138 SER B O 1
ATOM 2860 N N . VAL B 1 139 ? 16.828 54.594 10.438 1 96.44 139 VAL B N 1
ATOM 2861 C CA . VAL B 1 139 ? 16.156 55.406 11.461 1 96.44 139 VAL B CA 1
ATOM 2862 C C . VAL B 1 139 ? 16.953 56.656 11.719 1 96.44 139 VAL B C 1
ATOM 2864 O O . VAL B 1 139 ? 18.188 56.625 11.805 1 96.44 139 VAL B O 1
ATOM 2867 N N . ALA B 1 140 ? 16.234 57.781 11.805 1 95.88 140 ALA B N 1
ATOM 2868 C CA . ALA B 1 140 ? 16.906 59.031 12.164 1 95.88 140 ALA B CA 1
ATOM 2869 C C . ALA B 1 140 ? 17.359 59.031 13.617 1 95.88 140 ALA B C 1
ATOM 2871 O O . ALA B 1 140 ? 16.672 58.5 14.492 1 95.88 140 ALA B O 1
ATOM 2872 N N . GLU B 1 141 ? 18.516 59.688 13.852 1 95.56 141 GLU B N 1
ATOM 2873 C CA . GLU B 1 141 ? 19.062 59.688 15.203 1 95.56 141 GLU B CA 1
ATOM 2874 C C . GLU B 1 141 ? 18.141 60.406 16.188 1 95.56 141 GLU B C 1
ATOM 2876 O O . GLU B 1 141 ? 18.219 60.188 17.391 1 95.56 141 GLU B O 1
ATOM 2881 N N . ASN B 1 142 ? 17.188 61.281 15.688 1 94.19 142 ASN B N 1
ATOM 2882 C CA . ASN B 1 142 ? 16.297 62.031 16.562 1 94.19 142 ASN B CA 1
ATOM 2883 C C . ASN B 1 142 ? 14.906 61.406 16.609 1 94.19 142 ASN B C 1
ATOM 2885 O O . ASN B 1 142 ? 13.938 62.062 17 1 94.19 142 ASN B O 1
ATOM 2889 N N . ALA B 1 143 ? 14.883 60.188 16.141 1 95.25 143 ALA B N 1
ATOM 2890 C CA . ALA B 1 143 ? 13.609 59.469 16.234 1 95.25 143 ALA B CA 1
ATOM 2891 C C . ALA B 1 143 ? 13.125 59.406 17.688 1 95.25 143 ALA B C 1
ATOM 2893 O O . ALA B 1 143 ? 13.938 59.344 18.609 1 95.25 143 ALA B O 1
ATOM 2894 N N . ARG B 1 144 ? 11.844 59.344 17.859 1 96.19 144 ARG B N 1
ATOM 2895 C CA . ARG B 1 144 ? 11.273 59.344 19.203 1 96.19 144 ARG B CA 1
ATOM 2896 C C . ARG B 1 144 ? 11.32 57.969 19.844 1 96.19 144 ARG B C 1
ATOM 2898 O O . ARG B 1 144 ? 11.031 56.969 19.188 1 96.19 144 ARG B O 1
ATOM 2905 N N . ILE B 1 145 ? 11.641 58.031 21.062 1 96.12 145 ILE B N 1
ATOM 2906 C CA . ILE B 1 145 ? 11.602 56.781 21.828 1 96.12 145 ILE B CA 1
ATOM 2907 C C . ILE B 1 145 ? 10.188 56.219 21.812 1 96.12 145 ILE B C 1
ATOM 2909 O O . ILE B 1 145 ? 9.211 56.969 21.953 1 96.12 145 ILE B O 1
ATOM 2913 N N . GLY B 1 146 ? 10.07 54.906 21.578 1 95.25 146 GLY B N 1
ATOM 2914 C CA . GLY B 1 146 ? 8.766 54.25 21.547 1 95.25 146 GLY B CA 1
ATOM 2915 C C . GLY B 1 146 ? 8.203 54.125 20.141 1 95.25 146 GLY B C 1
ATOM 2916 O O . GLY B 1 146 ? 7.203 53.438 19.938 1 95.25 146 GLY B O 1
ATOM 2917 N N . SER B 1 147 ? 8.867 54.75 19.203 1 94.31 147 SER B N 1
ATOM 2918 C CA . SER B 1 147 ? 8.391 54.688 17.828 1 94.31 147 SER B CA 1
ATOM 2919 C C . SER B 1 147 ? 8.539 53.281 17.25 1 94.31 147 SER B C 1
ATOM 2921 O O . SER B 1 147 ? 9.516 52.594 17.547 1 94.31 147 SER B O 1
ATOM 2923 N N . LEU B 1 148 ? 7.543 52.938 16.453 1 94.19 148 LEU B N 1
ATOM 2924 C CA . LEU B 1 148 ? 7.617 51.688 15.695 1 94.19 148 LEU B CA 1
ATOM 2925 C C . LEU B 1 148 ? 8.492 51.844 14.453 1 94.19 148 LEU B C 1
ATOM 2927 O O . LEU B 1 148 ? 8.156 52.625 13.555 1 94.19 148 LEU B O 1
ATOM 2931 N N . LEU B 1 149 ? 9.539 51.125 14.5 1 93.19 149 LEU B N 1
ATOM 2932 C CA . LEU B 1 149 ? 10.547 51.375 13.469 1 93.19 149 LEU B CA 1
ATOM 2933 C C . LEU B 1 149 ? 10.383 50.375 12.312 1 93.19 149 LEU B C 1
ATOM 2935 O O . LEU B 1 149 ? 10.602 50.75 11.156 1 93.19 149 LEU B O 1
ATOM 2939 N N . TYR B 1 150 ? 10.078 49.188 12.531 1 90.19 150 TYR B N 1
ATOM 2940 C CA . TYR B 1 150 ? 9.984 48.125 11.539 1 90.19 150 TYR B CA 1
ATOM 2941 C C . TYR B 1 150 ? 8.93 47.094 11.938 1 90.19 150 TYR B C 1
ATOM 2943 O O . TYR B 1 150 ? 9 46.5 13.031 1 90.19 150 TYR B O 1
ATOM 2951 N N . THR B 1 151 ? 7.973 46.812 11.023 1 88.56 151 THR B N 1
ATOM 2952 C CA . THR B 1 151 ? 6.836 46 11.438 1 88.56 151 THR B CA 1
ATOM 2953 C C . THR B 1 151 ? 6.664 44.781 10.508 1 88.56 151 THR B C 1
ATOM 2955 O O . THR B 1 151 ? 5.723 44 10.656 1 88.56 151 THR B O 1
ATOM 2958 N N . ASN B 1 152 ? 7.551 44.5 9.664 1 91.5 152 ASN B N 1
ATOM 2959 C CA . ASN B 1 152 ? 7.312 43.531 8.617 1 91.5 152 ASN B CA 1
ATOM 2960 C C . ASN B 1 152 ? 8.109 42.25 8.867 1 91.5 152 ASN B C 1
ATOM 2962 O O . ASN B 1 152 ? 8.633 41.625 7.93 1 91.5 152 ASN B O 1
ATOM 2966 N N . ILE B 1 153 ? 8.242 41.938 10.133 1 96.88 153 ILE B N 1
ATOM 2967 C CA . ILE B 1 153 ? 8.914 40.688 10.422 1 96.88 153 ILE B CA 1
ATOM 2968 C C . ILE B 1 153 ? 7.887 39.625 10.773 1 96.88 153 ILE B C 1
ATOM 2970 O O . ILE B 1 153 ? 7.086 39.781 11.695 1 96.88 153 ILE B O 1
ATOM 2974 N N . SER B 1 154 ? 7.906 38.562 9.977 1 98.12 154 SER B N 1
ATOM 2975 C CA . SER B 1 154 ? 7.008 37.438 10.219 1 98.12 154 SER B CA 1
ATOM 2976 C C . SER B 1 154 ? 7.781 36.188 10.594 1 98.12 154 SER B C 1
ATOM 2978 O O . SER B 1 154 ? 8.789 35.844 9.961 1 98.12 154 SER B O 1
ATOM 2980 N N . VAL B 1 155 ? 7.34 35.562 11.672 1 98.69 155 VAL B N 1
ATOM 2981 C CA . VAL B 1 155 ? 7.922 34.312 12.102 1 98.69 155 VAL B CA 1
ATOM 2982 C C . VAL B 1 155 ? 6.855 33.219 12.086 1 98.69 155 VAL B C 1
ATOM 2984 O O . VAL B 1 155 ? 5.742 33.406 12.578 1 98.69 155 VAL B O 1
ATOM 2987 N N . THR B 1 156 ? 7.203 32.094 11.461 1 98.75 156 THR B N 1
ATOM 2988 C CA . THR B 1 156 ? 6.23 31 11.367 1 98.75 156 THR B CA 1
ATOM 2989 C C . THR B 1 156 ? 6.828 29.703 11.891 1 98.75 156 THR B C 1
ATOM 2991 O O . THR B 1 156 ? 8.047 29.531 11.898 1 98.75 156 THR B O 1
ATOM 2994 N N . ASP B 1 157 ? 6.02 28.875 12.469 1 98.81 157 ASP B N 1
ATOM 2995 C CA . ASP B 1 157 ? 6.301 27.5 12.859 1 98.81 157 ASP B CA 1
ATOM 2996 C C . ASP B 1 157 ? 5.18 26.562 12.406 1 98.81 157 ASP B C 1
ATOM 2998 O O . ASP B 1 157 ? 4.012 26.797 12.719 1 98.81 157 ASP B O 1
ATOM 3002 N N . ARG B 1 158 ? 5.531 25.469 11.75 1 98.56 158 ARG B N 1
ATOM 3003 C CA . ARG B 1 158 ? 4.531 24.641 11.086 1 98.56 158 ARG B CA 1
ATOM 3004 C C . ARG B 1 158 ? 3.928 23.625 12.047 1 98.56 158 ARG B C 1
ATOM 3006 O O . ARG B 1 158 ? 2.912 23 11.734 1 98.56 158 ARG B O 1
ATOM 3013 N N . ASP B 1 159 ? 4.523 23.5 13.188 1 98.62 159 ASP B N 1
ATOM 3014 C CA . ASP B 1 159 ? 3.998 22.516 14.133 1 98.62 159 ASP B CA 1
ATOM 3015 C C . ASP B 1 159 ? 2.686 23 14.75 1 98.62 159 ASP B C 1
ATOM 3017 O O . ASP B 1 159 ? 2.061 23.938 14.234 1 98.62 159 ASP B O 1
ATOM 3021 N N . SER B 1 160 ? 2.199 22.203 15.766 1 97.44 160 SER B N 1
ATOM 3022 C CA . SER B 1 160 ? 0.939 22.531 16.422 1 97.44 160 SER B CA 1
ATOM 3023 C C . SER B 1 160 ? 1.107 22.609 17.938 1 97.44 160 SER B C 1
ATOM 3025 O O . SER B 1 160 ? 2.068 22.078 18.484 1 97.44 160 SER B O 1
ATOM 3027 N N . GLY B 1 161 ? 0.211 23.375 18.547 1 97 161 GLY B N 1
ATOM 3028 C CA . GLY B 1 161 ? 0.222 23.453 20 1 97 161 GLY B CA 1
ATOM 3029 C C . GLY B 1 161 ? 1.478 24.109 20.547 1 97 161 GLY B C 1
ATOM 3030 O O . GLY B 1 161 ? 1.905 25.156 20.062 1 97 161 GLY B O 1
ATOM 3031 N N . VAL B 1 162 ? 2.059 23.562 21.562 1 97.88 162 VAL B N 1
ATOM 3032 C CA . VAL B 1 162 ? 3.215 24.109 22.266 1 97.88 162 VAL B CA 1
ATOM 3033 C C . VAL B 1 162 ? 4.426 24.125 21.328 1 97.88 162 VAL B C 1
ATOM 3035 O O . VAL B 1 162 ? 5.332 24.938 21.484 1 97.88 162 VAL B O 1
ATOM 3038 N N . ASN B 1 163 ? 4.344 23.188 20.344 1 98.56 163 ASN B N 1
ATOM 3039 C CA . ASN B 1 163 ? 5.457 23.094 19.406 1 98.56 163 ASN B CA 1
ATOM 3040 C C . ASN B 1 163 ? 5.473 24.266 18.422 1 98.56 163 ASN B C 1
ATOM 3042 O O . ASN B 1 163 ? 6.473 24.5 17.75 1 98.56 163 ASN B O 1
ATOM 3046 N N . ALA B 1 164 ? 4.379 25 18.375 1 98.56 164 ALA B N 1
ATOM 3047 C CA . ALA B 1 164 ? 4.277 26.156 17.469 1 98.56 164 ALA B CA 1
ATOM 3048 C C . ALA B 1 164 ? 4.148 27.453 18.266 1 98.56 164 ALA B C 1
ATOM 3050 O O . ALA B 1 164 ? 3.965 28.531 17.672 1 98.56 164 ALA B O 1
ATOM 3051 N N . GLU B 1 165 ? 4.066 27.375 19.531 1 98.56 165 GLU B N 1
ATOM 3052 C CA . GLU B 1 165 ? 4.051 28.547 20.391 1 98.56 165 GLU B CA 1
ATOM 3053 C C . GLU B 1 165 ? 5.445 29.172 20.5 1 98.56 165 GLU B C 1
ATOM 3055 O O . GLU B 1 165 ? 6.355 28.547 21.062 1 98.56 165 GLU B O 1
ATOM 3060 N N . LEU B 1 166 ? 5.539 30.406 20.078 1 98.69 166 LEU B N 1
ATOM 3061 C CA . LEU B 1 166 ? 6.871 30.969 19.922 1 98.69 166 LEU B CA 1
ATOM 3062 C C . LEU B 1 166 ? 7.156 32 21 1 98.69 166 LEU B C 1
ATOM 3064 O O . LEU B 1 166 ? 6.27 32.781 21.375 1 98.69 166 LEU B O 1
ATOM 3068 N N . ASP B 1 167 ? 8.336 32 21.516 1 98.12 167 ASP B N 1
ATOM 3069 C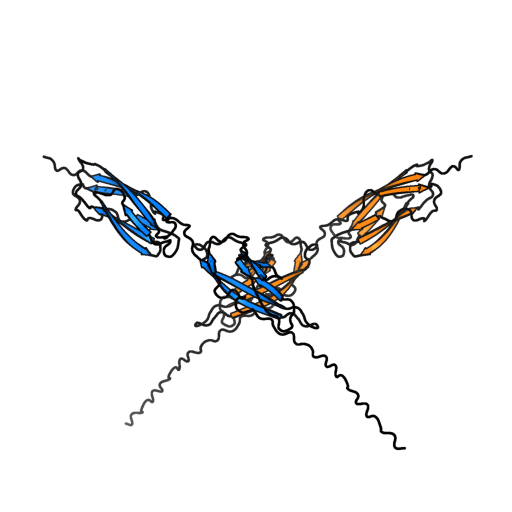 CA . ASP B 1 167 ? 8.969 33.062 22.297 1 98.12 167 ASP B CA 1
ATOM 3070 C C . ASP B 1 167 ? 10.039 33.781 21.484 1 98.12 167 ASP B C 1
ATOM 3072 O O . ASP B 1 167 ? 11.008 33.188 21.047 1 98.12 167 ASP B O 1
ATOM 3076 N N . ILE B 1 168 ? 9.789 35 21.234 1 98.44 168 ILE B N 1
ATOM 3077 C CA . ILE B 1 168 ? 10.719 35.75 20.406 1 98.44 168 ILE B CA 1
ATOM 3078 C C . ILE B 1 168 ? 11.383 36.844 21.266 1 98.44 168 ILE B C 1
ATOM 3080 O O . ILE B 1 168 ? 10.703 37.562 21.984 1 98.44 168 ILE B O 1
ATOM 3084 N N . LYS B 1 169 ? 12.688 36.938 21.125 1 97.5 169 LYS B N 1
ATOM 3085 C CA . LYS B 1 169 ? 13.453 37.938 21.891 1 97.5 169 LYS B CA 1
ATOM 3086 C C . LYS B 1 169 ? 14.531 38.594 21.031 1 97.5 169 LYS B C 1
ATOM 3088 O O . LYS B 1 169 ? 14.898 38.062 19.984 1 97.5 169 LYS B O 1
ATOM 3093 N N . CYS B 1 170 ? 14.875 39.656 21.422 1 97.31 170 CYS B N 1
ATOM 3094 C CA . CYS B 1 170 ? 16.047 40.344 20.875 1 97.31 170 CYS B CA 1
ATOM 3095 C C . CYS B 1 170 ? 17.25 40.188 21.781 1 97.31 170 CYS B C 1
ATOM 3097 O O . CYS B 1 170 ? 17.203 40.594 22.953 1 97.31 170 CYS B O 1
ATOM 3099 N N . LEU B 1 171 ? 18.312 39.562 21.312 1 96.19 171 LEU B N 1
ATOM 3100 C CA . LEU B 1 171 ? 19.438 39.125 22.141 1 96.19 171 LEU B CA 1
ATOM 3101 C C . LEU B 1 171 ? 20.375 40.312 22.438 1 96.19 171 LEU B C 1
ATOM 3103 O O . LEU B 1 171 ? 21.016 40.344 23.484 1 96.19 171 LEU B O 1
ATOM 3107 N N . ASN B 1 172 ? 20.609 41.219 21.547 1 93.81 172 ASN B N 1
ATOM 3108 C CA . ASN B 1 172 ? 21.531 42.312 21.719 1 93.81 172 ASN B CA 1
ATOM 3109 C C . ASN B 1 172 ? 20.875 43.656 21.422 1 93.81 172 ASN B C 1
ATOM 3111 O O . ASN B 1 172 ? 21.422 44.469 20.672 1 93.81 172 ASN B O 1
ATOM 3115 N N . CYS B 1 173 ? 19.781 43.844 22.156 1 89.56 173 CYS B N 1
ATOM 3116 C CA . CYS B 1 173 ? 19 45 21.797 1 89.56 173 CYS B CA 1
ATOM 3117 C C . CYS B 1 173 ? 18.953 46 22.953 1 89.56 173 CYS B C 1
ATOM 3119 O O . CYS B 1 173 ? 17.906 46.156 23.594 1 89.56 173 CYS B O 1
ATOM 3121 N N . ASP B 1 174 ? 20.016 46.781 23.125 1 92.31 174 ASP B N 1
ATOM 3122 C CA . ASP B 1 174 ? 20.047 47.781 24.203 1 92.31 174 ASP B CA 1
ATOM 3123 C C . ASP B 1 174 ? 19.25 49 23.828 1 92.31 174 ASP B C 1
ATOM 3125 O O . ASP B 1 174 ? 18.406 49.469 24.609 1 92.31 174 ASP B O 1
ATOM 3129 N N . GLU B 1 175 ? 19.438 49.5 22.625 1 95.44 175 GLU B N 1
ATOM 3130 C CA . GLU B 1 175 ? 18.781 50.719 22.188 1 95.44 175 GLU B CA 1
ATOM 3131 C C . GLU B 1 175 ? 17.406 50.438 21.578 1 95.44 175 GLU B C 1
ATOM 3133 O O . GLU B 1 175 ? 16.625 51.344 21.312 1 95.44 175 GLU B O 1
ATOM 3138 N N . PHE B 1 176 ? 17.156 49.156 21.406 1 96.75 176 PHE B N 1
ATOM 3139 C CA . PHE B 1 176 ? 15.922 48.75 20.734 1 96.75 176 PHE B CA 1
ATOM 3140 C C . PHE B 1 176 ? 15.156 47.719 21.594 1 96.75 176 PHE B C 1
ATOM 3142 O O . PHE B 1 176 ? 15.695 47.219 22.578 1 96.75 176 PHE B O 1
ATOM 3149 N N . ASP B 1 177 ? 13.875 47.531 21.25 1 96.38 177 ASP B N 1
ATOM 3150 C CA . ASP B 1 177 ? 13 46.5 21.797 1 96.38 177 ASP B CA 1
ATOM 3151 C C . ASP B 1 177 ? 12.117 45.906 20.719 1 96.38 177 ASP B C 1
ATOM 3153 O O . ASP B 1 177 ? 12.141 46.344 19.562 1 96.38 177 ASP B O 1
ATOM 3157 N N . ILE B 1 178 ? 11.508 44.812 21.125 1 97.31 178 ILE B N 1
ATOM 3158 C CA . ILE B 1 178 ? 10.602 44.219 20.141 1 97.31 178 ILE B CA 1
ATOM 3159 C C . ILE B 1 178 ? 9.219 44.031 20.75 1 97.31 178 ILE B C 1
ATOM 3161 O O . ILE B 1 178 ? 9.086 43.906 21.969 1 97.31 178 ILE B O 1
ATOM 3165 N N . GLU B 1 179 ? 8.25 44.188 19.938 1 96.5 179 GLU B N 1
ATOM 3166 C CA . GLU B 1 179 ? 6.871 43.812 20.234 1 96.5 179 GLU B CA 1
ATOM 3167 C C . GLU B 1 179 ? 6.422 42.625 19.359 1 96.5 179 GLU B C 1
ATOM 3169 O O . GLU B 1 179 ? 6.645 42.625 18.156 1 96.5 179 GLU B O 1
ATOM 3174 N N . THR B 1 180 ? 5.859 41.656 20.047 1 97.19 180 THR B N 1
ATOM 3175 C CA . THR B 1 180 ? 5.422 40.438 19.328 1 97.19 180 THR B CA 1
ATOM 3176 C C . THR B 1 180 ? 3.906 40.281 19.406 1 97.19 180 THR B C 1
ATOM 3178 O O . THR B 1 180 ? 3.311 40.5 20.469 1 97.19 180 THR B O 1
ATOM 3181 N N . ILE B 1 181 ? 3.338 40 18.297 1 96.38 181 ILE B N 1
ATOM 3182 C CA . ILE B 1 181 ? 1.901 39.75 18.234 1 96.38 181 ILE B CA 1
ATOM 3183 C C . ILE B 1 181 ? 1.642 38.375 17.625 1 96.38 181 ILE B C 1
ATOM 3185 O O . ILE B 1 181 ? 2.182 38.062 16.562 1 96.38 181 ILE B O 1
ATOM 3189 N N . LYS B 1 182 ? 0.808 37.594 18.312 1 97.44 182 LYS B N 1
ATOM 3190 C CA . LYS B 1 182 ? 0.388 36.312 17.766 1 97.44 182 LYS B CA 1
ATOM 3191 C C . LYS B 1 182 ? -0.773 36.469 16.781 1 97.44 182 LYS B C 1
ATOM 3193 O O . LYS B 1 182 ? -1.88 36.844 17.188 1 97.44 182 LYS B O 1
ATOM 3198 N N . ILE B 1 183 ? -0.518 36.219 15.547 1 97.25 183 ILE B N 1
ATOM 3199 C CA . ILE B 1 183 ? -1.521 36.344 14.5 1 97.25 183 ILE B CA 1
ATOM 3200 C C . ILE B 1 183 ? -2.391 35.094 14.445 1 97.25 183 ILE B C 1
ATOM 3202 O O . ILE B 1 183 ? -3.613 35.188 14.32 1 97.25 183 ILE B O 1
ATOM 3206 N N . ASP B 1 184 ? -1.797 33.906 14.469 1 97.62 184 ASP B N 1
ATOM 3207 C CA . ASP B 1 184 ? -2.4 32.562 14.438 1 97.62 184 ASP B CA 1
ATOM 3208 C C . ASP B 1 184 ? -1.452 31.531 15.023 1 97.62 184 ASP B C 1
ATOM 3210 O O . ASP B 1 184 ? -0.336 31.859 15.43 1 97.62 184 ASP B O 1
ATOM 3214 N N . GLU B 1 185 ? -1.938 30.312 15.078 1 97.25 185 GLU B N 1
ATOM 3215 C CA . GLU B 1 185 ? -1.067 29.25 15.57 1 97.25 185 GLU B CA 1
ATOM 3216 C C . GLU B 1 185 ? 0.209 29.156 14.742 1 97.25 185 GLU B C 1
ATOM 3218 O O . GLU B 1 185 ? 0.153 28.938 13.523 1 97.25 185 GLU B O 1
ATOM 3223 N N . GLY B 1 186 ? 1.212 29.359 15.398 1 98.19 186 GLY B N 1
ATOM 3224 C CA . GLY B 1 186 ? 2.512 29.25 14.75 1 98.19 186 GLY B CA 1
ATOM 3225 C C . GLY B 1 186 ? 2.84 30.438 13.867 1 98.19 186 GLY B C 1
ATOM 3226 O O . GLY B 1 186 ? 3.779 30.391 13.07 1 98.19 186 GLY B O 1
ATOM 3227 N N . GLN B 1 187 ? 2.02 31.484 13.953 1 98.5 187 GLN B N 1
ATOM 3228 C CA . GLN B 1 187 ? 2.25 32.688 13.156 1 98.5 187 GLN B CA 1
ATOM 3229 C C . GLN B 1 187 ? 2.344 33.938 14.047 1 98.5 187 GLN B C 1
ATOM 3231 O O . GLN B 1 187 ? 1.387 34.281 14.742 1 98.5 187 GLN B O 1
ATOM 3236 N N . TYR B 1 188 ? 3.447 34.625 13.906 1 98.5 188 TYR B N 1
ATOM 3237 C CA . TYR B 1 188 ? 3.703 35.812 14.742 1 98.5 188 TYR B CA 1
ATOM 3238 C C . TYR B 1 188 ? 4.219 36.969 13.914 1 98.5 188 TYR B C 1
ATOM 3240 O O . TYR B 1 188 ? 4.918 36.781 12.914 1 98.5 188 TYR B O 1
ATOM 3248 N N . ALA B 1 189 ? 3.846 38.094 14.344 1 98 189 ALA B N 1
ATOM 3249 C CA . ALA B 1 189 ? 4.402 39.344 13.828 1 98 189 ALA B CA 1
ATOM 3250 C C . ALA B 1 189 ? 5.289 40.031 14.867 1 98 189 ALA B C 1
ATOM 3252 O O . ALA B 1 189 ? 4.953 40.062 16.047 1 98 189 ALA B O 1
ATOM 3253 N N . VAL B 1 190 ? 6.406 40.531 14.422 1 97.69 190 VAL B N 1
ATOM 3254 C CA . VAL B 1 190 ? 7.363 41.188 15.297 1 97.69 190 VAL B CA 1
ATOM 3255 C C . VAL B 1 190 ? 7.621 42.625 14.789 1 97.69 190 VAL B C 1
ATOM 3257 O O . VAL B 1 190 ? 7.777 42.812 13.586 1 97.69 190 VAL B O 1
ATOM 3260 N N . ALA B 1 191 ? 7.605 43.5 15.711 1 96.69 191 ALA B N 1
ATOM 3261 C CA . ALA B 1 191 ? 7.938 44.875 15.414 1 96.69 191 ALA B CA 1
ATOM 3262 C C . ALA B 1 191 ? 9.133 45.344 16.25 1 96.69 191 ALA B C 1
ATOM 3264 O O . ALA B 1 191 ? 9.258 45 17.422 1 96.69 191 ALA B O 1
ATOM 3265 N N . VAL B 1 192 ? 9.945 46.125 15.609 1 97 192 VAL B N 1
ATOM 3266 C CA . VAL B 1 192 ? 11.078 46.719 16.312 1 97 192 VAL B CA 1
ATOM 3267 C C . VAL B 1 192 ? 10.695 48.125 16.797 1 97 192 VAL B C 1
ATOM 3269 O O . VAL B 1 192 ? 10.133 48.906 16.062 1 97 192 VAL B O 1
ATOM 3272 N N . VAL B 1 193 ? 11.023 48.344 18.047 1 96.81 193 VAL B N 1
ATOM 3273 C CA . VAL B 1 193 ? 10.703 49.594 18.672 1 96.81 193 VAL B CA 1
ATOM 3274 C C . VAL B 1 193 ? 11.984 50.25 19.203 1 96.81 193 VAL B C 1
ATOM 3276 O O . VAL B 1 193 ? 12.898 49.562 19.656 1 96.81 193 VAL B O 1
ATOM 3279 N N . LEU B 1 194 ? 11.984 51.594 19.125 1 97.25 194 LEU B N 1
ATOM 3280 C CA . LEU B 1 194 ? 13.125 52.312 19.688 1 97.25 194 LEU B CA 1
ATOM 3281 C C . LEU B 1 194 ? 13 52.406 21.203 1 97.25 194 LEU B C 1
ATOM 3283 O O . LEU B 1 194 ? 11.977 52.844 21.734 1 97.25 194 LEU B O 1
ATOM 3287 N N . ALA B 1 195 ? 14.031 52 21.906 1 97.06 195 ALA B N 1
ATOM 3288 C CA . ALA B 1 195 ? 13.969 51.969 23.359 1 97.06 195 ALA B CA 1
ATOM 3289 C C . ALA B 1 195 ? 14.797 53.094 23.984 1 97.06 195 ALA B C 1
ATOM 3291 O O . ALA B 1 195 ? 14.516 53.531 25.094 1 97.06 195 ALA B O 1
ATOM 3292 N N . LYS B 1 196 ? 15.914 53.5 23.328 1 96.88 196 LYS B N 1
ATOM 3293 C CA . LYS B 1 196 ? 16.781 54.594 23.781 1 96.88 196 LYS B CA 1
ATOM 3294 C C . LYS B 1 196 ? 17.125 55.531 22.641 1 96.88 196 LYS B C 1
ATOM 3296 O O . LYS B 1 196 ? 17.078 55.156 21.469 1 96.88 196 LYS B O 1
ATOM 3301 N N . GLN B 1 197 ? 17.453 56.719 23.078 1 95.06 197 GLN B N 1
ATOM 3302 C CA . GLN B 1 197 ? 17.844 57.688 22.062 1 95.06 197 GLN B CA 1
ATOM 3303 C C . GLN B 1 197 ? 19.125 57.281 21.344 1 95.06 197 GLN B C 1
ATOM 3305 O O . GLN B 1 197 ? 20.062 56.781 21.969 1 95.06 197 GLN B O 1
ATOM 3310 N N . LEU B 1 198 ? 19.141 57.594 20.062 1 95.25 198 LEU B N 1
ATOM 3311 C CA . LEU B 1 198 ? 20.281 57.25 19.234 1 95.25 198 LEU B CA 1
ATOM 3312 C C . LEU B 1 198 ? 21.234 58.438 19.078 1 95.25 198 LEU B C 1
ATOM 3314 O O . LEU B 1 198 ? 20.859 59.562 19.328 1 95.25 198 LEU B O 1
ATOM 3318 N N . ASP B 1 199 ? 22.469 58.031 18.859 1 93.88 199 ASP B N 1
ATOM 3319 C CA . ASP B 1 199 ? 23.516 59 18.562 1 93.88 199 ASP B CA 1
ATOM 3320 C C . ASP B 1 199 ? 24.406 58.531 17.422 1 93.88 199 ASP B C 1
ATOM 3322 O O . ASP B 1 199 ? 25.219 57.625 17.594 1 93.88 199 ASP B O 1
ATOM 3326 N N . TYR B 1 200 ? 24.25 59.188 16.312 1 94.12 200 TYR B N 1
ATOM 3327 C CA . TYR B 1 200 ? 24.953 58.812 15.102 1 94.12 200 TYR B CA 1
ATOM 3328 C C . TYR B 1 200 ? 26.469 58.781 15.336 1 94.12 200 TYR B C 1
ATOM 3330 O O . TYR B 1 200 ? 27.156 57.906 14.844 1 94.12 200 TYR B O 1
ATOM 3338 N N . GLU B 1 201 ? 26.922 59.781 16.062 1 93.38 201 GLU B N 1
ATOM 3339 C CA . GLU B 1 201 ? 28.344 59.906 16.297 1 93.38 201 GLU B CA 1
ATOM 3340 C C . GLU B 1 201 ? 28.875 58.75 17.141 1 93.38 201 GLU B C 1
ATOM 3342 O O . GLU B 1 201 ? 30.047 58.375 17.016 1 93.38 201 GLU B O 1
ATOM 3347 N N . SER B 1 202 ? 28.031 58.281 17.984 1 92.25 202 SER B N 1
ATOM 3348 C CA . SER B 1 202 ? 28.422 57.125 18.812 1 92.25 202 SER B CA 1
ATOM 3349 C C . SER B 1 202 ? 28.375 55.844 18.031 1 92.25 202 SER B C 1
ATOM 3351 O O . SER B 1 202 ? 29.281 55 18.141 1 92.25 202 SER B O 1
ATOM 3353 N N . ALA B 1 203 ? 27.297 55.656 17.234 1 94.06 203 ALA B N 1
ATOM 3354 C CA . ALA B 1 203 ? 27.094 54.438 16.453 1 94.06 203 ALA B CA 1
ATOM 3355 C C . ALA B 1 203 ? 26.266 54.719 15.211 1 94.06 203 ALA B C 1
ATOM 3357 O O . ALA B 1 203 ? 25.047 54.938 15.297 1 94.06 203 ALA B O 1
ATOM 3358 N N . PRO B 1 204 ? 26.844 54.594 14.07 1 94.75 204 PRO B N 1
ATOM 3359 C CA . PRO B 1 204 ? 26.125 54.906 12.844 1 94.75 204 PRO B CA 1
ATOM 3360 C C . PRO B 1 204 ? 25.203 53.781 12.391 1 94.75 204 PRO B C 1
ATOM 3362 O O . PRO B 1 204 ? 24.438 53.938 11.438 1 94.75 204 PRO B O 1
ATOM 3365 N N . GLY B 1 205 ? 25.344 52.656 13.109 1 96.69 205 GLY B N 1
ATOM 3366 C CA . GLY B 1 205 ? 24.484 51.531 12.766 1 96.69 205 GLY B CA 1
ATOM 3367 C C . GLY B 1 205 ? 24.5 50.438 13.82 1 96.69 205 GLY B C 1
ATOM 3368 O O . GLY B 1 205 ? 25.328 50.438 14.727 1 96.69 205 GLY B O 1
ATOM 3369 N N . TYR B 1 206 ? 23.484 49.594 13.672 1 96.81 206 TYR B N 1
ATOM 3370 C CA . TYR B 1 206 ? 23.359 48.469 14.57 1 96.81 206 TYR B CA 1
ATOM 3371 C C . TYR B 1 206 ? 23.016 47.188 13.805 1 96.81 206 TYR B C 1
ATOM 3373 O O . TYR B 1 206 ? 22.453 47.25 12.703 1 96.81 206 TYR B O 1
ATOM 3381 N N . SER B 1 207 ? 23.391 46.031 14.32 1 97.06 207 SER B N 1
ATOM 3382 C CA . SER B 1 207 ? 22.938 44.719 13.883 1 97.06 207 SER B CA 1
ATOM 3383 C C . SER B 1 207 ? 22.234 43.969 15.008 1 97.06 207 SER B C 1
ATOM 3385 O O . SER B 1 207 ? 22.891 43.438 15.898 1 97.06 207 SER B O 1
ATOM 3387 N N . LEU B 1 208 ? 20.953 43.969 14.914 1 97.44 208 LEU B N 1
ATOM 3388 C CA . LEU B 1 208 ? 20.172 43.312 15.953 1 97.44 208 LEU B CA 1
ATOM 3389 C C . LEU B 1 208 ? 20.047 41.812 15.664 1 97.44 208 LEU B C 1
ATOM 3391 O O . LEU B 1 208 ? 19.906 41.406 14.508 1 97.44 208 LEU B O 1
ATOM 3395 N N . ILE B 1 209 ? 20 41 16.688 1 98 209 ILE B N 1
ATOM 3396 C CA . ILE B 1 209 ? 19.812 39.562 16.547 1 98 209 ILE B CA 1
ATOM 3397 C C . ILE B 1 209 ? 18.516 39.156 17.25 1 98 209 ILE B C 1
ATOM 3399 O O . ILE B 1 209 ? 18.391 39.281 18.469 1 98 209 ILE B O 1
ATOM 3403 N N . LEU B 1 210 ? 17.625 38.719 16.391 1 98.19 210 LEU B N 1
ATOM 3404 C CA . LEU B 1 210 ? 16.391 38.156 16.922 1 98.19 210 LEU B CA 1
ATOM 3405 C C . LEU B 1 210 ? 16.484 36.656 17.062 1 98.19 210 LEU B C 1
ATOM 3407 O O . LEU B 1 210 ? 17.062 35.969 16.203 1 98.19 210 LEU B O 1
ATOM 3411 N N . GLU B 1 211 ? 15.875 36.125 18.141 1 98.62 211 GLU B N 1
ATOM 3412 C CA . GLU B 1 211 ? 15.812 34.688 18.375 1 98.62 211 GLU B CA 1
ATOM 3413 C C . GLU B 1 211 ? 14.375 34.219 18.609 1 98.62 211 GLU B C 1
ATOM 3415 O O . GLU B 1 211 ? 13.664 34.812 19.438 1 98.62 211 GLU B O 1
ATOM 3420 N N . ALA B 1 212 ? 14 33.344 17.781 1 98.81 212 ALA B N 1
ATOM 3421 C CA . ALA B 1 212 ? 12.703 32.688 18 1 98.81 212 ALA B CA 1
ATOM 3422 C C . ALA B 1 212 ? 12.875 31.25 18.5 1 98.81 212 ALA B C 1
ATOM 3424 O O . ALA B 1 212 ? 13.641 30.484 17.922 1 98.81 212 ALA B O 1
ATOM 3425 N N . SER B 1 213 ? 12.164 30.953 19.609 1 98.69 213 SER B N 1
ATOM 3426 C CA . SER B 1 213 ? 12.172 29.609 20.172 1 98.69 213 SER B CA 1
ATOM 3427 C C . SER B 1 213 ? 10.758 29.078 20.359 1 98.69 213 SER B C 1
ATOM 3429 O O . SER B 1 213 ? 9.867 29.812 20.797 1 98.69 213 SER B O 1
ATOM 3431 N N . ASP B 1 214 ? 10.617 27.766 19.984 1 98.69 214 ASP B N 1
ATOM 3432 C CA . ASP B 1 214 ? 9.312 27.188 20.297 1 98.69 214 ASP B CA 1
ATOM 3433 C C . ASP B 1 214 ? 9.219 26.797 21.781 1 98.69 214 ASP B C 1
ATOM 3435 O O . ASP B 1 214 ? 10.188 26.969 22.531 1 98.69 214 ASP B O 1
ATOM 3439 N N . SER B 1 215 ? 8.055 26.406 22.172 1 98.31 215 SER B N 1
ATOM 3440 C CA . SER B 1 215 ? 7.812 26.219 23.609 1 98.31 215 SER B CA 1
ATOM 3441 C C . SER B 1 215 ? 7.734 24.75 23.969 1 98.31 215 SER B C 1
ATOM 3443 O O . SER B 1 215 ? 7.066 24.375 24.938 1 98.31 215 SER B O 1
ATOM 3445 N N . ASN B 1 216 ? 8.344 23.875 23.125 1 97.94 216 ASN B N 1
ATOM 3446 C CA . ASN B 1 216 ? 8.414 22.484 23.516 1 97.94 216 ASN B CA 1
ATOM 3447 C C . ASN B 1 216 ? 9.125 22.312 24.859 1 97.94 216 ASN B C 1
ATOM 3449 O O . ASN B 1 216 ? 10.227 22.828 25.047 1 97.94 216 ASN B O 1
ATOM 3453 N N . PRO B 1 217 ? 8.594 21.609 25.781 1 96.31 217 PRO B N 1
ATOM 3454 C CA . PRO B 1 217 ? 9.156 21.547 27.141 1 96.31 217 PRO B CA 1
ATOM 3455 C C . PRO B 1 217 ? 10.453 20.75 27.203 1 96.31 217 PRO B C 1
ATOM 3457 O O . PRO B 1 217 ? 11.266 20.953 28.109 1 96.31 217 PRO B O 1
ATOM 3460 N N . LEU B 1 218 ? 10.633 19.812 26.297 1 94.94 218 LEU B N 1
ATOM 3461 C CA . LEU B 1 218 ? 11.781 18.922 26.391 1 94.94 218 LEU B CA 1
ATOM 3462 C C . LEU B 1 218 ? 12.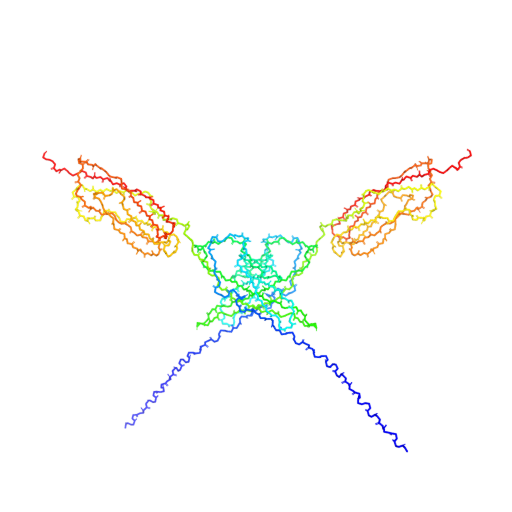875 19.344 25.406 1 94.94 218 LEU B C 1
ATOM 3464 O O . LEU B 1 218 ? 14.047 19.406 25.766 1 94.94 218 LEU B O 1
ATOM 3468 N N . PHE B 1 219 ? 12.445 19.609 24.094 1 94.94 219 PHE B N 1
ATOM 3469 C CA . PHE B 1 219 ? 13.414 19.906 23.047 1 94.94 219 PHE B CA 1
ATOM 3470 C C . PHE B 1 219 ? 12.953 21.109 22.219 1 94.94 219 PHE B C 1
ATOM 3472 O O . PHE B 1 219 ? 12.281 20.953 21.203 1 94.94 219 PHE B O 1
ATOM 3479 N N . ARG B 1 220 ? 13.391 22.234 22.641 1 97.69 220 ARG B N 1
ATOM 3480 C CA . ARG B 1 220 ? 13.016 23.453 21.938 1 97.69 220 ARG B CA 1
ATOM 3481 C C . ARG B 1 220 ? 13.812 23.594 20.641 1 97.69 220 ARG B C 1
ATOM 3483 O O . ARG B 1 220 ? 15.008 23.297 20.609 1 97.69 220 ARG B O 1
ATOM 3490 N N . LEU B 1 221 ? 13.164 24 19.656 1 98.69 221 LEU B N 1
ATOM 3491 C CA . LEU B 1 221 ? 13.82 24.375 18.406 1 98.69 221 LEU B CA 1
ATOM 3492 C C . LEU B 1 221 ? 13.859 25.906 18.266 1 98.69 221 LEU B C 1
ATOM 3494 O O . LEU B 1 221 ? 12.906 26.594 18.625 1 98.69 221 LEU B O 1
ATOM 3498 N N . THR B 1 222 ? 15.008 26.406 17.75 1 98.56 222 THR B N 1
ATOM 3499 C CA . THR B 1 222 ? 15.234 27.844 17.703 1 98.56 222 THR B CA 1
ATOM 3500 C C . THR B 1 222 ? 15.711 28.281 16.328 1 98.56 222 THR B C 1
ATOM 3502 O O . THR B 1 222 ? 16.188 27.453 15.539 1 98.56 222 THR B O 1
ATOM 3505 N N . ALA B 1 223 ? 15.492 29.5 16.016 1 98.69 223 ALA B N 1
ATOM 3506 C CA . ALA B 1 223 ? 16 30.172 14.828 1 98.69 223 ALA B CA 1
ATOM 3507 C C . ALA B 1 223 ? 16.391 31.625 15.133 1 98.69 223 ALA B C 1
ATOM 3509 O O . ALA B 1 223 ? 15.844 32.25 16.047 1 98.69 223 ALA B O 1
ATOM 3510 N N . THR B 1 224 ? 17.359 32.094 14.406 1 98.44 224 THR B N 1
ATOM 3511 C CA . THR B 1 224 ? 17.781 33.469 14.594 1 98.44 224 THR B CA 1
ATOM 3512 C C . THR B 1 224 ? 17.734 34.25 13.266 1 98.44 224 THR B C 1
ATOM 3514 O O . THR B 1 224 ? 17.734 33.625 12.195 1 98.44 224 THR B O 1
ATOM 3517 N N . ALA B 1 225 ? 17.609 35.469 13.383 1 97.94 225 ALA B N 1
ATOM 3518 C CA . ALA B 1 225 ? 17.672 36.375 12.25 1 97.94 225 ALA B CA 1
ATOM 3519 C C . ALA B 1 225 ? 18.266 37.719 12.664 1 97.94 225 ALA B C 1
ATOM 3521 O O . ALA B 1 225 ? 18.172 38.125 13.828 1 97.94 225 ALA B O 1
ATOM 3522 N N . SER B 1 226 ? 18.859 38.344 11.688 1 97.75 226 SER B N 1
ATOM 3523 C CA . SER B 1 226 ? 19.453 39.656 11.961 1 97.75 226 SER B CA 1
ATOM 3524 C C . SER B 1 226 ? 18.641 40.781 11.305 1 97.75 226 SER B C 1
ATOM 3526 O O . SER B 1 226 ? 18.047 40.594 10.25 1 97.75 226 SER B O 1
ATOM 3528 N N . VAL B 1 227 ? 18.641 41.906 11.977 1 97.31 227 VAL B N 1
ATOM 3529 C CA . VAL B 1 227 ? 18.062 43.125 11.445 1 97.31 227 VAL B CA 1
ATOM 3530 C C . VAL B 1 227 ? 19.141 44.219 11.359 1 97.31 227 VAL B C 1
ATOM 3532 O O . VAL B 1 227 ? 19.719 44.594 12.375 1 97.31 227 VAL B O 1
ATOM 3535 N N . ALA B 1 228 ? 19.359 44.625 10.133 1 97.5 228 ALA B N 1
ATOM 3536 C CA . ALA B 1 228 ? 20.312 45.719 9.938 1 97.5 228 ALA B CA 1
ATOM 3537 C C . ALA B 1 228 ? 19.625 47.094 10.078 1 97.5 228 ALA B C 1
ATOM 3539 O O . ALA B 1 228 ? 18.609 47.344 9.422 1 97.5 228 ALA B O 1
ATOM 3540 N N . VAL B 1 229 ? 20.234 47.938 10.961 1 97.12 229 VAL B N 1
ATOM 3541 C CA . VAL B 1 229 ? 19.688 49.25 11.219 1 97.12 229 VAL B CA 1
ATOM 3542 C C . VAL B 1 229 ? 20.703 50.312 10.828 1 97.12 229 VAL B C 1
ATOM 3544 O O . VAL B 1 229 ? 21.812 50.375 11.391 1 97.12 229 VAL B O 1
ATOM 3547 N N . ASP B 1 230 ? 20.344 51.156 9.906 1 97.31 230 ASP B N 1
ATOM 3548 C CA . ASP B 1 230 ? 21.156 52.312 9.555 1 97.31 230 ASP B CA 1
ATOM 3549 C C . ASP B 1 230 ? 20.641 53.562 10.25 1 97.31 230 ASP B C 1
ATOM 3551 O O . ASP B 1 230 ? 19.469 53.906 10.141 1 97.31 230 ASP B O 1
ATOM 3555 N N . VAL B 1 231 ? 21.578 54.219 11.016 1 97 231 VAL B N 1
ATOM 3556 C CA . VAL B 1 231 ? 21.188 55.469 11.695 1 97 231 VAL B CA 1
ATOM 3557 C C . VAL B 1 231 ? 21.484 56.656 10.797 1 97 231 VAL B C 1
ATOM 3559 O O . VAL B 1 231 ? 22.609 56.812 10.312 1 97 231 VAL B O 1
ATOM 3562 N N . ILE B 1 232 ? 20.484 57.438 10.594 1 96.19 232 ILE B N 1
ATOM 3563 C CA . ILE B 1 232 ? 20.641 58.625 9.742 1 96.19 232 ILE B CA 1
ATOM 3564 C C . ILE B 1 232 ? 21.094 59.812 10.586 1 96.19 232 ILE B C 1
ATOM 3566 O O . ILE B 1 232 ? 20.469 60.156 11.594 1 96.19 232 ILE B O 1
ATOM 3570 N N . ASP B 1 233 ? 22.109 60.438 10.102 1 93.88 233 ASP B N 1
ATOM 3571 C CA . ASP B 1 233 ? 22.672 61.594 10.789 1 93.88 233 ASP B CA 1
ATOM 3572 C C . ASP B 1 233 ? 21.797 62.844 10.586 1 93.88 233 ASP B C 1
ATOM 3574 O O . ASP B 1 233 ? 21.391 63.125 9.461 1 93.88 233 ASP B O 1
ATOM 3578 N N . ILE B 1 234 ? 21.469 63.438 11.711 1 89.38 234 ILE B N 1
ATOM 3579 C CA . ILE B 1 234 ? 20.781 64.688 11.664 1 89.38 234 ILE B CA 1
ATOM 3580 C C . ILE B 1 234 ? 21.672 65.812 12.25 1 89.38 234 ILE B C 1
ATOM 3582 O O . ILE B 1 234 ? 22.172 65.688 13.375 1 89.38 234 ILE B O 1
ATOM 3586 N N . GLN B 1 235 ? 22.016 66.875 11.5 1 83.69 235 GLN B N 1
ATOM 3587 C CA . GLN B 1 235 ? 22.938 67.938 11.898 1 83.69 235 GLN B CA 1
ATOM 3588 C C . GLN B 1 235 ? 22.484 68.562 13.211 1 83.69 235 GLN B C 1
ATOM 3590 O O . GLN B 1 235 ? 21.406 69.188 13.289 1 83.69 235 GLN B O 1
ATOM 3595 N N . ASP B 1 236 ? 23.031 68.375 14.273 1 71.19 236 ASP B N 1
ATOM 3596 C CA . ASP B 1 236 ? 22.656 69 15.555 1 71.19 236 ASP B CA 1
ATOM 3597 C C . ASP B 1 236 ? 23.875 69.562 16.25 1 71.19 236 ASP B C 1
ATOM 3599 O O . ASP B 1 236 ? 23.797 70 17.391 1 71.19 236 ASP B O 1
ATOM 3603 N N . GLN B 1 237 ? 25.078 69.375 15.703 1 66.19 237 GLN B N 1
ATOM 3604 C CA . GLN B 1 237 ? 26.234 70 16.328 1 66.19 237 GLN B CA 1
ATOM 3605 C C . GLN B 1 237 ? 26.438 71.438 15.805 1 66.19 237 GLN B C 1
ATOM 3607 O O . GLN B 1 237 ? 26.141 71.75 14.641 1 66.19 237 GLN B O 1
ATOM 3612 N N . PRO B 1 238 ? 26.734 72.375 16.75 1 61.5 238 PRO B N 1
ATOM 3613 C CA . PRO B 1 238 ? 27.094 73.75 16.312 1 61.5 238 PRO B CA 1
ATOM 3614 C C . PRO B 1 238 ? 28.312 73.75 15.391 1 61.5 238 PRO B C 1
ATOM 3616 O O . PRO B 1 238 ? 29.141 72.875 15.445 1 61.5 238 PRO B O 1
#

Radius of gyration: 40.96 Å; Cα contacts (8 Å, |Δi|>4): 1122; chains: 2; bounding box: 107×139×64 Å

Solvent-accessible surface area (backbone atoms only — not comparable to full-atom values): 26700 Å² total; per-residue (Å²): 136,84,77,78,80,78,76,76,74,74,75,70,72,72,69,64,75,67,73,68,77,74,67,66,41,42,68,34,90,88,16,69,58,78,86,38,66,45,56,24,80,54,58,55,70,39,75,77,48,55,47,36,66,46,38,88,85,69,55,64,58,35,37,46,32,22,42,79,45,40,45,50,40,40,72,75,17,43,24,25,32,64,42,77,53,45,32,85,83,45,47,65,44,74,36,43,38,36,42,30,39,59,60,40,98,85,40,77,55,35,75,43,73,45,84,38,66,34,42,32,34,79,62,80,80,45,49,42,40,77,44,77,74,81,44,74,49,76,43,53,26,83,52,56,67,66,38,80,73,45,69,80,38,37,38,36,20,73,34,58,70,49,33,12,38,68,50,74,48,62,76,64,44,79,49,36,44,75,46,78,44,80,77,49,88,16,30,33,37,36,26,35,26,33,60,40,79,53,46,37,89,82,45,49,56,52,74,34,40,36,37,34,30,30,51,35,89,86,66,60,37,62,34,73,49,60,36,40,38,39,38,36,79,68,94,75,75,132,136,85,76,78,79,79,76,74,75,73,74,70,73,71,69,64,75,67,73,66,76,76,68,64,42,43,68,33,92,90,14,68,59,77,86,38,68,43,56,25,81,54,58,54,69,40,76,76,49,55,46,37,62,46,38,87,84,68,54,64,57,37,38,45,32,23,41,78,44,39,47,51,41,40,73,74,18,42,24,25,33,65,42,77,54,45,34,82,84,45,45,65,44,76,36,43,37,34,42,29,38,59,60,41,96,85,41,77,55,35,73,42,74,46,83,38,66,34,41,34,35,78,61,79,81,43,50,43,38,77,45,77,74,81,43,74,48,75,44,54,27,81,52,59,67,67,39,79,72,44,68,79,38,37,38,37,19,73,34,57,70,50,32,13,36,71,50,74,47,63,79,64,44,80,50,35,44,75,46,78,43,79,77,49,90,16,30,34,37,37,27,37,26,32,60,41,80,54,48,36,88,81,45,50,54,50,74,34,39,36,37,34,29,31,52,34,89,86,66,59,36,61,36,73,49,59,37,40,37,40,39,36,79,67,96,76,76,132

Foldseek 3Di:
DPPPPPPPPPPPPCPVPPVPPQDAKAWDVVQQCAVPEEALADDFPDFRHAHGIDGPVRFFKFKAKDDDQWGADGRGRGITGHDGGDCLVPFKDKMKMKMWGDDDPPHDIHMDIDIDIYGHDWDLDWAKDKPDDDAEFEDELADDAFDWTFWPIKIFTSTFDQSLAKDKFKDPPPQKGKDWDDPDRRIIIIIIGGHHGGDCVVPQWDKIKMKMWGRPPPDIHMDIHIHIYGYDYDPDDD/DPPPPPPPPPPPPCPVPPVPPQDAKAWDVVQQCAVPEEELADDFPDFRHAHGIDGPVRFFKFKAKDDDQWGADGRGRGITGHDGGDCLVPFKDKMKMKMWGDDDPPHDIHMDIDIDIYGHDWDLPWAKDKPDDDAEFEDELADDAFDWTFWPIKIFTSTFDLSLAKDKFKDPPPQKGKDWDDPDRRIIIIIIGGHHGGDCVVPQWDKIKMKMWGRDPPDIHMDIHIHIYGYDDDPDDD

Nearest PDB structures (foldseek):
  6vfw-assembly3_E-2  TM=7.927E-01  e=8.568E-15  Homo sapiens
  7t80-assembly1_A  TM=8.199E-01  e=3.068E-14  Mus musculus
  3q2w-assembly1_A  TM=6.770E-01  e=1.458E-14  Mus musculus
  7t80-assembly2_B  TM=8.024E-01  e=2.859E-13  Mus musculus
  5j5j-assembly1_A  TM=6.760E-01  e=1.312E-11  Homo sapiens

Secondary structure (DSSP, 8-state):
----------------------PPPEEPTT-S-TT-EEETTPPTT-EEEE--EE-TT---EEEEEBSSSEEE-TTT-EEEE-S---TTT-SEEEEEEEEEEPP-TTPPPPEEEEEEEEEEEP-S----EEESPPEEEEEETTPPTT-EEEEEEEEE--S-GGGG-EEEEETT-SSEEEEEEEEETTEEEEEEEE-S---TTT-SEEEEEEEEEE--SSS--EEEEEEEEEEEP-----/----------------------PPPEEPTT-S-TT-EEETTPPTT-EEEE--EE-TT---EEEEEBSSSEEE-TTT-EEEE-S---TTT-SEEEEEEEEEEPP-TTPPPPEEEEEEEEEEEP-S----EEESPPEEEEEETTPPTT-EEEEEEEEE--S-GGGS-EEEEETT-SSEEEEEEEEETTEEEEEEEE-S---TTT-SEEEEEEEEEE--SSS--EEEEEEEEEEEP-----

pLDDT: mean 91.1, std 15.79, range [26.41, 98.88]